Protein AF-A0A4R9J8J6-F1 (afdb_monomer)

Foldseek 3Di:
DDDDDDDDDDDDDDDDDDDQWKWWQFPVGDIFIFGFPDDDPFWTFTQGPVRDTDIDTVVRTDDMGRDDDDPVVVVVVVVVVVVVVVVVVVVVVVVVVVVVVVVVVVVVVVVVVVVVVVVVVVVVVVVVVVVVVVVVVVVVVVVVVVVVVVVVVVVVVVVVVVPPPDDDDDDDDDDDDDDDPPPDPQQFWWKKKKWKWKWKKWWDDLVVLLVLVLQVVCVVPVVQKGKRKDDKDKDIDMKIKIKMWTDGRFKIKIKMKMKGKMWTWIKIKMWHWDQFPVRDIDIFIKIKDDTDIWMKMKMKIKIKMWGFPDDDQFKTKIKIKMKMKMKIKTWDQDIKMWTPFDPVDPRGWTKIKTKIKMKMKIKIFMKIWMWMKTDPPNFKIKIKIKIKTWIWTKMKMKIWMWMDTVPDIDIDIWMKMWIWTKIKIKIKMKIWGHPDPWKIKIKMKIKMKIFIFTPAMDIPDPQDDDPVSSVVVRVVSCVVSRVSGGMIIMMIIIIIMMTMDTPSDDPPD

Secondary structure (DSSP, 8-state):
---------------------EEEEETTS-EEEEEEEEE-SSEEEEEETTS-EEEEEGGGEEEEESS---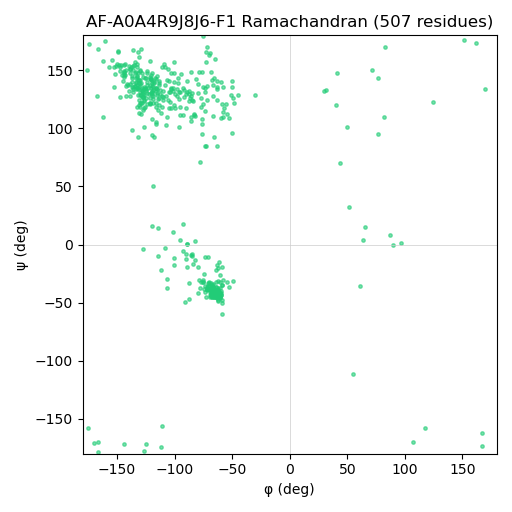-HHHHHHHHHHHHHHHHHHHHHHHHHHHHHHHHHHHHHHHHHHHHHHHHHHHHHHHHHHHHHHHHHHHHHHHHHHHHHHHHHHHHHHHHTTTSSSS---------------PPP-----EEEEEEEEEEEEEEE-HHHHHHHHHHHHHHHHH-SEEEEEPPPEEEEEEEEEEEEEEEETTEEEEEEEEEEEEEEE--EEEEEEEE-TTSPEEEEEEEEE----EEEEEEEEEEEEEE--EE-SSEEEEEEEEEEEEEEEEEEEEEEEEE---TT-TT---EEEEEEEEEEEEEEEEEEEEEEEEEETTTEEEEEEEEEEEEEEEEEEEEEEEEEETTEEEEEEEEEEEEEEEEEEEEEEEEEEEEETTEEEEEEEEEEEEEEEEEEEEES----SSHHHHHHHHHHHHHHHGGG--EEEEEEEEEEEEEEEESSS----

Structure (mmCIF, N/CA/C/O backbone):
data_AF-A0A4R9J8J6-F1
#
_entry.id   AF-A0A4R9J8J6-F1
#
loop_
_atom_site.group_PDB
_atom_site.id
_atom_site.type_symbol
_atom_site.label_atom_id
_atom_site.label_alt_id
_atom_site.label_comp_id
_atom_site.label_as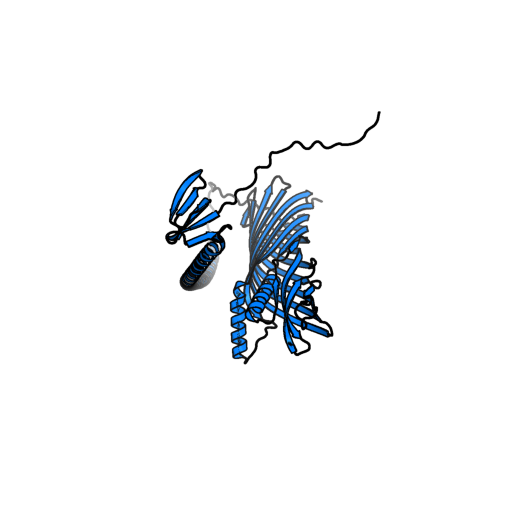ym_id
_atom_site.label_entity_id
_atom_site.label_seq_id
_atom_site.pdbx_PDB_ins_code
_atom_site.Cartn_x
_atom_site.Cartn_y
_atom_site.Cartn_z
_atom_site.occupancy
_atom_site.B_iso_or_equiv
_atom_site.auth_seq_id
_atom_site.auth_comp_id
_atom_site.auth_asym_id
_atom_site.auth_atom_id
_atom_site.pdbx_PDB_model_num
ATOM 1 N N . MET A 1 1 ? -50.987 -39.818 -51.358 1.00 35.66 1 MET A N 1
ATOM 2 C CA . MET A 1 1 ? -49.710 -40.513 -51.637 1.00 35.66 1 MET A CA 1
ATOM 3 C C . MET A 1 1 ? -48.771 -39.558 -52.365 1.00 35.66 1 MET A C 1
ATOM 5 O O . MET A 1 1 ? -49.235 -38.878 -53.260 1.00 35.66 1 MET A O 1
ATOM 9 N N . LYS A 1 2 ? -47.493 -39.538 -51.957 1.00 34.38 2 LYS A N 1
ATOM 10 C CA . LYS A 1 2 ? -46.273 -39.220 -52.737 1.00 34.38 2 LYS A CA 1
ATOM 11 C C . LYS A 1 2 ? -46.214 -37.935 -53.604 1.00 34.38 2 LYS A C 1
ATOM 13 O O . LYS A 1 2 ? -46.670 -37.909 -54.733 1.00 34.38 2 LYS A O 1
ATOM 18 N N . ARG A 1 3 ? -45.528 -36.924 -53.047 1.00 37.31 3 ARG A N 1
ATOM 19 C CA . ARG A 1 3 ? -44.233 -36.340 -53.485 1.00 37.31 3 ARG A CA 1
ATOM 20 C C . ARG A 1 3 ? -43.870 -36.316 -54.995 1.00 37.31 3 ARG A C 1
ATOM 22 O O . ARG A 1 3 ? -43.778 -37.379 -55.592 1.00 37.31 3 ARG A O 1
ATOM 29 N N . ILE A 1 4 ? -43.400 -35.125 -55.427 1.00 37.78 4 ILE A N 1
ATOM 30 C CA . ILE A 1 4 ? -42.107 -34.790 -56.101 1.00 37.78 4 ILE A CA 1
ATOM 31 C C . ILE A 1 4 ? -42.151 -34.057 -57.474 1.00 37.78 4 ILE A C 1
ATOM 33 O O . ILE A 1 4 ? -42.649 -34.574 -58.461 1.00 37.78 4 ILE A O 1
ATOM 37 N N . PHE A 1 5 ? -41.481 -32.888 -57.450 1.00 31.52 5 PHE A N 1
ATOM 38 C CA . PHE A 1 5 ? -40.710 -32.132 -58.463 1.00 31.52 5 PHE A CA 1
ATOM 39 C C . PHE A 1 5 ? -41.350 -31.201 -59.519 1.00 31.52 5 PHE A C 1
ATOM 41 O O . PHE A 1 5 ? -41.919 -31.629 -60.511 1.00 31.52 5 PHE A O 1
ATOM 48 N N . VAL A 1 6 ? -41.097 -29.899 -59.281 1.00 35.91 6 VAL A N 1
ATOM 49 C CA . VAL A 1 6 ? -40.466 -28.871 -60.146 1.00 35.91 6 VAL A CA 1
ATOM 50 C C . VAL A 1 6 ? -40.830 -28.860 -61.633 1.00 35.91 6 VAL A C 1
ATOM 52 O O . VAL A 1 6 ? -40.400 -29.739 -62.365 1.00 35.91 6 VAL A O 1
ATOM 55 N N . LEU A 1 7 ? -41.396 -27.741 -62.108 1.00 29.39 7 LEU A N 1
ATOM 56 C CA . LEU A 1 7 ? -40.950 -27.141 -63.369 1.00 29.39 7 LEU A CA 1
ATOM 57 C C . LEU A 1 7 ? -41.188 -25.620 -63.417 1.00 29.39 7 LEU A C 1
ATOM 59 O O . LEU A 1 7 ? -42.230 -25.105 -63.022 1.00 29.39 7 LEU A O 1
ATOM 63 N N . SER A 1 8 ? -40.148 -24.949 -63.902 1.00 32.72 8 SER A N 1
ATOM 64 C CA . SER A 1 8 ? -40.006 -23.539 -64.262 1.00 32.72 8 SER A CA 1
ATOM 65 C C . SER A 1 8 ? -41.123 -23.012 -65.174 1.00 32.72 8 SER A C 1
ATOM 67 O O . SER A 1 8 ? -41.495 -23.682 -66.136 1.00 32.72 8 SER A O 1
ATOM 69 N N . LEU A 1 9 ? -41.568 -21.771 -64.939 1.00 30.73 9 LEU A N 1
ATOM 70 C CA . LEU A 1 9 ? -42.217 -20.948 -65.961 1.00 30.73 9 LEU A CA 1
ATOM 71 C C . LEU A 1 9 ? -41.678 -19.508 -65.887 1.00 30.73 9 LEU A C 1
ATOM 73 O O . LEU A 1 9 ? -42.075 -18.709 -65.041 1.00 30.73 9 LEU A O 1
ATOM 77 N N . LEU A 1 10 ? -40.727 -19.218 -66.780 1.00 29.80 10 LEU A N 1
ATOM 78 C CA . LEU A 1 10 ? -40.270 -17.879 -67.151 1.00 29.80 10 LEU A CA 1
ATOM 79 C C . LEU A 1 10 ? -41.436 -17.115 -67.804 1.00 29.80 10 LEU A C 1
ATOM 81 O O . LEU A 1 10 ? -41.964 -17.565 -68.820 1.00 29.80 10 LEU A O 1
ATOM 85 N N . ALA A 1 11 ? -41.786 -15.942 -67.275 1.00 32.09 11 ALA A N 1
ATOM 86 C CA . ALA A 1 11 ? -42.632 -14.966 -67.958 1.00 32.09 11 ALA A CA 1
ATOM 87 C C . ALA A 1 11 ? -41.773 -13.776 -68.414 1.00 32.09 11 ALA A C 1
ATOM 89 O O . ALA A 1 11 ? -41.005 -13.211 -67.636 1.00 32.09 11 ALA A O 1
ATOM 90 N N . LEU A 1 12 ? -41.892 -13.464 -69.706 1.00 29.88 12 LEU A N 1
ATOM 91 C CA . LEU A 1 12 ? -41.134 -12.472 -70.462 1.00 29.88 12 LEU A CA 1
ATOM 92 C C . LEU A 1 12 ? -41.244 -11.048 -69.890 1.00 29.88 12 LEU A C 1
ATOM 94 O O . LEU A 1 12 ? -42.343 -10.548 -69.661 1.00 29.88 12 LEU A O 1
ATOM 98 N N . ILE A 1 13 ? -40.103 -10.362 -69.802 1.00 31.47 13 ILE A N 1
ATOM 99 C CA . ILE A 1 13 ? -40.003 -8.897 -69.729 1.00 31.47 13 ILE A CA 1
ATOM 100 C C . ILE A 1 13 ? -39.532 -8.422 -71.116 1.00 31.47 13 ILE A C 1
ATOM 102 O O . ILE A 1 13 ? -38.581 -9.003 -71.646 1.00 31.47 13 ILE A O 1
ATOM 106 N N . PRO A 1 14 ? -40.168 -7.413 -71.740 1.00 31.95 14 PRO A N 1
ATOM 107 C CA . PRO A 1 14 ? -39.754 -6.928 -73.051 1.00 31.95 14 PRO A CA 1
ATOM 108 C C . PRO A 1 14 ? -38.367 -6.271 -72.979 1.00 31.95 14 PRO A C 1
ATOM 110 O O . PRO A 1 14 ? -38.117 -5.381 -72.166 1.00 31.95 14 PRO A O 1
ATOM 113 N N . ILE A 1 15 ? -37.466 -6.721 -73.851 1.00 31.41 15 ILE A N 1
ATOM 114 C CA . ILE A 1 15 ? -36.127 -6.161 -74.047 1.00 31.41 15 ILE A CA 1
ATOM 115 C C . ILE A 1 15 ? -36.281 -4.865 -74.853 1.00 31.41 15 ILE A C 1
ATOM 117 O O . ILE A 1 15 ? -36.562 -4.914 -76.048 1.00 31.41 15 ILE A O 1
ATOM 121 N N . ASN A 1 16 ? -36.088 -3.711 -74.210 1.00 29.89 16 ASN A N 1
ATOM 122 C CA . ASN A 1 16 ? -35.823 -2.454 -74.911 1.00 29.89 16 ASN A CA 1
ATOM 123 C C . ASN A 1 16 ? -34.320 -2.358 -75.201 1.00 29.89 16 ASN A C 1
ATOM 125 O O . ASN A 1 16 ? -33.489 -2.458 -74.300 1.00 29.89 16 ASN A O 1
ATOM 129 N N . ILE A 1 17 ? -33.981 -2.179 -76.473 1.00 34.03 17 ILE A N 1
ATOM 130 C CA . ILE A 1 17 ? -32.613 -2.046 -76.970 1.00 34.03 17 ILE A CA 1
ATOM 131 C C . ILE A 1 17 ? -32.160 -0.578 -76.784 1.00 34.03 17 ILE A C 1
ATOM 133 O O . ILE A 1 17 ? -32.721 0.313 -77.405 1.00 34.03 17 ILE A O 1
ATOM 137 N N . PHE A 1 18 ? -31.192 -0.384 -75.875 1.00 45.38 18 PHE A N 1
ATOM 138 C CA . PHE A 1 18 ? -30.176 0.681 -75.675 1.00 45.38 18 PHE A CA 1
ATOM 139 C C . PHE A 1 18 ? -30.396 2.158 -76.093 1.00 45.38 18 PHE A C 1
ATOM 141 O O . PHE A 1 18 ? -30.563 2.462 -77.268 1.00 45.38 18 PHE A O 1
ATOM 148 N N . SER A 1 19 ? -30.079 3.083 -75.164 1.00 44.44 19 SER A N 1
ATOM 149 C CA . SER A 1 19 ? -29.273 4.284 -75.475 1.00 44.44 19 SER A CA 1
ATOM 150 C C . SER A 1 19 ? -28.251 4.592 -74.356 1.00 44.44 19 SER A C 1
ATOM 152 O O . SER A 1 19 ? -28.584 4.598 -73.171 1.00 44.44 19 SER A O 1
ATOM 154 N N . GLU A 1 20 ? -26.966 4.766 -74.705 1.00 58.84 20 GLU A N 1
ATOM 155 C CA . GLU A 1 20 ? -25.892 5.122 -73.756 1.00 58.84 20 GLU A CA 1
ATOM 156 C C . GLU A 1 20 ? -25.824 6.646 -73.564 1.00 58.84 20 GLU A C 1
ATOM 158 O O . GLU A 1 20 ? -25.736 7.406 -74.528 1.00 58.84 20 GLU A O 1
ATOM 163 N N . THR A 1 21 ? -25.847 7.112 -72.312 1.00 64.69 21 THR A N 1
ATOM 164 C CA . THR A 1 21 ? -25.801 8.546 -71.984 1.00 64.69 21 THR A CA 1
ATOM 165 C C . THR A 1 21 ? -24.413 9.134 -72.251 1.00 64.69 21 THR A C 1
ATOM 167 O O . THR A 1 21 ? -23.422 8.672 -71.687 1.00 64.69 21 THR A O 1
ATOM 170 N N . GLN A 1 22 ? -24.338 10.192 -73.062 1.00 78.56 22 GLN A N 1
ATOM 171 C CA . GLN A 1 22 ? -23.089 10.838 -73.474 1.00 78.56 22 GLN A CA 1
ATOM 172 C C . GLN A 1 22 ? -22.884 12.178 -72.752 1.00 78.56 22 GLN A C 1
ATOM 174 O O . GLN A 1 22 ? -23.843 12.874 -72.406 1.00 78.56 22 GLN A O 1
ATOM 179 N N . TYR A 1 23 ? -21.619 12.559 -72.552 1.00 78.69 23 TYR A N 1
ATOM 180 C CA . TYR A 1 23 ? -21.210 13.840 -71.972 1.00 78.69 23 TYR A CA 1
ATOM 181 C C . TYR A 1 23 ? -20.525 14.707 -73.031 1.00 78.69 23 TYR A C 1
ATOM 183 O O . TYR A 1 23 ? -19.428 14.388 -73.491 1.00 78.69 23 TYR A O 1
ATOM 191 N N . VAL A 1 24 ? -21.161 15.816 -73.406 1.00 80.12 24 VAL A N 1
ATOM 192 C CA . VAL A 1 24 ? -20.644 16.795 -74.370 1.00 80.12 24 VAL A CA 1
ATOM 193 C C . VAL A 1 24 ? -19.954 17.920 -73.601 1.00 80.12 24 VAL A C 1
ATOM 195 O O . VAL A 1 24 ? -20.607 18.696 -72.905 1.00 80.12 24 VAL A O 1
ATOM 198 N N . TYR A 1 25 ? -18.631 18.005 -73.718 1.00 78.06 25 TYR A N 1
ATOM 199 C CA . TYR A 1 25 ? -17.823 19.101 -73.190 1.00 78.06 25 TYR A CA 1
ATOM 200 C C . TYR A 1 25 ? -17.840 20.245 -74.193 1.00 78.06 25 TYR A C 1
ATOM 202 O O . TYR A 1 25 ? -17.478 20.060 -75.355 1.00 78.06 25 TYR A O 1
ATOM 210 N N . MET A 1 26 ? -18.257 21.418 -73.746 1.00 80.44 26 MET A N 1
ATOM 211 C CA . MET A 1 26 ? -18.280 22.649 -74.525 1.00 80.44 26 MET A CA 1
ATOM 212 C C . MET A 1 26 ? -16.991 23.434 -74.265 1.00 80.44 26 MET A C 1
ATOM 214 O O . MET A 1 26 ? -16.490 23.434 -73.143 1.00 80.44 26 MET A O 1
ATOM 218 N N . LYS A 1 27 ? -16.481 24.160 -75.267 1.00 78.94 27 LYS A N 1
ATOM 219 C CA . LYS A 1 27 ? -15.243 24.961 -75.131 1.00 78.94 27 LYS A CA 1
ATOM 220 C C . LYS A 1 27 ? -15.343 26.092 -74.099 1.00 78.94 27 LYS A C 1
ATOM 222 O O . LYS A 1 27 ? -14.328 26.629 -73.674 1.00 78.94 27 LYS A O 1
ATOM 227 N N . ASP A 1 28 ? -16.559 26.469 -73.708 1.00 76.06 28 ASP A N 1
ATOM 228 C CA . ASP A 1 28 ? -16.819 27.443 -72.642 1.00 76.06 28 ASP A CA 1
ATOM 229 C C . ASP A 1 28 ? -16.762 26.832 -71.226 1.00 76.06 28 ASP A C 1
ATOM 231 O O . ASP A 1 28 ? -17.012 27.525 -70.240 1.00 76.06 28 ASP A O 1
ATOM 235 N N . GLY A 1 29 ? -16.430 25.540 -71.115 1.00 69.00 29 GLY A N 1
ATOM 236 C CA . GLY A 1 29 ? -16.287 24.812 -69.857 1.00 69.00 29 GLY A CA 1
ATOM 237 C C . GLY A 1 29 ? -17.570 24.145 -69.351 1.00 69.00 29 GLY A C 1
ATOM 238 O O . GLY A 1 29 ? -17.533 23.485 -68.310 1.00 69.00 29 GLY A O 1
ATOM 239 N N . ARG A 1 30 ? -18.706 24.273 -70.054 1.00 78.81 30 ARG A N 1
ATOM 240 C CA . ARG A 1 30 ? -19.955 23.579 -69.689 1.00 78.81 30 ARG A CA 1
ATOM 241 C C . ARG A 1 30 ? -19.935 22.114 -70.127 1.00 78.81 30 ARG A C 1
ATOM 243 O O . ARG A 1 30 ? -19.367 21.766 -71.158 1.00 78.81 30 ARG A O 1
ATOM 250 N N . ILE A 1 31 ? -20.609 21.253 -69.363 1.00 79.25 31 ILE A N 1
ATOM 251 C CA . ILE A 1 31 ? -20.765 19.826 -69.679 1.00 79.25 31 ILE A CA 1
ATOM 252 C C . ILE A 1 31 ? -22.255 19.518 -69.784 1.00 79.25 31 ILE A C 1
ATOM 254 O O . ILE A 1 31 ? -22.998 19.718 -68.823 1.00 79.25 31 ILE A O 1
ATOM 258 N N . LEU A 1 32 ? -22.691 19.036 -70.946 1.00 80.56 32 LEU A N 1
ATOM 259 C CA . LEU A 1 32 ? -24.078 18.650 -71.200 1.00 80.56 32 LEU A CA 1
ATOM 260 C C . LEU A 1 32 ? -24.202 17.127 -71.184 1.00 80.56 32 LEU A C 1
ATOM 262 O O . LEU A 1 32 ? -23.419 16.436 -71.830 1.00 80.56 32 LEU A O 1
ATOM 266 N N . GLN A 1 33 ? -25.187 16.609 -70.450 1.00 79.75 33 GLN A N 1
ATOM 267 C CA . GLN A 1 33 ? -25.450 15.174 -70.326 1.00 79.75 33 GLN A CA 1
ATOM 268 C C . GLN A 1 33 ? -26.746 14.807 -71.052 1.00 79.75 33 GLN A C 1
ATOM 270 O O . GLN A 1 33 ? -27.795 15.405 -70.795 1.00 79.75 33 GLN A O 1
ATOM 275 N N . GLY A 1 34 ? -26.670 13.855 -71.979 1.00 79.06 34 GLY A N 1
ATOM 276 C CA . GLY A 1 34 ? -27.811 13.478 -72.810 1.00 79.06 34 GLY A CA 1
ATOM 277 C C . GLY A 1 34 ? -27.422 12.610 -74.000 1.00 79.06 34 GLY A C 1
ATOM 278 O O . GLY A 1 34 ? -26.343 12.021 -74.026 1.00 79.06 34 GLY A O 1
ATOM 279 N N . GLU A 1 35 ? -28.308 12.524 -74.983 1.00 80.06 35 GLU A N 1
ATOM 280 C CA . GLU A 1 35 ? -28.149 11.665 -76.155 1.00 80.06 35 GLU A CA 1
ATOM 281 C C . GLU A 1 35 ? -27.962 12.506 -77.421 1.00 80.06 35 GLU A C 1
ATOM 283 O O . GLU A 1 35 ? -28.739 13.421 -77.699 1.00 80.06 35 GLU A O 1
ATOM 288 N N . VAL A 1 36 ? -26.927 12.210 -78.207 1.00 78.62 36 VAL A N 1
ATOM 289 C CA . VAL A 1 36 ? -26.737 12.835 -79.522 1.00 78.62 36 VAL A CA 1
ATOM 290 C C . VAL A 1 36 ? -27.543 12.040 -80.544 1.00 78.62 36 VAL A C 1
ATOM 292 O O . VAL A 1 36 ? -27.160 10.933 -80.908 1.00 78.62 36 VAL A O 1
ATOM 295 N N . LEU A 1 37 ? -28.656 12.610 -81.004 1.00 78.81 37 LEU A N 1
ATOM 296 C CA . LEU A 1 37 ? -29.607 11.928 -81.886 1.00 78.81 37 LEU A CA 1
ATOM 297 C C . LEU A 1 37 ? -29.148 11.919 -83.348 1.00 78.81 37 LEU A C 1
ATOM 299 O O . LEU A 1 37 ? -29.300 10.927 -84.054 1.00 78.81 37 LEU A O 1
ATOM 303 N N . HIS A 1 38 ? -28.612 13.044 -83.828 1.00 75.31 38 HIS A N 1
ATOM 304 C CA . HIS A 1 38 ? -28.174 13.187 -85.215 1.00 75.31 38 HIS A CA 1
ATOM 305 C C . HIS A 1 38 ? -27.042 14.206 -85.329 1.00 75.31 38 HIS A C 1
ATOM 307 O O . HIS A 1 38 ? -27.014 15.198 -84.598 1.00 75.31 38 HIS A O 1
ATOM 313 N N . GLN A 1 39 ? -26.115 13.996 -86.263 1.00 79.00 39 GLN A N 1
ATOM 314 C CA . GLN A 1 39 ? -25.014 14.924 -86.502 1.00 79.00 39 GLN A CA 1
ATOM 315 C C . GLN A 1 39 ? -24.766 15.147 -87.991 1.00 79.00 39 GLN A C 1
ATOM 317 O O . GLN A 1 39 ? -24.666 14.192 -88.753 1.00 79.00 39 GLN A O 1
ATOM 322 N N . ASN A 1 40 ? -24.574 16.413 -88.361 1.00 75.62 40 ASN A N 1
ATOM 323 C CA . ASN A 1 40 ? -24.109 16.826 -89.686 1.00 75.62 40 ASN A CA 1
ATOM 324 C C . ASN A 1 40 ? -22.695 17.421 -89.577 1.00 75.62 40 ASN A C 1
ATOM 326 O O . ASN A 1 40 ? -22.072 17.370 -88.507 1.00 75.62 40 ASN A O 1
ATOM 330 N N . SER A 1 41 ? -22.159 17.967 -90.672 1.00 68.38 41 SER A N 1
ATOM 331 C CA . SER A 1 41 ? -20.828 18.594 -90.685 1.00 68.38 41 SER A CA 1
ATOM 332 C C . SER A 1 41 ? -20.720 19.753 -89.685 1.00 68.38 41 SER A C 1
ATOM 334 O O . SER A 1 41 ? -19.695 19.888 -89.023 1.00 68.38 41 SER A O 1
ATOM 336 N N . ASP A 1 42 ? -21.810 20.507 -89.486 1.00 75.88 42 ASP A N 1
ATOM 337 C CA . ASP A 1 42 ? -21.747 21.799 -88.787 1.00 75.88 42 ASP A CA 1
ATOM 338 C C . ASP A 1 42 ? -22.457 21.797 -87.420 1.00 75.88 42 ASP A C 1
ATOM 340 O O . ASP A 1 42 ? -22.149 22.612 -86.544 1.00 75.88 42 ASP A O 1
ATOM 344 N N . LYS A 1 43 ? -23.401 20.871 -87.201 1.00 83.81 43 LYS A N 1
ATOM 345 C CA . LYS A 1 43 ? -24.282 20.835 -86.019 1.00 83.81 43 LYS A CA 1
ATOM 346 C C . LYS A 1 43 ? -24.499 19.423 -85.476 1.00 83.81 43 LYS A C 1
ATOM 348 O O . LYS A 1 43 ? -24.465 18.448 -86.229 1.00 83.81 43 LYS A O 1
ATOM 353 N N . ILE A 1 44 ? -24.790 19.337 -84.180 1.00 83.06 44 ILE A N 1
ATOM 354 C CA . ILE A 1 44 ? -25.322 18.149 -83.504 1.00 83.06 44 ILE A CA 1
ATOM 355 C C . ILE A 1 44 ? -26.724 18.444 -82.963 1.00 83.06 44 ILE A C 1
ATOM 357 O O . ILE A 1 44 ? -26.952 19.493 -82.361 1.00 83.06 44 ILE A O 1
ATOM 361 N N . LYS A 1 45 ? -27.665 17.520 -83.170 1.00 81.69 45 LYS A N 1
ATOM 362 C CA . LYS A 1 45 ? -28.948 17.486 -82.463 1.00 81.69 45 LYS A CA 1
ATOM 363 C C . LYS A 1 45 ? -28.776 16.649 -81.211 1.00 81.69 45 LYS A C 1
ATOM 365 O O . LYS A 1 45 ? -28.458 15.463 -81.287 1.00 81.69 45 LYS A O 1
ATOM 370 N N . PHE A 1 46 ? -28.972 17.285 -80.070 1.00 83.19 46 PHE A N 1
ATOM 371 C CA . PHE A 1 46 ? -28.742 16.713 -78.759 1.00 83.19 46 PHE A CA 1
ATOM 372 C C . PHE A 1 46 ? -30.031 16.761 -77.945 1.00 83.19 46 PHE A C 1
ATOM 374 O O . PHE A 1 46 ? -30.656 17.813 -77.827 1.00 83.19 46 PHE A O 1
ATOM 381 N N . LYS A 1 47 ? -30.422 15.629 -77.369 1.00 81.31 47 LYS A N 1
ATOM 382 C CA . LYS A 1 47 ? -31.554 15.518 -76.456 1.00 81.31 47 LYS A CA 1
ATOM 383 C C . LYS A 1 47 ? -31.030 15.511 -75.030 1.00 81.31 47 LYS A C 1
ATOM 385 O O . LYS A 1 47 ? -30.265 14.625 -74.652 1.00 81.31 47 LYS A O 1
ATOM 390 N N . ASN A 1 48 ? -31.410 16.514 -74.246 1.00 77.31 48 ASN A N 1
ATOM 391 C CA . ASN A 1 48 ? -31.001 16.594 -72.847 1.00 77.31 48 ASN A CA 1
ATOM 392 C C . ASN A 1 48 ? -31.720 15.529 -71.990 1.00 77.31 48 ASN A C 1
ATOM 394 O O . ASN A 1 48 ? -32.677 14.894 -72.436 1.00 77.31 48 ASN A O 1
ATOM 398 N N . ALA A 1 49 ? -31.282 15.354 -70.741 1.00 70.00 49 ALA A N 1
ATOM 399 C CA . ALA A 1 49 ? -31.876 14.391 -69.805 1.00 70.00 49 ALA A CA 1
ATOM 400 C C . ALA A 1 49 ? -33.381 14.614 -69.521 1.00 70.00 49 ALA A C 1
ATOM 402 O O . ALA A 1 49 ? -34.066 13.691 -69.093 1.00 70.00 49 ALA A O 1
ATOM 403 N N . GLU A 1 50 ? -33.908 15.811 -69.790 1.00 73.19 50 GLU A N 1
ATOM 404 C CA . GLU A 1 50 ? -35.330 16.164 -69.642 1.00 73.19 50 GLU A CA 1
ATOM 405 C C . GLU A 1 50 ? -36.152 15.875 -70.914 1.00 73.19 50 GLU A C 1
ATOM 407 O O . GLU A 1 50 ? -37.356 16.115 -70.956 1.00 73.19 50 GLU A O 1
ATOM 412 N N . GLY A 1 51 ? -35.515 15.353 -71.967 1.00 70.06 51 GLY A N 1
ATOM 413 C CA . GLY A 1 51 ? -36.164 14.933 -73.205 1.00 70.06 51 GLY A CA 1
ATOM 414 C C . GLY A 1 51 ? -36.350 16.031 -74.255 1.00 70.06 51 GLY A C 1
ATOM 415 O O . GLY A 1 51 ? -36.991 15.781 -75.275 1.00 70.06 51 GLY A O 1
ATOM 416 N N . LYS A 1 52 ? -35.778 17.221 -74.050 1.00 76.00 52 LYS A N 1
ATOM 417 C CA . LYS A 1 52 ? -35.851 18.352 -74.981 1.00 76.00 52 LYS A CA 1
ATOM 418 C C . LYS A 1 52 ? -34.696 18.314 -75.983 1.00 76.00 52 LYS A C 1
ATOM 420 O O . LYS A 1 52 ? -33.531 18.217 -75.594 1.00 76.00 52 LYS A O 1
ATOM 425 N N . GLU A 1 53 ? -35.021 18.425 -77.268 1.00 82.94 53 GLU A N 1
ATOM 426 C CA . GLU A 1 53 ? -34.042 18.457 -78.359 1.00 82.94 53 GLU A CA 1
ATOM 427 C C . GLU A 1 53 ? -33.508 19.874 -78.592 1.00 82.94 53 GLU A C 1
ATOM 429 O O . GLU A 1 53 ? -34.268 20.838 -78.703 1.00 82.94 53 GLU A O 1
ATOM 434 N N . VAL A 1 54 ? -32.184 19.996 -78.663 1.00 79.88 54 VAL A N 1
ATOM 435 C CA . VAL A 1 54 ? -31.462 21.253 -78.862 1.00 79.88 54 VAL A CA 1
ATOM 436 C C . VAL A 1 54 ? -30.398 21.055 -79.942 1.00 79.88 54 VAL A C 1
ATOM 438 O O . VAL A 1 54 ? -29.652 20.076 -79.924 1.00 79.88 54 VAL A O 1
ATOM 441 N N . GLU A 1 55 ? -30.315 21.987 -80.892 1.00 83.88 55 GLU A N 1
ATOM 442 C CA . GLU A 1 55 ? -29.237 22.023 -81.885 1.00 83.88 55 GLU A CA 1
ATOM 443 C C . GLU A 1 55 ? -28.024 22.789 -81.348 1.00 83.88 55 GLU A C 1
ATOM 445 O O . GLU A 1 55 ? -28.138 23.945 -80.943 1.00 83.88 55 GLU A O 1
ATOM 450 N N . ILE A 1 56 ? -26.850 22.158 -81.386 1.00 81.56 56 ILE A N 1
ATOM 451 C CA . ILE A 1 56 ? -25.580 22.727 -80.927 1.00 81.56 56 ILE A CA 1
ATOM 452 C C . ILE A 1 56 ? -24.591 22.749 -82.098 1.00 81.56 56 ILE A C 1
ATOM 454 O O . ILE A 1 56 ? -24.447 21.767 -82.825 1.00 81.56 56 ILE A O 1
ATOM 458 N N . LEU A 1 57 ? -23.887 23.866 -82.295 1.00 82.12 57 LEU A N 1
ATOM 459 C CA . LEU A 1 57 ? -22.856 23.998 -83.331 1.00 82.12 57 LEU A CA 1
ATOM 460 C C . LEU A 1 57 ? -21.590 23.227 -82.937 1.00 82.12 57 LEU A C 1
ATOM 462 O O . LEU A 1 57 ? -21.055 23.436 -81.847 1.00 82.12 57 LEU A O 1
ATOM 466 N N . LYS A 1 58 ? -21.039 22.402 -83.836 1.00 80.06 58 LYS A N 1
ATOM 467 C CA . LYS A 1 58 ? -19.857 21.570 -83.531 1.00 80.06 58 LYS A CA 1
ATOM 468 C C . LYS A 1 58 ? -18.625 22.378 -83.137 1.00 80.06 58 LYS A C 1
ATOM 470 O O . LYS A 1 58 ? -17.870 21.938 -82.281 1.00 80.06 58 LYS A O 1
ATOM 475 N N . ASN A 1 59 ? -18.448 23.585 -83.677 1.00 81.50 59 ASN A N 1
ATOM 476 C CA . ASN A 1 59 ? -17.301 24.426 -83.318 1.00 81.50 59 ASN A CA 1
ATOM 477 C C . ASN A 1 59 ? -17.301 24.852 -81.832 1.00 81.50 59 ASN A C 1
ATOM 479 O O . ASN A 1 59 ? -16.248 25.168 -81.276 1.00 81.50 59 ASN A O 1
ATOM 483 N N . SER A 1 60 ? -18.470 24.833 -81.180 1.00 79.00 60 SER A N 1
ATOM 484 C CA . SER A 1 60 ? -18.609 25.122 -79.746 1.00 79.00 60 SER A CA 1
ATOM 485 C C . SER A 1 60 ? -18.379 23.903 -78.841 1.00 79.00 60 SER A C 1
ATOM 487 O O . SER A 1 60 ? -18.250 24.061 -77.627 1.00 79.00 60 SER A O 1
ATOM 489 N N . VAL A 1 61 ? -18.264 22.706 -79.425 1.00 80.81 61 VAL A N 1
ATOM 490 C CA . VAL A 1 61 ? -17.996 21.448 -78.720 1.00 80.81 61 VAL A CA 1
ATOM 491 C C . VAL A 1 61 ? -16.487 21.199 -78.682 1.00 80.81 61 VAL A C 1
ATOM 493 O O . VAL A 1 61 ? -15.793 21.328 -79.688 1.00 80.81 61 VAL A O 1
ATOM 496 N N . GLU A 1 62 ? -15.974 20.852 -77.509 1.00 77.81 62 GLU A N 1
ATOM 497 C CA . GLU A 1 62 ? -14.574 20.493 -77.284 1.00 77.81 62 GLU A CA 1
ATOM 498 C C . GLU A 1 62 ? -14.354 18.982 -77.438 1.00 77.81 62 GLU A C 1
ATOM 500 O O . GLU A 1 62 ? -13.465 18.564 -78.176 1.00 77.81 62 GLU A O 1
ATOM 505 N N . ARG A 1 63 ? -15.178 18.149 -76.787 1.00 79.12 63 ARG A N 1
ATOM 506 C CA . ARG A 1 63 ? -15.141 16.679 -76.926 1.00 79.12 63 ARG A CA 1
ATOM 507 C C . ARG A 1 63 ? -16.427 16.018 -76.432 1.00 79.12 63 ARG A C 1
ATOM 509 O O . ARG A 1 63 ? -17.120 16.578 -75.589 1.00 79.12 63 ARG A O 1
ATOM 516 N N . ILE A 1 64 ? -16.711 14.801 -76.893 1.00 78.31 64 ILE A N 1
ATOM 517 C CA . ILE A 1 64 ? -17.843 13.985 -76.421 1.00 78.31 64 ILE A CA 1
ATOM 518 C C . ILE A 1 64 ? -17.289 12.695 -75.818 1.00 78.31 64 ILE A C 1
ATOM 520 O O . ILE A 1 64 ? -16.469 12.028 -76.447 1.00 78.31 64 ILE A O 1
ATOM 524 N N . VAL A 1 65 ? -17.685 12.372 -74.585 1.00 77.19 65 VAL A N 1
ATOM 525 C CA . VAL A 1 65 ? -17.157 11.226 -73.829 1.00 77.19 65 VAL A CA 1
ATOM 526 C C . VAL A 1 65 ? -18.304 10.384 -73.279 1.00 77.19 65 VAL A C 1
ATOM 528 O O . VAL A 1 65 ? -19.308 10.910 -72.809 1.00 77.19 65 VAL A O 1
ATOM 531 N N . PHE A 1 66 ? -18.128 9.065 -73.295 1.00 63.34 66 PHE A N 1
ATOM 532 C CA . PHE A 1 66 ? -19.144 8.079 -72.912 1.00 63.34 66 PHE A CA 1
ATOM 533 C C . PHE A 1 66 ? -19.021 7.608 -71.444 1.00 63.34 66 PHE A C 1
ATOM 535 O O . PHE A 1 66 ? -19.753 6.729 -71.007 1.00 63.34 66 PHE A O 1
ATOM 542 N N . LYS A 1 67 ? -18.096 8.181 -70.652 1.00 61.44 67 LYS A N 1
ATOM 543 C CA . LYS A 1 67 ? -17.797 7.767 -69.265 1.00 61.44 67 LYS A CA 1
ATOM 544 C C . LYS A 1 67 ? -17.723 8.974 -68.315 1.00 61.44 67 LYS A C 1
ATOM 546 O O . LYS A 1 67 ? -17.118 9.988 -68.655 1.00 61.44 67 LYS A O 1
ATOM 551 N N . LYS A 1 68 ? -18.353 8.859 -67.138 1.00 56.34 68 LYS A N 1
ATOM 552 C CA . LYS A 1 68 ? -18.541 9.923 -66.125 1.00 56.34 68 LYS A CA 1
ATOM 553 C C . LYS A 1 68 ? -17.190 10.427 -65.550 1.00 56.34 68 LYS A C 1
ATOM 555 O O . LYS A 1 68 ? -16.345 9.586 -65.253 1.00 56.34 68 LYS A O 1
ATOM 560 N N . PRO A 1 69 ? -16.955 11.748 -65.390 1.00 54.75 69 PRO A N 1
ATOM 561 C CA . PRO A 1 69 ? -15.645 12.284 -64.983 1.00 54.75 69 PRO A CA 1
ATOM 562 C C . PRO A 1 69 ? -15.344 12.205 -63.467 1.00 54.75 69 PRO A C 1
ATOM 564 O O . PRO A 1 69 ? -16.195 12.543 -62.645 1.00 54.75 69 PRO A O 1
ATOM 567 N N . ASP A 1 70 ? -14.101 11.838 -63.117 1.00 59.19 70 ASP A N 1
ATOM 568 C CA . ASP A 1 70 ? -13.527 11.738 -61.756 1.00 59.19 70 ASP A CA 1
ATOM 569 C C . ASP A 1 70 ? -13.269 13.123 -61.115 1.00 59.19 70 ASP A C 1
ATOM 571 O O . ASP A 1 70 ? -12.179 13.694 -61.199 1.00 59.19 70 ASP A O 1
ATOM 575 N N . ILE A 1 71 ? -14.293 13.706 -60.485 1.00 56.25 71 ILE A N 1
ATOM 576 C CA . ILE A 1 71 ? -14.218 15.018 -59.803 1.00 56.25 71 ILE A CA 1
ATOM 577 C C . ILE A 1 71 ? -14.072 14.867 -58.271 1.00 56.25 71 ILE A C 1
ATOM 579 O O . ILE A 1 71 ? -13.613 15.791 -57.596 1.00 56.25 71 ILE A O 1
ATOM 583 N N . GLU A 1 72 ? -14.384 13.700 -57.700 1.00 54.66 72 GLU A N 1
ATOM 584 C CA . GLU A 1 72 ? -14.396 13.485 -56.241 1.00 54.66 72 GLU A CA 1
ATOM 585 C C . GLU A 1 72 ? -12.994 13.443 -55.611 1.00 54.66 72 GLU A C 1
ATOM 587 O O . GLU A 1 72 ? -12.775 14.060 -54.566 1.00 54.66 72 GLU A O 1
ATOM 592 N N . ALA A 1 73 ? -12.004 12.847 -56.283 1.00 53.72 73 ALA A N 1
ATOM 593 C CA . ALA A 1 73 ? -10.650 12.702 -55.736 1.00 53.72 73 ALA A CA 1
ATOM 594 C C . ALA A 1 73 ? -9.933 14.046 -55.490 1.00 53.72 73 ALA A C 1
ATOM 596 O O . ALA A 1 73 ? -9.158 14.187 -54.543 1.00 53.72 73 ALA A O 1
ATOM 597 N N . LYS A 1 74 ? -10.211 15.066 -56.314 1.00 54.25 74 LYS A N 1
ATOM 598 C CA . LYS A 1 74 ? -9.550 16.378 -56.209 1.00 54.25 74 LYS A CA 1
ATOM 599 C C . LYS A 1 74 ? -10.132 17.244 -55.085 1.00 54.25 74 LYS A C 1
ATOM 601 O O . LYS A 1 74 ? -9.397 18.010 -54.467 1.00 54.25 74 LYS A O 1
ATOM 606 N N . ARG A 1 75 ? -11.429 17.098 -54.777 1.00 56.72 75 ARG A N 1
ATOM 607 C CA . ARG A 1 75 ? -12.087 17.829 -53.677 1.00 56.72 75 ARG A CA 1
ATOM 608 C C . ARG A 1 75 ? -11.692 17.296 -52.303 1.00 56.72 75 ARG A C 1
ATOM 610 O O . ARG A 1 75 ? -11.435 18.101 -51.412 1.00 56.72 75 ARG A O 1
ATOM 617 N N . GLU A 1 76 ? -11.592 15.976 -52.133 1.00 59.94 76 GLU A N 1
ATOM 618 C CA . GLU A 1 76 ? -11.243 15.384 -50.832 1.00 59.94 76 GLU A CA 1
ATOM 619 C C . GLU A 1 76 ? -9.845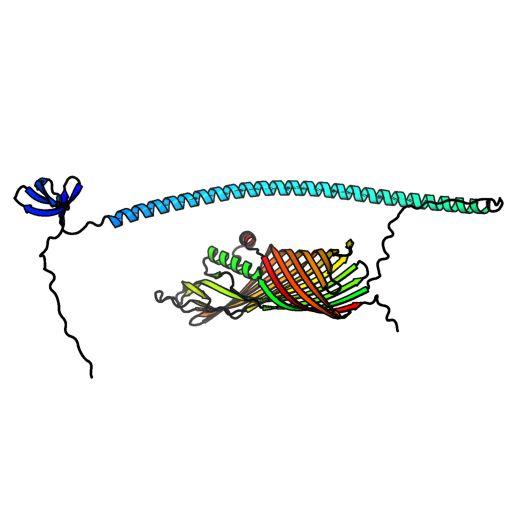 15.788 -50.347 1.00 59.94 76 GLU A C 1
ATOM 621 O O . GLU A 1 76 ? -9.639 16.046 -49.152 1.00 59.94 76 GLU A O 1
ATOM 626 N N . GLN A 1 77 ? -8.887 15.884 -51.271 1.00 62.38 77 GLN A N 1
ATOM 627 C CA . GLN A 1 77 ? -7.500 16.215 -50.956 1.00 62.38 77 GLN A CA 1
ATOM 628 C C . GLN A 1 77 ? -7.353 17.660 -50.447 1.00 62.38 77 GLN A C 1
ATOM 630 O O . GLN A 1 77 ? -6.653 17.898 -49.459 1.00 62.38 77 GLN A O 1
ATOM 635 N N . GLU A 1 78 ? -8.071 18.617 -51.045 1.00 66.75 78 GLU A N 1
ATOM 636 C CA . GLU A 1 78 ? -8.069 20.015 -50.591 1.00 66.75 78 GLU A CA 1
ATOM 637 C C . GLU A 1 78 ? -8.741 20.190 -49.220 1.00 66.75 78 GLU A C 1
ATOM 639 O O . GLU A 1 78 ? -8.255 20.959 -48.383 1.00 66.75 78 GLU A O 1
ATOM 644 N N . THR A 1 79 ? -9.818 19.447 -48.940 1.00 66.06 79 THR A N 1
ATOM 645 C CA . THR A 1 79 ? -10.482 19.488 -47.626 1.00 66.06 79 THR A CA 1
ATOM 646 C C . THR A 1 79 ? -9.624 18.911 -46.501 1.00 66.06 79 THR A C 1
ATOM 648 O O . THR A 1 79 ? -9.559 19.510 -45.424 1.00 66.06 79 THR A O 1
ATOM 651 N N . LYS A 1 80 ? -8.904 17.804 -46.735 1.00 69.50 80 LYS A N 1
ATOM 652 C CA . LYS A 1 80 ? -8.008 17.212 -45.723 1.00 69.50 80 LYS A CA 1
ATOM 653 C C . LYS A 1 80 ? -6.842 18.143 -45.378 1.00 69.50 80 LYS A C 1
ATOM 655 O O . LYS A 1 80 ? -6.531 18.321 -44.200 1.00 69.50 80 LYS A O 1
ATOM 660 N N . LEU A 1 81 ? -6.258 18.810 -46.377 1.00 72.12 81 LEU A N 1
ATOM 661 C CA . LEU A 1 81 ? -5.118 19.708 -46.167 1.00 72.12 81 LEU A CA 1
ATOM 662 C C . LEU A 1 81 ? -5.487 20.970 -45.362 1.00 72.12 81 LEU A C 1
ATOM 664 O O . LEU A 1 81 ? -4.684 21.458 -44.561 1.00 72.12 81 LEU A O 1
ATOM 668 N N . LYS A 1 82 ? -6.704 21.507 -45.548 1.00 74.75 82 LYS A N 1
ATOM 669 C CA . LYS A 1 82 ? -7.210 22.636 -44.744 1.00 74.75 82 LYS A CA 1
ATOM 670 C C . LYS A 1 82 ? -7.456 22.238 -43.287 1.00 74.75 82 LYS A C 1
ATOM 672 O O . LYS A 1 82 ? -7.001 22.949 -42.391 1.00 74.75 82 LYS A O 1
ATOM 677 N N . ALA A 1 83 ? -8.090 21.088 -43.052 1.00 72.56 83 ALA A N 1
ATOM 678 C CA . ALA A 1 83 ? -8.383 20.603 -41.703 1.00 72.56 83 ALA A CA 1
ATOM 679 C C . ALA A 1 83 ? -7.107 20.348 -40.877 1.00 72.56 83 ALA A C 1
ATOM 681 O O . ALA A 1 83 ? -7.036 20.698 -39.697 1.00 72.56 83 ALA A O 1
ATOM 682 N N . GLU A 1 84 ? -6.059 19.801 -41.499 1.00 76.25 84 GLU A N 1
ATOM 683 C CA . GLU A 1 84 ? -4.794 19.526 -40.812 1.00 76.25 84 GLU A CA 1
ATOM 684 C C . GLU A 1 84 ? -4.050 20.812 -40.407 1.00 76.25 84 GLU A C 1
ATOM 686 O O . GLU A 1 84 ? -3.515 20.915 -39.296 1.00 76.25 84 GLU A O 1
ATOM 691 N N . ARG A 1 85 ? -4.062 21.839 -41.270 1.00 75.50 85 ARG A N 1
ATOM 692 C CA . ARG A 1 85 ? -3.452 23.143 -40.965 1.00 75.50 85 ARG A CA 1
ATOM 693 C C . ARG A 1 85 ? -4.157 23.853 -39.811 1.00 75.50 85 ARG A C 1
ATOM 695 O O . ARG A 1 85 ? -3.477 24.376 -38.924 1.00 75.50 85 ARG A O 1
ATOM 702 N N . GLU A 1 86 ? -5.487 23.842 -39.781 1.00 76.75 86 GLU A N 1
ATOM 703 C CA . GLU A 1 86 ? -6.256 24.450 -38.688 1.00 76.75 86 GLU A CA 1
ATOM 704 C C . GLU A 1 86 ? -6.042 23.719 -37.356 1.00 76.75 86 GLU A C 1
ATOM 706 O O . GLU A 1 86 ? -5.802 24.362 -36.327 1.00 76.75 86 GLU A O 1
ATOM 711 N N . ALA A 1 87 ? -6.015 22.382 -37.368 1.00 73.88 87 ALA A N 1
ATOM 712 C CA . ALA A 1 87 ? -5.746 21.582 -36.173 1.00 73.88 87 ALA A CA 1
ATOM 713 C C . ALA A 1 87 ? -4.344 21.851 -35.595 1.00 73.88 87 ALA A C 1
ATOM 715 O O . ALA A 1 87 ? -4.177 21.989 -34.377 1.00 73.88 87 ALA A O 1
ATOM 716 N N . LYS A 1 88 ? -3.328 21.988 -36.458 1.00 76.31 88 LYS A N 1
ATOM 717 C CA . LYS A 1 88 ? -1.950 22.289 -36.041 1.00 76.31 88 LYS A CA 1
ATOM 718 C C . LYS A 1 88 ? -1.822 23.700 -35.456 1.00 76.31 88 LYS A C 1
ATOM 720 O O . LYS A 1 88 ? -1.124 23.887 -34.457 1.00 76.31 88 LYS A O 1
ATOM 725 N N . LEU A 1 89 ? -2.531 24.683 -36.020 1.00 76.06 89 LEU A N 1
ATOM 726 C CA . LEU A 1 89 ? -2.543 26.058 -35.510 1.00 76.06 89 LEU A CA 1
ATOM 727 C C . LEU A 1 89 ? -3.236 26.155 -34.139 1.00 76.06 89 LEU A C 1
ATOM 729 O O . LEU A 1 89 ? -2.736 26.845 -33.246 1.00 76.06 89 LEU A O 1
ATOM 733 N N . LYS A 1 90 ? -4.343 25.424 -33.946 1.00 77.25 90 LYS A N 1
ATOM 734 C CA . LYS A 1 90 ? -5.087 25.398 -32.678 1.00 77.25 90 LYS A CA 1
ATOM 735 C C . LYS A 1 90 ? -4.269 24.769 -31.546 1.00 77.25 90 LYS A C 1
ATOM 737 O O . LYS A 1 90 ? -4.126 25.390 -30.495 1.00 77.25 90 LYS A O 1
ATOM 742 N N . ARG A 1 91 ? -3.605 23.629 -31.795 1.00 73.81 91 ARG A N 1
ATOM 743 C CA . ARG A 1 91 ? -2.696 22.996 -30.813 1.00 73.81 91 ARG A CA 1
ATOM 744 C C . ARG A 1 91 ? -1.536 23.907 -30.412 1.00 73.81 91 ARG A C 1
ATOM 746 O O . ARG A 1 91 ? -1.188 23.975 -29.237 1.00 73.81 91 ARG A O 1
ATOM 753 N N . LYS A 1 92 ? -0.950 24.640 -31.366 1.00 75.94 92 LYS A N 1
ATOM 754 C CA . LYS A 1 92 ? 0.167 25.556 -31.081 1.00 75.94 92 LYS A CA 1
ATOM 755 C C . LYS A 1 92 ? -0.270 26.754 -30.226 1.00 75.94 92 LYS A C 1
ATOM 757 O O . LYS A 1 92 ? 0.486 27.181 -29.356 1.00 75.94 92 LYS A O 1
ATOM 762 N N . ARG A 1 93 ? -1.486 27.278 -30.436 1.00 72.81 93 ARG A N 1
ATOM 763 C CA . ARG A 1 93 ? -2.059 28.352 -29.603 1.00 72.81 93 ARG A CA 1
ATOM 764 C C . ARG A 1 93 ? -2.402 27.871 -28.193 1.00 72.81 93 ARG A C 1
ATOM 766 O O . ARG A 1 93 ? -2.034 28.544 -27.237 1.00 72.81 93 ARG A O 1
ATOM 773 N N . GLU A 1 94 ? -3.029 26.703 -28.056 1.00 75.75 94 GLU A N 1
ATOM 774 C CA . GLU A 1 94 ? -3.368 26.125 -26.745 1.00 75.75 94 GLU A CA 1
ATOM 775 C C . GLU A 1 94 ? -2.122 25.777 -25.917 1.00 75.75 94 GLU A C 1
ATOM 777 O O . GLU A 1 94 ? -2.095 26.039 -24.716 1.00 75.75 94 GLU A O 1
ATOM 782 N N . ALA A 1 95 ? -1.062 25.262 -26.550 1.00 71.56 95 ALA A N 1
ATOM 783 C CA . ALA A 1 95 ? 0.206 24.991 -25.871 1.00 71.56 95 ALA A CA 1
ATOM 784 C C . ALA A 1 95 ? 0.876 26.274 -25.348 1.00 71.56 95 ALA A C 1
ATOM 786 O O . ALA A 1 95 ? 1.377 26.293 -24.225 1.00 71.56 95 ALA A O 1
ATOM 787 N N . LYS A 1 96 ? 0.843 27.364 -26.131 1.00 76.81 96 LYS A N 1
ATOM 788 C CA . LYS A 1 96 ? 1.423 28.651 -25.721 1.00 76.81 96 LYS A CA 1
ATOM 789 C C . LYS A 1 96 ? 0.643 29.287 -24.562 1.00 76.81 96 LYS A C 1
ATOM 791 O O . LYS A 1 96 ? 1.260 29.730 -23.601 1.00 76.81 96 LYS A O 1
ATOM 796 N N . LEU A 1 97 ? -0.692 29.252 -24.614 1.00 72.69 97 LEU A N 1
ATOM 797 C CA . LEU A 1 97 ? -1.566 29.740 -23.536 1.00 72.69 97 LEU A CA 1
ATOM 798 C C . LEU A 1 97 ? -1.382 28.951 -22.233 1.00 72.69 97 LEU A C 1
ATOM 800 O O . LEU A 1 97 ? -1.277 29.557 -21.170 1.00 72.69 97 LEU A O 1
ATOM 804 N N . LYS A 1 98 ? -1.278 27.615 -22.304 1.00 73.94 98 LYS A N 1
ATOM 805 C CA . LYS A 1 98 ? -1.015 26.787 -21.117 1.00 73.94 98 LYS A CA 1
ATOM 806 C C . LYS A 1 98 ? 0.343 27.098 -20.491 1.00 73.94 98 LYS A C 1
ATOM 808 O O . LYS A 1 98 ? 0.405 27.279 -19.281 1.00 73.94 98 LYS A O 1
ATOM 813 N N . ALA A 1 99 ? 1.401 27.228 -21.294 1.00 68.69 99 ALA A N 1
ATOM 814 C CA . ALA A 1 99 ? 2.737 27.545 -20.787 1.00 68.69 99 ALA A CA 1
ATOM 815 C C . ALA A 1 99 ? 2.798 28.917 -20.086 1.00 68.69 99 ALA A C 1
ATOM 817 O O . ALA A 1 99 ? 3.436 29.054 -19.041 1.00 68.69 99 ALA A O 1
ATOM 818 N N . GLU A 1 100 ? 2.103 29.921 -20.628 1.00 71.12 100 GLU A N 1
ATOM 819 C CA . GLU A 1 100 ? 2.056 31.286 -20.084 1.00 71.12 100 GLU A CA 1
ATOM 820 C C . GLU A 1 100 ? 1.196 31.378 -18.806 1.00 71.12 100 GLU A C 1
ATOM 822 O O . GLU A 1 100 ? 1.541 32.074 -17.847 1.00 71.12 100 GLU A O 1
ATOM 827 N N . GLN A 1 101 ? 0.105 30.609 -18.740 1.00 69.62 101 GLN A N 1
ATOM 828 C CA . GLN A 1 101 ? -0.741 30.515 -17.549 1.00 69.62 101 GLN A CA 1
ATOM 829 C C . GLN A 1 101 ? -0.045 29.752 -16.408 1.00 69.62 101 GLN A C 1
ATOM 831 O O . GLN A 1 101 ? -0.146 30.144 -15.244 1.00 69.62 101 GLN A O 1
ATOM 836 N N . GLU A 1 102 ? 0.719 28.704 -16.730 1.00 72.31 102 GLU A N 1
ATOM 837 C CA . GLU A 1 102 ? 1.468 27.919 -15.745 1.00 72.31 102 GLU A CA 1
ATOM 838 C C . GLU A 1 102 ? 2.647 28.709 -15.150 1.00 72.31 102 GLU A C 1
ATOM 840 O O . GLU A 1 102 ? 2.924 28.603 -13.954 1.00 72.31 102 GLU A O 1
ATOM 845 N N . THR A 1 103 ? 3.309 29.559 -15.946 1.00 68.62 103 THR A N 1
ATOM 846 C CA . THR A 1 103 ? 4.381 30.443 -15.452 1.00 68.62 103 THR A CA 1
ATOM 847 C C . THR A 1 103 ? 3.848 31.545 -14.538 1.00 68.62 103 THR A C 1
ATOM 849 O O . THR A 1 103 ? 4.420 31.758 -13.466 1.00 68.62 103 THR A O 1
ATOM 852 N N . LYS A 1 104 ? 2.723 32.191 -14.882 1.00 72.19 104 LYS A N 1
ATOM 853 C CA . LYS A 1 104 ? 2.073 33.166 -13.984 1.00 72.19 104 LYS A CA 1
ATOM 854 C C . LYS A 1 104 ? 1.584 32.526 -12.681 1.00 72.19 104 LYS A C 1
ATOM 856 O O . LYS A 1 104 ? 1.837 33.072 -11.610 1.00 72.19 104 LYS A O 1
ATOM 861 N N . SER A 1 105 ? 0.965 31.345 -12.748 1.00 70.38 105 SER A N 1
ATOM 862 C CA . SER A 1 105 ? 0.461 30.652 -11.554 1.00 70.38 105 SER A CA 1
ATOM 863 C C . SER A 1 105 ? 1.588 30.198 -10.613 1.00 70.38 105 SER A C 1
ATOM 865 O O . SER A 1 105 ? 1.488 30.382 -9.398 1.00 70.38 105 SER A O 1
ATOM 867 N N . LYS A 1 106 ? 2.709 29.691 -11.155 1.00 74.75 106 LYS A N 1
ATOM 868 C CA . LYS A 1 106 ? 3.898 29.336 -10.354 1.00 74.75 106 LYS A CA 1
ATOM 869 C C . LYS A 1 106 ? 4.531 30.560 -9.681 1.00 74.75 106 LYS A C 1
ATOM 871 O O . LYS A 1 106 ? 4.982 30.449 -8.541 1.00 74.75 106 LYS A O 1
ATOM 876 N N . ALA A 1 107 ? 4.543 31.721 -10.342 1.00 68.69 107 ALA A N 1
ATOM 877 C CA . ALA A 1 107 ? 5.052 32.963 -9.758 1.00 68.69 107 ALA A CA 1
ATOM 878 C C . ALA A 1 107 ? 4.167 33.471 -8.601 1.00 68.69 107 ALA A C 1
ATOM 880 O O . ALA A 1 107 ? 4.689 33.784 -7.529 1.00 68.69 107 ALA A O 1
ATOM 881 N N . GLU A 1 108 ? 2.839 33.472 -8.765 1.00 72.62 108 GLU A N 1
ATOM 882 C CA . GLU A 1 108 ? 1.900 33.869 -7.702 1.00 72.62 108 GLU A CA 1
ATOM 883 C C . GLU A 1 108 ? 1.918 32.915 -6.501 1.00 72.62 108 GLU A C 1
ATOM 885 O O . GLU A 1 108 ? 1.916 33.366 -5.354 1.00 72.62 108 GLU A O 1
ATOM 890 N N . GLN A 1 109 ? 1.984 31.598 -6.731 1.00 72.00 109 GLN A N 1
ATOM 891 C CA . GLN A 1 109 ? 2.069 30.623 -5.638 1.00 72.00 109 GLN A CA 1
ATOM 892 C C . GLN A 1 109 ? 3.373 30.761 -4.851 1.00 72.00 109 GLN A C 1
ATOM 894 O O . GLN A 1 109 ? 3.355 30.687 -3.623 1.00 72.00 109 GLN A O 1
ATOM 899 N N . LYS A 1 110 ? 4.501 31.014 -5.530 1.00 75.81 110 LYS A N 1
ATOM 900 C CA . LYS A 1 110 ? 5.797 31.214 -4.869 1.00 75.81 110 LYS A CA 1
ATOM 901 C C . LYS A 1 110 ? 5.824 32.507 -4.043 1.00 75.81 110 LYS A C 1
ATOM 903 O O . LYS A 1 110 ? 6.413 32.511 -2.964 1.00 75.81 110 LYS A O 1
ATOM 908 N N . ALA A 1 111 ? 5.154 33.567 -4.503 1.00 70.38 111 ALA A N 1
ATOM 909 C CA . ALA A 1 111 ? 4.996 34.810 -3.747 1.00 70.38 111 ALA A CA 1
ATOM 910 C C . ALA A 1 111 ? 4.095 34.630 -2.509 1.00 70.38 111 ALA A C 1
ATOM 912 O O . ALA A 1 111 ? 4.476 35.050 -1.417 1.00 70.38 111 ALA A O 1
ATOM 913 N N . LYS A 1 112 ? 2.954 33.933 -2.641 1.00 74.88 112 LYS A N 1
ATOM 914 C CA . LYS A 1 112 ? 2.068 33.620 -1.502 1.00 74.88 112 LYS A CA 1
ATOM 915 C C . LYS A 1 112 ? 2.737 32.723 -0.458 1.00 74.88 112 LYS A C 1
ATOM 917 O O . LYS A 1 112 ? 2.628 33.009 0.727 1.00 74.88 112 LYS A O 1
ATOM 922 N N . LEU A 1 113 ? 3.472 31.690 -0.880 1.00 72.38 113 LEU A N 1
ATOM 923 C CA . LEU A 1 113 ? 4.194 30.794 0.034 1.00 72.38 113 LEU A CA 1
ATOM 924 C C . LEU A 1 113 ? 5.294 31.517 0.820 1.00 72.38 113 LEU A C 1
ATOM 926 O O . LEU A 1 113 ? 5.436 31.268 2.014 1.00 72.38 113 LEU A O 1
ATOM 930 N N . LYS A 1 114 ? 6.039 32.431 0.180 1.00 75.56 114 LYS A N 1
ATOM 931 C CA . LYS A 1 114 ? 7.034 33.257 0.881 1.00 75.56 114 LYS A CA 1
ATOM 932 C C . LYS A 1 114 ? 6.387 34.173 1.923 1.00 75.56 114 LYS A C 1
ATOM 934 O O . LYS A 1 114 ? 6.860 34.210 3.053 1.00 75.56 114 LYS A O 1
ATOM 939 N N . ALA A 1 115 ? 5.292 34.848 1.567 1.00 71.94 115 ALA A N 1
ATOM 940 C CA . ALA A 1 115 ? 4.574 35.727 2.490 1.00 71.94 115 ALA A CA 1
ATOM 941 C C . ALA A 1 115 ? 3.960 34.957 3.678 1.00 71.94 115 ALA A C 1
ATOM 943 O O . ALA A 1 115 ? 4.014 35.423 4.814 1.00 71.94 115 ALA A O 1
ATOM 944 N N . GLU A 1 116 ? 3.421 33.754 3.445 1.00 73.44 116 GLU A N 1
ATOM 945 C CA . GLU A 1 116 ? 2.852 32.918 4.510 1.00 73.44 116 GLU A CA 1
ATOM 946 C C . GLU A 1 116 ? 3.934 32.334 5.436 1.00 73.44 116 GLU A C 1
ATOM 948 O O . GLU A 1 116 ? 3.727 32.243 6.647 1.00 73.44 116 GLU A O 1
ATOM 953 N N . GLN A 1 117 ? 5.106 31.974 4.896 1.00 72.81 117 GLN A N 1
ATOM 954 C CA . GLN A 1 117 ? 6.244 31.525 5.703 1.00 72.81 117 GLN A CA 1
ATOM 955 C C . GLN A 1 117 ? 6.816 32.647 6.574 1.00 72.81 117 GLN A C 1
ATOM 957 O O . GLN A 1 117 ? 7.069 32.405 7.752 1.00 72.81 117 GLN A O 1
ATOM 962 N N . GLU A 1 118 ? 6.975 33.864 6.044 1.00 77.69 118 GLU A N 1
ATOM 963 C CA . GLU A 1 118 ? 7.416 35.016 6.846 1.00 77.69 118 GLU A CA 1
ATOM 964 C C . GLU A 1 118 ? 6.406 35.379 7.942 1.00 77.69 118 GLU A C 1
ATOM 966 O O . GLU A 1 118 ? 6.806 35.668 9.070 1.00 77.69 118 GLU A O 1
ATOM 971 N N . ALA A 1 119 ? 5.102 35.312 7.652 1.00 73.25 119 ALA A N 1
ATOM 972 C CA . ALA A 1 119 ? 4.062 35.554 8.651 1.00 73.25 119 ALA A CA 1
ATOM 973 C C . ALA A 1 119 ? 4.053 34.482 9.758 1.00 73.25 119 ALA A C 1
ATOM 975 O O . ALA A 1 119 ? 3.944 34.823 10.936 1.00 73.25 119 ALA A O 1
ATOM 976 N N . LYS A 1 120 ? 4.227 33.196 9.407 1.00 75.44 120 LYS A N 1
ATOM 977 C CA . LYS A 1 120 ? 4.332 32.101 10.389 1.00 75.44 120 LYS A CA 1
ATOM 978 C C . LYS A 1 120 ? 5.585 32.209 11.254 1.00 75.44 120 LYS A C 1
ATOM 980 O O . LYS A 1 120 ? 5.479 32.028 12.460 1.00 75.44 120 LYS A O 1
ATOM 985 N N . LEU A 1 121 ? 6.737 32.554 10.673 1.00 75.00 121 LEU A N 1
ATOM 986 C CA . LEU A 1 121 ? 7.985 32.753 11.422 1.00 75.00 121 LEU A CA 1
ATOM 987 C C . LEU A 1 121 ? 7.874 33.900 12.433 1.00 75.00 121 LEU A C 1
ATOM 989 O O . LEU A 1 121 ? 8.291 33.735 13.578 1.00 75.00 121 LEU A O 1
ATOM 993 N N . LYS A 1 122 ? 7.261 35.028 12.044 1.00 76.62 122 LYS A N 1
ATOM 994 C CA . LYS A 1 122 ? 7.021 36.150 12.966 1.00 76.62 122 LYS A CA 1
ATOM 995 C C . LYS A 1 122 ? 6.049 35.781 14.090 1.00 76.62 122 LYS A C 1
ATOM 997 O O . LYS A 1 122 ? 6.335 36.075 15.246 1.00 76.62 122 LYS A O 1
ATOM 1002 N N . ALA A 1 123 ? 4.952 35.089 13.775 1.00 70.81 123 ALA A N 1
ATOM 1003 C CA . ALA A 1 123 ? 3.979 34.654 14.779 1.00 70.81 123 ALA A CA 1
ATOM 1004 C C . ALA A 1 123 ? 4.557 33.610 15.755 1.00 70.81 123 ALA A C 1
ATOM 1006 O O . ALA A 1 123 ? 4.266 33.652 16.948 1.00 70.81 123 ALA A O 1
ATOM 1007 N N . GLU A 1 124 ? 5.401 32.690 15.275 1.00 71.56 124 GLU A N 1
ATOM 1008 C CA . GLU A 1 124 ? 6.047 31.680 16.120 1.00 71.56 124 GLU A CA 1
ATOM 1009 C C . GLU A 1 124 ? 7.127 32.295 17.028 1.00 71.56 124 GLU A C 1
ATOM 1011 O O . GLU A 1 124 ? 7.250 31.899 18.188 1.00 71.56 124 GLU A O 1
ATOM 1016 N N . GLN A 1 125 ? 7.869 33.299 16.544 1.00 72.81 125 GLN A N 1
ATOM 1017 C CA . GLN A 1 125 ? 8.817 34.057 17.368 1.00 72.81 125 GLN A CA 1
ATOM 1018 C C . GLN A 1 125 ? 8.114 34.885 18.452 1.00 72.81 125 GLN A C 1
ATOM 1020 O O . GLN A 1 125 ? 8.545 34.843 19.604 1.00 72.81 125 GLN A O 1
ATOM 1025 N N . GLU A 1 126 ? 7.019 35.583 18.129 1.00 76.44 126 GLU A N 1
ATOM 1026 C CA . GLU A 1 126 ? 6.233 36.319 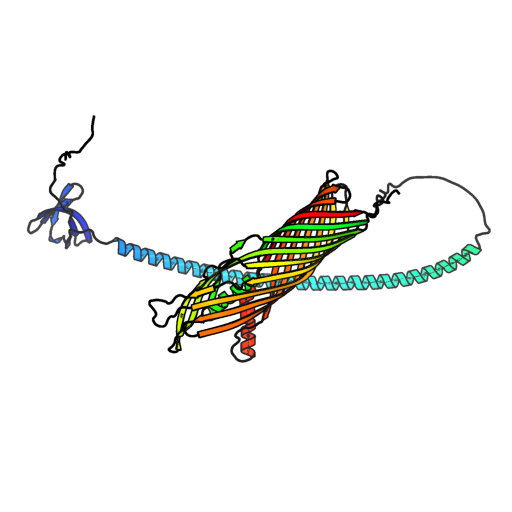19.134 1.00 76.44 126 GLU A CA 1
ATOM 1027 C C . GLU A 1 126 ? 5.591 35.388 20.170 1.00 76.44 126 GLU A C 1
ATOM 1029 O O . GLU A 1 126 ? 5.576 35.710 21.359 1.00 76.44 126 GLU A O 1
ATOM 1034 N N . ALA A 1 127 ? 5.092 34.219 19.752 1.00 69.00 127 ALA A N 1
ATOM 1035 C CA . ALA A 1 127 ? 4.525 33.235 20.670 1.00 69.00 127 ALA A CA 1
ATOM 1036 C C . ALA A 1 127 ? 5.589 32.667 21.621 1.00 69.00 127 ALA A C 1
ATOM 1038 O O . ALA A 1 127 ? 5.358 32.621 22.828 1.00 69.00 127 ALA A O 1
ATOM 1039 N N . LYS A 1 128 ? 6.779 32.303 21.116 1.00 73.56 128 LYS A N 1
ATOM 1040 C CA . LYS A 1 128 ? 7.888 31.833 21.966 1.00 73.56 128 LYS A CA 1
ATOM 1041 C C . LYS A 1 128 ? 8.329 32.898 22.971 1.00 73.56 128 LYS A C 1
ATOM 1043 O O . LYS A 1 128 ? 8.433 32.580 24.149 1.00 73.56 128 LYS A O 1
ATOM 1048 N N . LEU A 1 129 ? 8.478 34.155 22.543 1.00 72.31 129 LEU A N 1
ATOM 1049 C CA . LEU A 1 129 ? 8.826 35.273 23.432 1.00 72.31 129 LEU A CA 1
ATOM 1050 C C . LEU A 1 129 ? 7.789 35.499 24.542 1.00 72.31 129 LEU A C 1
ATOM 1052 O O . LEU A 1 129 ? 8.172 35.706 25.692 1.00 72.31 129 LEU A O 1
ATOM 1056 N N . LYS A 1 130 ? 6.488 35.417 24.228 1.00 71.81 130 LYS A N 1
ATOM 1057 C CA . LYS A 1 130 ? 5.423 35.523 25.242 1.00 71.81 130 LYS A CA 1
ATOM 1058 C C . LYS A 1 130 ? 5.436 34.357 26.226 1.00 71.81 130 LYS A C 1
ATOM 1060 O O . LYS A 1 130 ? 5.303 34.583 27.421 1.00 71.81 130 LYS A O 1
ATOM 1065 N N . THR A 1 131 ? 5.642 33.133 25.740 1.00 65.69 131 THR A N 1
ATOM 1066 C CA . THR A 1 131 ? 5.662 31.936 26.599 1.00 65.69 131 THR A CA 1
ATOM 1067 C C . THR A 1 131 ? 6.861 31.962 27.551 1.00 65.69 131 THR A C 1
ATOM 1069 O O . THR A 1 131 ? 6.719 31.673 28.734 1.00 65.69 131 THR A O 1
ATOM 1072 N N . GLU A 1 132 ? 8.026 32.389 27.059 1.00 69.19 132 GLU A N 1
ATOM 1073 C CA . GLU A 1 132 ? 9.260 32.486 27.845 1.00 69.19 132 GLU A CA 1
ATOM 1074 C C . GLU A 1 132 ? 9.208 33.640 28.869 1.00 69.19 132 GLU A C 1
ATOM 1076 O O . GLU A 1 132 ? 9.731 33.518 29.979 1.00 69.19 132 GLU A O 1
ATOM 1081 N N . GLN A 1 133 ? 8.525 34.749 28.545 1.00 67.38 133 GLN A N 1
ATOM 1082 C CA . GLN A 1 133 ? 8.221 35.809 29.516 1.00 67.38 133 GLN A CA 1
ATOM 1083 C C . GLN A 1 133 ? 7.209 35.360 30.578 1.00 67.38 133 GLN A C 1
ATOM 1085 O O . GLN A 1 133 ? 7.410 35.661 31.754 1.00 67.38 133 GLN A O 1
ATOM 1090 N N . GLU A 1 134 ? 6.152 34.634 30.200 1.00 67.62 134 GLU A N 1
ATOM 1091 C CA . GLU A 1 134 ? 5.148 34.117 31.141 1.00 67.62 134 GLU A CA 1
ATOM 1092 C C . GLU A 1 134 ? 5.718 33.041 32.077 1.00 67.62 134 GLU A C 1
ATOM 1094 O O . GLU A 1 134 ? 5.380 33.034 33.261 1.00 67.62 134 GLU A O 1
ATOM 1099 N N . GLU A 1 135 ? 6.617 32.171 31.601 1.00 66.44 135 GLU A N 1
ATOM 1100 C CA . GLU A 1 135 ? 7.327 31.209 32.456 1.00 66.44 135 GLU A CA 1
ATOM 1101 C C . GLU A 1 135 ? 8.257 31.912 33.449 1.00 66.44 135 GLU A C 1
ATOM 1103 O O . GLU A 1 135 ? 8.226 31.595 34.640 1.00 66.44 135 GLU A O 1
ATOM 1108 N N . LYS A 1 136 ? 9.031 32.917 33.014 1.00 67.69 136 LYS A N 1
ATOM 1109 C CA . LYS A 1 136 ? 9.880 33.699 33.933 1.00 67.69 136 LYS A CA 1
ATOM 1110 C C . LYS A 1 136 ? 9.057 34.439 34.990 1.00 67.69 136 LYS A C 1
ATOM 1112 O O . LYS A 1 136 ? 9.412 34.384 36.165 1.00 67.69 136 LYS A O 1
ATOM 1117 N N . LEU A 1 137 ? 7.929 35.043 34.603 1.00 66.12 137 LEU A N 1
ATOM 1118 C CA . LEU A 1 137 ? 7.008 35.718 35.527 1.00 66.12 137 LEU A CA 1
ATOM 1119 C C . LEU A 1 137 ? 6.358 34.751 36.524 1.00 66.12 137 LEU A C 1
ATOM 1121 O O . LEU A 1 137 ? 6.287 35.073 37.708 1.00 66.12 137 LEU A O 1
ATOM 1125 N N . LYS A 1 138 ? 5.928 33.559 36.084 1.00 65.44 138 LYS A N 1
ATOM 1126 C CA . LYS A 1 138 ? 5.384 32.528 36.985 1.00 65.44 138 LYS A CA 1
ATOM 1127 C C . LYS A 1 138 ? 6.436 32.003 37.954 1.00 65.44 138 LYS A C 1
ATOM 1129 O O . LYS A 1 138 ? 6.135 31.839 39.130 1.00 65.44 138 LYS A O 1
ATOM 1134 N N . THR A 1 139 ? 7.671 31.808 37.494 1.00 65.19 139 THR A N 1
ATOM 1135 C CA . THR A 1 139 ? 8.757 31.303 38.346 1.00 65.19 139 THR A CA 1
ATOM 1136 C C . THR A 1 139 ? 9.166 32.337 39.404 1.00 65.19 139 THR A C 1
ATOM 1138 O O . THR A 1 139 ? 9.356 31.970 40.564 1.00 65.19 139 THR A O 1
ATOM 1141 N N . GLU A 1 140 ? 9.233 33.630 39.051 1.00 66.25 140 GLU A N 1
ATOM 1142 C CA . GLU A 1 140 ? 9.469 34.729 40.009 1.00 66.25 140 GLU A CA 1
ATOM 1143 C C . GLU A 1 140 ? 8.292 34.944 40.974 1.00 66.25 140 GLU A C 1
ATOM 1145 O O . GLU A 1 140 ? 8.504 35.218 42.158 1.00 66.25 140 GLU A O 1
ATOM 1150 N N . GLN A 1 141 ? 7.046 34.810 40.505 1.00 60.00 141 GLN A N 1
ATOM 1151 C CA . GLN A 1 141 ? 5.868 34.917 41.370 1.00 60.00 141 GLN A CA 1
ATOM 1152 C C . GLN A 1 141 ? 5.758 33.737 42.338 1.00 60.00 141 GLN A C 1
ATOM 1154 O O . GLN A 1 141 ? 5.474 33.964 43.510 1.00 60.00 141 GLN A O 1
ATOM 1159 N N . GLU A 1 142 ? 6.037 32.504 41.906 1.00 63.97 142 GLU A N 1
ATOM 1160 C CA . GLU A 1 142 ? 6.031 31.330 42.789 1.00 63.97 142 GLU A CA 1
ATOM 1161 C C . GLU A 1 142 ? 7.159 31.367 43.829 1.00 63.97 142 GLU A C 1
ATOM 1163 O O . GLU A 1 142 ? 6.946 30.945 44.967 1.00 63.97 142 GLU A O 1
ATOM 1168 N N . THR A 1 143 ? 8.337 31.908 43.494 1.00 63.09 143 THR A N 1
ATOM 1169 C CA . THR A 1 143 ? 9.418 32.091 44.483 1.00 63.09 143 THR A CA 1
ATOM 1170 C C . THR A 1 143 ? 9.101 33.195 45.489 1.00 63.09 143 THR A C 1
ATOM 1172 O O . THR A 1 143 ? 9.359 33.007 46.678 1.00 63.09 143 THR A O 1
ATOM 1175 N N . LYS A 1 144 ? 8.477 34.305 45.067 1.00 62.50 144 LYS A N 1
ATOM 1176 C CA . LYS A 1 144 ? 8.002 35.344 46.000 1.00 62.50 144 LYS A CA 1
ATOM 1177 C C . LYS A 1 144 ? 6.844 34.861 46.878 1.00 62.50 144 LYS A C 1
ATOM 1179 O O . LYS A 1 144 ? 6.884 35.092 48.081 1.00 62.50 144 LYS A O 1
ATOM 1184 N N . LEU A 1 145 ? 5.866 34.139 46.322 1.00 58.28 145 LEU A N 1
ATOM 1185 C CA . LEU A 1 145 ? 4.727 33.594 47.075 1.00 58.28 145 LEU A CA 1
ATOM 1186 C C . LEU A 1 145 ? 5.151 32.539 48.102 1.00 58.28 145 LEU A C 1
ATOM 1188 O O . LEU A 1 145 ? 4.633 32.554 49.214 1.00 58.28 145 LEU A O 1
ATOM 1192 N N . LYS A 1 146 ? 6.115 31.666 47.776 1.00 63.09 146 LYS A N 1
ATOM 1193 C CA . LYS A 1 146 ? 6.653 30.697 48.747 1.00 63.09 146 LYS A CA 1
ATOM 1194 C C . LYS A 1 146 ? 7.404 31.380 49.891 1.00 63.09 146 LYS A C 1
ATOM 1196 O O . LYS A 1 146 ? 7.199 31.004 51.041 1.00 63.09 146 LYS A O 1
ATOM 1201 N N . ALA A 1 147 ? 8.194 32.417 49.600 1.00 61.31 147 ALA A N 1
ATOM 1202 C CA . ALA A 1 147 ? 8.885 33.192 50.632 1.00 61.31 147 ALA A CA 1
ATOM 1203 C C . ALA A 1 147 ? 7.909 33.976 51.535 1.00 61.31 147 ALA A C 1
ATOM 1205 O O . ALA A 1 147 ? 8.117 34.073 52.743 1.00 61.31 147 ALA A O 1
ATOM 1206 N N . GLU A 1 148 ? 6.816 34.501 50.973 1.00 59.16 148 GLU A N 1
ATOM 1207 C CA . GLU A 1 148 ? 5.802 35.251 51.723 1.00 59.16 148 GLU A CA 1
ATOM 1208 C C . GLU A 1 148 ? 4.866 34.329 52.536 1.00 59.16 148 GLU A C 1
ATOM 1210 O O . GLU A 1 148 ? 4.452 34.686 53.641 1.00 59.16 148 GLU A O 1
ATOM 1215 N N . GLN A 1 149 ? 4.583 33.113 52.047 1.00 56.44 149 GLN A N 1
ATOM 1216 C CA . GLN A 1 149 ? 3.826 32.089 52.780 1.00 56.44 149 GLN A CA 1
ATOM 1217 C C . GLN A 1 149 ? 4.624 31.473 53.938 1.00 56.44 149 GLN A C 1
ATOM 1219 O O . GLN A 1 149 ? 4.052 31.285 55.009 1.00 56.44 149 GLN A O 1
ATOM 1224 N N . GLU A 1 150 ? 5.931 31.225 53.787 1.00 60.38 150 GLU A N 1
ATOM 1225 C CA . GLU A 1 150 ? 6.775 30.774 54.909 1.00 60.38 150 GLU A CA 1
ATOM 1226 C C . GLU A 1 150 ? 6.944 31.853 55.990 1.00 60.38 150 GLU A C 1
ATOM 1228 O O . GLU A 1 150 ? 6.993 31.530 57.179 1.00 60.38 150 GLU A O 1
ATOM 1233 N N . ALA A 1 151 ? 6.980 33.135 55.609 1.00 59.56 151 ALA A N 1
ATOM 1234 C CA . ALA A 1 151 ? 7.030 34.242 56.563 1.00 59.56 151 ALA A CA 1
ATOM 1235 C C . ALA A 1 151 ? 5.696 34.434 57.312 1.00 59.56 151 ALA A C 1
ATOM 1237 O O . ALA A 1 151 ? 5.704 34.688 58.517 1.00 59.56 151 ALA A O 1
ATOM 1238 N N . LYS A 1 152 ? 4.548 34.267 56.634 1.00 56.03 152 LYS A N 1
ATOM 1239 C CA . LYS A 1 152 ? 3.222 34.336 57.274 1.00 56.03 152 LYS A CA 1
ATOM 1240 C C . LYS A 1 152 ? 2.917 33.135 58.166 1.00 56.03 152 LYS A C 1
ATOM 1242 O O . LYS A 1 152 ? 2.367 33.344 59.238 1.00 56.03 152 LYS A O 1
ATOM 1247 N N . LEU A 1 153 ? 3.312 31.917 57.784 1.00 56.25 153 LEU A N 1
ATOM 1248 C CA . LEU A 1 153 ? 3.095 30.717 58.607 1.00 56.25 153 LEU A CA 1
ATOM 1249 C C . LEU A 1 153 ? 3.853 30.779 59.941 1.00 56.25 153 LEU A C 1
ATOM 1251 O O . LEU A 1 153 ? 3.298 30.398 60.968 1.00 56.25 153 LEU A O 1
ATOM 1255 N N . LYS A 1 154 ? 5.066 31.350 59.960 1.00 59.00 154 LYS A N 1
ATOM 1256 C CA . LYS A 1 154 ? 5.807 31.583 61.212 1.00 59.00 154 LYS A CA 1
ATOM 1257 C C . LYS A 1 154 ? 5.183 32.673 62.091 1.00 59.00 154 LYS A C 1
ATOM 1259 O O . LYS A 1 154 ? 5.226 32.552 63.309 1.00 59.00 154 LYS A O 1
ATOM 1264 N N . ALA A 1 155 ? 4.572 33.699 61.496 1.00 56.62 155 ALA A N 1
ATOM 1265 C CA . ALA A 1 155 ? 3.859 34.739 62.243 1.00 56.62 155 ALA A CA 1
ATOM 1266 C C . ALA A 1 155 ? 2.485 34.265 62.772 1.00 56.62 155 ALA A C 1
ATOM 1268 O O . ALA A 1 155 ? 2.064 34.685 63.848 1.00 56.62 155 ALA A O 1
ATOM 1269 N N . GLU A 1 156 ? 1.794 33.371 62.053 1.00 55.84 156 GLU A N 1
ATOM 1270 C CA . GLU A 1 156 ? 0.508 32.791 62.477 1.00 55.84 156 GLU A CA 1
ATOM 1271 C C . GLU A 1 156 ? 0.661 31.723 63.574 1.00 55.84 156 GLU A C 1
ATOM 1273 O O . GLU A 1 156 ? -0.218 31.610 64.430 1.00 55.84 156 GLU A O 1
ATOM 1278 N N . GLU A 1 157 ? 1.764 30.964 63.600 1.00 53.75 157 GLU A N 1
ATOM 1279 C CA . GLU A 1 157 ? 2.048 30.015 64.691 1.00 53.75 157 GLU A CA 1
ATOM 1280 C C . GLU A 1 157 ? 2.391 30.719 66.018 1.00 53.75 157 GLU A C 1
ATOM 1282 O O . GLU A 1 157 ? 1.990 30.233 67.077 1.00 53.75 157 GLU A O 1
ATOM 1287 N N . GLU A 1 158 ? 3.031 31.896 65.987 1.00 55.88 158 GLU A N 1
ATOM 1288 C CA . GLU A 1 158 ? 3.251 32.717 67.192 1.00 55.88 158 GLU A CA 1
ATOM 1289 C C . GLU A 1 158 ? 1.981 33.445 67.668 1.00 55.88 158 GLU A C 1
ATOM 1291 O O . GLU A 1 158 ? 1.802 33.643 68.873 1.00 55.88 158 GLU A O 1
ATOM 1296 N N . ALA A 1 159 ? 1.064 33.801 66.760 1.00 51.34 159 ALA A N 1
ATOM 1297 C CA . ALA A 1 159 ? -0.224 34.399 67.120 1.00 51.34 159 ALA A CA 1
ATOM 1298 C C . ALA A 1 159 ? -1.200 33.364 67.718 1.00 51.34 159 ALA A C 1
ATOM 1300 O O . ALA A 1 159 ? -1.866 33.645 68.715 1.00 51.34 159 ALA A O 1
ATOM 1301 N N . LYS A 1 160 ? -1.214 32.126 67.199 1.00 48.00 160 LYS A N 1
ATOM 1302 C CA . LYS A 1 160 ? -2.083 31.038 67.693 1.00 48.00 160 LYS A CA 1
ATOM 1303 C C . LYS A 1 160 ? -1.696 30.469 69.063 1.00 48.00 160 LYS A C 1
ATOM 1305 O O . LYS A 1 160 ? -2.497 29.751 69.653 1.00 48.00 160 LYS A O 1
ATOM 1310 N N . GLN A 1 161 ? -0.526 30.812 69.611 1.00 48.75 161 GLN A N 1
ATOM 1311 C CA . GLN A 1 161 ? -0.183 30.504 71.009 1.00 48.75 161 GLN A CA 1
ATOM 1312 C C . GLN A 1 161 ? -0.690 31.545 72.021 1.00 48.75 161 GLN A C 1
ATOM 1314 O O . GLN A 1 161 ? -0.645 31.275 73.218 1.00 48.75 161 GLN A O 1
ATOM 1319 N N . LYS A 1 162 ? -1.204 32.701 71.578 1.00 47.41 162 LYS A N 1
ATOM 1320 C CA . LYS A 1 162 ? -1.724 33.756 72.471 1.00 47.41 162 LYS A CA 1
ATOM 1321 C C . LYS A 1 162 ? -3.245 33.911 72.460 1.00 47.41 162 LYS A C 1
ATOM 1323 O O . LYS A 1 162 ? -3.766 34.682 73.252 1.00 47.41 162 LYS A O 1
ATOM 1328 N N . GLU A 1 163 ? -3.951 33.158 71.623 1.00 46.16 163 GLU A N 1
ATOM 1329 C CA . GLU A 1 163 ? -5.397 33.324 71.398 1.00 46.16 163 GLU A CA 1
ATOM 1330 C C . GLU A 1 163 ? -6.236 32.116 71.872 1.00 46.16 163 GLU A C 1
ATOM 1332 O O . GLU A 1 163 ? -7.406 31.987 71.531 1.00 46.16 163 GLU A O 1
ATOM 1337 N N . ILE A 1 164 ? -5.654 31.214 72.680 1.00 42.50 164 ILE A N 1
ATOM 1338 C CA . ILE A 1 164 ? -6.390 30.118 73.357 1.00 42.50 164 ILE A CA 1
ATOM 1339 C C . ILE A 1 164 ? -6.928 30.557 74.737 1.00 42.50 164 ILE A C 1
ATOM 1341 O O . ILE A 1 164 ? -7.626 29.805 75.413 1.00 42.50 164 ILE A O 1
ATOM 1345 N N . GLU A 1 165 ? -6.690 31.805 75.137 1.00 43.31 165 GLU A N 1
ATOM 1346 C CA . GLU A 1 165 ? -7.206 32.382 76.379 1.00 43.31 165 GLU A CA 1
ATOM 1347 C C . GLU A 1 165 ? -8.113 33.585 76.101 1.00 43.31 165 GLU A C 1
ATOM 1349 O O . GLU A 1 165 ? -7.921 34.640 76.675 1.00 43.31 165 GLU A O 1
ATOM 1354 N N . GLU A 1 166 ? -9.099 33.456 75.211 1.00 36.91 166 GLU A N 1
ATOM 1355 C CA . GLU A 1 166 ? -10.334 34.242 75.328 1.00 36.91 166 GLU A CA 1
ATOM 1356 C C . GLU A 1 166 ? -11.472 33.640 74.485 1.00 36.91 166 GLU A C 1
ATOM 1358 O O . GLU A 1 166 ? -11.496 33.652 73.262 1.00 36.91 166 GLU A O 1
ATOM 1363 N N . GLU A 1 167 ? -12.435 33.096 75.225 1.00 37.47 167 GLU A N 1
ATOM 1364 C CA . GLU A 1 167 ? -13.859 33.343 75.019 1.00 37.47 167 GLU A CA 1
ATOM 1365 C C . GLU A 1 167 ? -14.611 32.652 73.857 1.00 37.47 167 GLU A C 1
ATOM 1367 O O . GLU A 1 167 ? -14.803 33.130 72.744 1.00 37.47 167 GLU A O 1
ATOM 1372 N N . ASN A 1 168 ? -15.224 31.533 74.255 1.00 34.06 168 ASN A N 1
ATOM 1373 C CA . ASN A 1 168 ? -16.587 31.130 73.899 1.00 34.06 168 ASN A CA 1
ATOM 1374 C C . ASN A 1 168 ? -17.564 32.304 73.658 1.00 34.06 168 ASN A C 1
ATOM 1376 O O . ASN A 1 168 ? -17.842 33.025 74.612 1.00 34.06 168 ASN A O 1
ATOM 1380 N N . LYS A 1 169 ? -18.283 32.324 72.517 1.00 33.00 169 LYS A N 1
ATOM 1381 C CA . LYS A 1 169 ? -19.772 32.309 72.448 1.00 33.00 169 LYS A CA 1
ATOM 1382 C C . LYS A 1 169 ? -20.346 32.598 71.048 1.00 33.00 169 LYS A C 1
ATOM 1384 O O . LYS A 1 169 ? -20.083 33.642 70.476 1.00 33.00 169 LYS A O 1
ATOM 1389 N N . GLN A 1 170 ? -21.319 31.747 70.682 1.00 34.25 170 GLN A N 1
ATOM 1390 C CA . GLN A 1 170 ? -22.548 32.036 69.905 1.00 34.25 170 GLN A CA 1
ATOM 1391 C C . GLN A 1 170 ? -22.408 32.341 68.395 1.00 34.25 170 GLN A C 1
ATOM 1393 O O . GLN A 1 170 ? -21.418 32.908 67.976 1.00 34.25 170 GLN A O 1
ATOM 1398 N N . ILE A 1 171 ? -23.344 32.070 67.471 1.00 35.31 171 ILE A N 1
ATOM 1399 C CA . ILE A 1 171 ? -24.599 31.295 67.322 1.00 35.31 171 ILE A CA 1
ATOM 1400 C C . ILE A 1 171 ? -24.860 31.277 65.785 1.00 35.31 171 ILE A C 1
ATOM 1402 O O . ILE A 1 171 ? -24.809 32.326 65.161 1.00 35.31 171 ILE A O 1
ATOM 1406 N N . VAL A 1 172 ? -25.071 30.086 65.205 1.00 33.22 172 VAL A N 1
ATOM 1407 C CA . VAL A 1 172 ? -26.131 29.609 64.264 1.00 33.22 172 VAL A CA 1
ATOM 1408 C C . VAL A 1 172 ? -26.680 30.462 63.072 1.00 33.22 172 VAL A C 1
ATOM 1410 O O . VAL A 1 172 ? -26.937 31.652 63.200 1.00 33.22 172 VAL A O 1
ATOM 1413 N N . VAL A 1 173 ? -27.048 29.703 62.007 1.00 33.91 173 VAL A N 1
ATOM 1414 C CA . VAL A 1 173 ? -27.990 29.883 60.850 1.00 33.91 173 VAL A CA 1
ATOM 1415 C C . VAL A 1 173 ? -27.510 30.803 59.693 1.00 33.91 173 VAL A C 1
ATOM 1417 O O . VAL A 1 173 ? -26.837 31.784 59.952 1.00 33.91 173 VAL A O 1
ATOM 1420 N N . GLU A 1 174 ? -27.745 30.603 58.381 1.00 31.39 174 GLU A N 1
ATOM 1421 C CA . GLU A 1 174 ? -28.728 29.835 57.588 1.00 31.39 174 GLU A CA 1
ATOM 1422 C C . GLU A 1 174 ? -28.301 29.721 56.092 1.00 31.39 174 GLU A C 1
ATOM 1424 O O . GLU A 1 174 ? -27.372 30.381 55.633 1.00 31.39 174 GLU A O 1
ATOM 1429 N N . GLU A 1 175 ? -28.995 28.852 55.351 1.00 33.53 175 GLU A N 1
ATOM 1430 C CA . GLU A 1 175 ? -28.773 28.308 53.998 1.00 33.53 175 GLU A CA 1
ATOM 1431 C C . GLU A 1 175 ? -28.832 29.276 52.786 1.00 33.53 175 GLU A C 1
ATOM 1433 O O . GLU A 1 175 ? -29.559 30.268 52.794 1.00 33.53 175 GLU A O 1
ATOM 1438 N N . LYS A 1 176 ? -28.231 28.864 51.645 1.00 33.88 176 LYS A N 1
ATOM 1439 C CA . LYS A 1 176 ? -28.958 28.482 50.397 1.00 33.88 176 LYS A CA 1
ATOM 1440 C C . LYS A 1 176 ? -28.036 27.955 49.272 1.00 33.88 176 LYS A C 1
ATOM 1442 O O . LYS A 1 176 ? -26.886 28.377 49.175 1.00 33.88 176 LYS A O 1
ATOM 1447 N N . PRO A 1 177 ? -28.525 27.046 48.399 1.00 37.84 177 PRO A N 1
ATOM 1448 C CA . PRO A 1 177 ? -27.694 26.249 47.499 1.00 37.84 177 PRO A CA 1
ATOM 1449 C C . PRO A 1 177 ? -27.443 26.942 46.151 1.00 37.84 177 PRO A C 1
ATOM 1451 O O . PRO A 1 177 ? -28.354 27.515 45.552 1.00 37.84 177 PRO A O 1
ATOM 1454 N N . LYS A 1 178 ? -26.221 26.816 45.620 1.00 32.88 178 LYS A N 1
ATOM 1455 C CA . LYS A 1 178 ? -25.958 26.974 44.185 1.00 32.88 178 LYS A CA 1
ATOM 1456 C C . LYS A 1 178 ? -25.961 25.596 43.542 1.00 32.88 178 LYS A C 1
ATOM 1458 O O . LYS A 1 178 ? -25.252 24.690 43.967 1.00 32.88 178 LYS A O 1
ATOM 1463 N N . THR A 1 179 ? -26.796 25.464 42.526 1.00 40.94 179 THR A N 1
ATOM 1464 C CA . THR A 1 179 ? -26.940 24.303 41.657 1.00 40.94 179 THR A CA 1
ATOM 1465 C C . THR A 1 179 ? -25.641 24.071 40.888 1.00 40.94 179 THR A C 1
ATOM 1467 O O . THR A 1 179 ? -25.481 24.527 39.761 1.00 40.94 179 THR A O 1
ATOM 1470 N N . GLU A 1 180 ? -24.691 23.370 41.496 1.00 37.88 180 GLU A N 1
ATOM 1471 C CA . GLU A 1 180 ? -23.612 22.731 40.758 1.00 37.88 180 GLU A CA 1
ATOM 1472 C C . GLU A 1 180 ? -24.118 21.367 40.300 1.00 37.88 180 GLU A C 1
ATOM 1474 O O . GLU A 1 180 ? -24.344 20.447 41.090 1.00 37.88 180 GLU A O 1
ATOM 1479 N N . THR A 1 181 ? -24.331 21.243 38.993 1.00 39.75 181 THR A N 1
ATOM 1480 C CA . THR A 1 181 ? -24.347 19.961 38.293 1.00 39.75 181 THR A CA 1
ATOM 1481 C C . THR A 1 181 ? -23.088 19.194 38.682 1.00 39.75 181 THR A C 1
ATOM 1483 O O . THR A 1 181 ? -22.020 19.410 38.111 1.00 39.75 181 THR A O 1
ATOM 1486 N N . LYS A 1 182 ? -23.211 18.310 39.679 1.00 33.41 182 LYS A N 1
ATOM 1487 C CA . LYS A 1 182 ? -22.189 17.315 40.004 1.00 33.41 182 LYS A CA 1
ATOM 1488 C C . LYS A 1 182 ? -21.797 16.614 38.698 1.00 33.41 182 LYS A C 1
ATOM 1490 O O . LYS A 1 182 ? -22.692 16.090 38.025 1.00 33.41 182 LYS A O 1
ATOM 1495 N N . PRO A 1 183 ? -20.504 16.557 38.331 1.00 41.00 183 PRO A N 1
ATOM 1496 C CA . PRO A 1 183 ? -20.055 15.590 37.347 1.00 41.00 183 PRO A CA 1
ATOM 1497 C C . PRO A 1 183 ? -20.492 14.221 37.866 1.00 41.00 183 PRO A C 1
ATOM 1499 O O . PRO A 1 183 ? -20.171 13.856 38.999 1.00 41.00 183 PRO A O 1
ATOM 1502 N N . GLN A 1 184 ? -21.297 13.500 37.085 1.00 38.12 184 GLN A N 1
ATOM 1503 C CA . GLN A 1 184 ? -21.661 12.126 37.416 1.00 38.12 184 GLN A CA 1
ATOM 1504 C C . GLN A 1 184 ? -20.373 11.346 37.720 1.00 38.12 184 GLN A C 1
ATOM 1506 O O . GLN A 1 184 ? -19.401 11.501 36.973 1.00 38.12 184 GLN A O 1
ATOM 1511 N N . PRO A 1 185 ? -20.335 10.532 38.790 1.00 43.22 185 PRO A N 1
ATOM 1512 C CA . PRO A 1 185 ? -19.175 9.710 39.081 1.00 43.22 185 PRO A CA 1
ATOM 1513 C C . PRO A 1 185 ? -18.971 8.782 37.885 1.00 43.22 185 PRO A C 1
ATOM 1515 O O . PRO A 1 185 ? -19.790 7.908 37.601 1.00 43.22 185 PRO A O 1
ATOM 1518 N N . THR A 1 186 ? -17.914 9.039 37.120 1.00 48.06 186 THR A N 1
ATOM 1519 C CA . THR A 1 186 ? -17.485 8.193 36.014 1.00 48.06 186 THR A CA 1
ATOM 1520 C C . THR A 1 186 ? -17.233 6.806 36.575 1.00 48.06 186 THR A C 1
ATOM 1522 O O . THR A 1 186 ? -16.278 6.627 37.324 1.00 48.06 186 THR A O 1
ATOM 1525 N N . ALA A 1 187 ? -18.095 5.846 36.237 1.00 57.59 187 ALA A N 1
ATOM 1526 C CA . ALA A 1 187 ? -17.850 4.440 36.518 1.00 57.59 187 ALA A CA 1
ATOM 1527 C C . ALA A 1 187 ? -16.430 4.090 36.047 1.00 57.59 187 ALA A C 1
ATOM 1529 O O . ALA A 1 187 ? -16.095 4.311 34.875 1.00 57.59 187 ALA A O 1
ATOM 1530 N N . GLU A 1 188 ? -15.594 3.605 36.968 1.00 64.81 188 GLU A N 1
ATOM 1531 C CA . GLU A 1 188 ? -14.254 3.128 36.642 1.00 64.81 188 GLU A CA 1
ATOM 1532 C C . GLU A 1 188 ? -14.407 2.033 35.590 1.00 64.81 188 GLU A C 1
ATOM 1534 O O . GLU A 1 188 ? -15.090 1.037 35.816 1.00 64.81 188 GLU A O 1
ATOM 1539 N N . THR A 1 189 ? -13.859 2.247 34.397 1.00 78.31 189 THR A N 1
ATOM 1540 C CA . THR A 1 189 ? -14.031 1.346 33.247 1.00 78.31 189 THR A CA 1
ATOM 1541 C C . THR A 1 189 ? -12.680 0.767 32.886 1.00 78.31 189 THR A C 1
ATOM 1543 O O . THR A 1 189 ? -11.820 1.463 32.360 1.00 78.31 189 THR A O 1
ATOM 1546 N N . HIS A 1 190 ? -12.474 -0.498 33.225 1.00 92.00 190 HIS A N 1
ATOM 1547 C CA . HIS A 1 190 ? -11.225 -1.216 33.030 1.00 92.00 190 HIS A CA 1
ATOM 1548 C C . HIS A 1 190 ? -11.529 -2.403 32.119 1.00 92.00 190 HIS A C 1
ATOM 1550 O O . HIS A 1 190 ? -11.981 -3.447 32.578 1.00 92.00 190 HIS A O 1
ATOM 1556 N N . LYS A 1 191 ? -11.337 -2.235 30.809 1.00 94.19 191 LYS A N 1
ATOM 1557 C CA . LYS A 1 191 ? -11.783 -3.202 29.799 1.00 94.19 191 LYS A CA 1
ATOM 1558 C C . LYS A 1 191 ? -10.663 -3.543 28.827 1.00 94.19 191 LYS A C 1
ATOM 1560 O O . LYS A 1 191 ? -10.078 -2.645 28.229 1.00 94.19 191 LYS A O 1
ATOM 1565 N N . LEU A 1 192 ? -10.403 -4.828 28.614 1.00 96.81 192 LEU A N 1
ATOM 1566 C CA . LEU A 1 192 ? -9.503 -5.326 27.575 1.00 96.81 192 LEU A CA 1
ATOM 1567 C C . LEU A 1 192 ? -10.309 -6.031 26.485 1.00 96.81 192 LEU A C 1
ATOM 1569 O O . LEU A 1 192 ? -11.072 -6.949 26.763 1.00 96.81 192 LEU A O 1
ATOM 1573 N N . GLU A 1 193 ? -10.116 -5.629 25.235 1.00 97.62 193 GLU A N 1
ATOM 1574 C CA . GLU A 1 193 ? -10.746 -6.233 24.069 1.00 97.62 193 GLU A CA 1
ATOM 1575 C C . GLU A 1 193 ? -9.685 -6.777 23.110 1.00 97.62 193 GLU A C 1
ATOM 1577 O O . GLU A 1 193 ? -8.735 -6.084 22.744 1.00 97.62 193 GLU A O 1
ATOM 1582 N N . ILE A 1 194 ? -9.883 -8.012 22.657 1.00 98.00 194 ILE A N 1
ATOM 1583 C CA . ILE A 1 194 ? -9.095 -8.643 21.596 1.00 98.00 194 ILE A CA 1
ATOM 1584 C C . ILE A 1 194 ? -10.029 -8.864 20.416 1.00 98.00 194 ILE A C 1
ATOM 1586 O O . ILE A 1 194 ? -11.078 -9.480 20.571 1.00 98.00 194 ILE A O 1
ATOM 1590 N N . LEU A 1 195 ? -9.663 -8.368 19.239 1.00 97.75 195 LEU A N 1
ATOM 1591 C CA . LEU A 1 195 ? -10.457 -8.479 18.021 1.00 97.75 195 LEU A CA 1
ATOM 1592 C C . LEU A 1 195 ? -9.599 -9.063 16.912 1.00 97.75 195 LEU A C 1
ATOM 1594 O O . LEU A 1 195 ? -8.515 -8.553 16.641 1.00 97.75 195 LEU A O 1
ATOM 1598 N N . ALA A 1 196 ? -10.111 -10.068 16.214 1.00 98.44 196 ALA A N 1
ATOM 1599 C CA . ALA A 1 196 ? -9.496 -10.589 15.002 1.00 98.44 196 ALA A CA 1
ATOM 1600 C C . ALA A 1 196 ? -10.536 -10.684 13.887 1.00 98.44 196 ALA A C 1
ATOM 1602 O O . ALA A 1 196 ? -11.725 -10.887 14.139 1.00 98.44 196 ALA A O 1
ATOM 1603 N N . GLY A 1 197 ? -10.091 -10.514 12.646 1.00 98.38 197 GLY A N 1
ATOM 1604 C CA . GLY A 1 197 ? -10.963 -10.552 11.483 1.00 98.38 197 GLY A CA 1
ATOM 1605 C C . GLY A 1 197 ? -10.253 -11.026 10.230 1.00 98.38 197 GLY A C 1
ATOM 1606 O O . GLY A 1 197 ? -9.040 -10.871 10.067 1.00 98.38 197 GLY A O 1
ATOM 1607 N N . ILE A 1 198 ? -11.051 -11.588 9.334 1.00 98.75 198 ILE A N 1
ATOM 1608 C CA . ILE A 1 198 ? -10.663 -11.987 7.986 1.00 98.75 198 ILE A CA 1
ATOM 1609 C C . ILE A 1 198 ? -11.542 -11.249 6.985 1.00 98.75 198 ILE A C 1
ATOM 1611 O O . ILE A 1 198 ? -12.620 -10.759 7.319 1.00 98.75 198 ILE A O 1
ATOM 1615 N N . GLY A 1 199 ? -11.078 -11.129 5.753 1.00 98.25 199 GLY A N 1
ATOM 1616 C CA . GLY A 1 199 ? -11.738 -10.260 4.804 1.00 98.25 199 GLY A CA 1
ATOM 1617 C C . GLY A 1 199 ? -11.244 -10.393 3.382 1.00 98.25 199 GLY A C 1
ATOM 1618 O O . GLY A 1 199 ? -10.464 -11.284 3.037 1.00 98.25 199 GLY A O 1
ATOM 1619 N N . ARG A 1 200 ? -11.714 -9.458 2.562 1.00 98.31 200 ARG A N 1
ATOM 1620 C CA . ARG A 1 200 ? -11.284 -9.274 1.179 1.00 98.31 200 ARG A CA 1
ATOM 1621 C C . ARG A 1 200 ? -10.704 -7.877 1.036 1.00 98.31 200 ARG A C 1
ATOM 1623 O O . ARG A 1 200 ? -11.252 -6.924 1.596 1.00 98.31 200 ARG A O 1
ATOM 1630 N N . SER A 1 201 ? -9.612 -7.756 0.294 1.00 98.06 201 SER A N 1
ATOM 1631 C CA . SER A 1 201 ? -8.956 -6.478 0.041 1.00 98.06 201 SER A CA 1
ATOM 1632 C C . SER A 1 201 ? -8.622 -6.256 -1.418 1.00 98.06 201 SER A C 1
ATOM 1634 O O . SER A 1 201 ? -8.411 -7.192 -2.188 1.00 98.06 201 SER A O 1
ATOM 1636 N N . LYS A 1 202 ? -8.519 -4.972 -1.751 1.00 97.31 202 LYS A N 1
ATOM 1637 C CA . LYS A 1 202 ? -7.955 -4.466 -2.991 1.00 97.31 202 LYS A CA 1
ATOM 1638 C C . LYS A 1 202 ? -6.874 -3.459 -2.641 1.00 97.31 202 LYS A C 1
ATOM 1640 O O . LYS A 1 202 ? -7.112 -2.532 -1.864 1.00 97.31 202 LYS A O 1
ATOM 1645 N N . TYR A 1 203 ? -5.697 -3.648 -3.215 1.00 96.19 203 TYR A N 1
ATOM 1646 C CA . TYR A 1 203 ? -4.530 -2.827 -2.940 1.00 96.19 203 TYR A CA 1
ATOM 1647 C C . TYR A 1 203 ? -3.843 -2.431 -4.249 1.00 96.19 203 TYR A C 1
ATOM 1649 O O . TYR A 1 203 ? -3.768 -3.213 -5.193 1.00 96.19 203 TYR A O 1
ATOM 1657 N N . GLU A 1 204 ? -3.390 -1.186 -4.301 1.00 95.25 204 GLU A N 1
ATOM 1658 C CA . GLU A 1 204 ? -2.612 -0.598 -5.379 1.00 95.25 204 GLU A CA 1
ATOM 1659 C C . GLU A 1 204 ? -1.369 0.066 -4.789 1.00 95.25 204 GLU A C 1
ATOM 1661 O O . GLU A 1 204 ? -1.474 0.878 -3.865 1.00 95.25 204 GLU A O 1
ATOM 1666 N N . SER A 1 205 ? -0.207 -0.272 -5.349 1.00 95.25 205 SER A N 1
ATOM 1667 C CA . SER A 1 205 ? 1.079 0.296 -4.961 1.00 95.25 205 SER A CA 1
ATOM 1668 C C . SER A 1 205 ? 1.533 1.361 -5.946 1.00 95.25 205 SER A C 1
ATOM 1670 O O . SER A 1 205 ? 1.565 1.118 -7.153 1.00 95.25 205 SER A O 1
ATOM 1672 N N . GLN A 1 206 ? 1.966 2.514 -5.440 1.00 94.44 206 GLN A N 1
ATOM 1673 C CA . GLN A 1 206 ? 2.589 3.530 -6.282 1.00 94.44 206 GLN A CA 1
ATOM 1674 C C . GLN A 1 206 ? 4.013 3.164 -6.694 1.00 94.44 206 GLN A C 1
ATOM 1676 O O . GLN A 1 206 ? 4.457 3.630 -7.730 1.00 94.44 206 GLN A O 1
ATOM 1681 N N . VAL A 1 207 ? 4.722 2.331 -5.925 1.00 94.06 207 VAL A N 1
ATOM 1682 C CA . VAL A 1 207 ? 6.140 2.031 -6.173 1.00 94.06 207 VAL A CA 1
ATOM 1683 C C . VAL A 1 207 ? 6.350 1.422 -7.564 1.00 94.06 207 VAL A C 1
ATOM 1685 O O . VAL A 1 207 ? 6.992 2.063 -8.390 1.00 94.06 207 VAL A O 1
ATOM 1688 N N . PRO A 1 208 ? 5.758 0.269 -7.924 1.00 92.44 208 PRO A N 1
ATOM 1689 C CA . PRO A 1 208 ? 5.918 -0.261 -9.273 1.00 92.44 208 PRO A CA 1
ATOM 1690 C C . PRO A 1 208 ? 5.344 0.682 -10.347 1.00 92.44 208 PRO A C 1
ATOM 1692 O O . PRO A 1 208 ? 5.895 0.757 -11.439 1.00 92.44 208 PRO A O 1
ATOM 1695 N N . ASN A 1 209 ? 4.288 1.455 -10.057 1.00 91.88 209 ASN A N 1
ATOM 1696 C CA . ASN A 1 209 ? 3.738 2.434 -11.007 1.00 91.88 209 ASN A CA 1
ATOM 1697 C C . ASN A 1 209 ? 4.730 3.569 -11.318 1.00 91.88 209 ASN A C 1
ATOM 1699 O O . ASN A 1 209 ? 4.898 3.932 -12.480 1.00 91.88 209 ASN A O 1
ATOM 1703 N N . PHE A 1 210 ? 5.394 4.103 -10.291 1.00 93.00 210 PHE A N 1
ATOM 1704 C CA . PHE A 1 210 ? 6.430 5.122 -10.413 1.00 93.00 210 PHE A CA 1
ATOM 1705 C C . PHE A 1 210 ? 7.573 4.606 -11.284 1.00 93.00 210 PHE A C 1
ATOM 1707 O O . PHE A 1 210 ? 7.923 5.244 -12.272 1.00 93.00 210 PHE A O 1
ATOM 1714 N N . HIS A 1 211 ? 8.079 3.407 -10.982 1.00 90.50 211 HIS A N 1
ATOM 1715 C CA . HIS A 1 211 ? 9.176 2.792 -11.728 1.00 90.50 211 HIS A CA 1
ATOM 1716 C C . HIS A 1 211 ? 8.839 2.557 -13.200 1.00 90.50 211 HIS A C 1
ATOM 1718 O O . HIS A 1 211 ? 9.613 2.957 -14.066 1.00 90.50 211 HIS A O 1
ATOM 1724 N N . ARG A 1 212 ? 7.654 2.016 -13.505 1.00 87.94 212 ARG A N 1
ATOM 1725 C CA . ARG A 1 212 ? 7.182 1.879 -14.894 1.00 87.94 212 ARG A CA 1
ATOM 1726 C C . ARG A 1 212 ? 7.104 3.235 -15.611 1.00 87.94 212 ARG A C 1
ATOM 1728 O O . ARG A 1 212 ? 7.373 3.318 -16.806 1.00 87.94 212 ARG A O 1
ATOM 1735 N N . GLY A 1 213 ? 6.758 4.305 -14.892 1.00 88.75 213 GLY A N 1
ATOM 1736 C CA . GLY A 1 213 ? 6.794 5.672 -15.413 1.00 88.75 213 GLY A CA 1
ATOM 1737 C C . GLY A 1 213 ? 8.213 6.148 -15.733 1.00 88.75 213 GLY A C 1
ATOM 1738 O O . GLY A 1 213 ? 8.442 6.700 -16.809 1.00 88.75 213 GLY A O 1
ATOM 1739 N N . VAL A 1 214 ? 9.172 5.898 -14.833 1.00 87.25 214 VAL A N 1
ATOM 1740 C CA . VAL A 1 214 ? 10.594 6.225 -15.039 1.00 87.25 214 VAL A CA 1
ATOM 1741 C C . VAL A 1 214 ? 11.141 5.483 -16.260 1.00 87.25 214 VAL A C 1
ATOM 1743 O O . VAL A 1 214 ? 11.775 6.097 -17.114 1.00 87.25 214 VAL A O 1
ATOM 1746 N N . GLU A 1 215 ? 10.834 4.191 -16.394 1.00 82.75 215 GLU A N 1
ATOM 1747 C CA . GLU A 1 215 ? 11.201 3.383 -17.563 1.00 82.75 215 GLU A CA 1
ATOM 1748 C C . GLU A 1 215 ? 10.601 3.935 -18.862 1.00 82.75 215 GLU A C 1
ATOM 1750 O O . GLU A 1 215 ? 11.294 4.016 -19.876 1.00 82.75 215 GLU A O 1
ATOM 1755 N N . GLY A 1 216 ? 9.341 4.378 -18.836 1.00 82.56 216 GLY A N 1
ATOM 1756 C CA . GLY A 1 216 ? 8.703 5.025 -19.983 1.00 82.56 216 GLY A CA 1
ATOM 1757 C C . GLY A 1 216 ? 9.432 6.301 -20.421 1.00 82.56 216 GLY A C 1
ATOM 1758 O O . GLY A 1 216 ? 9.676 6.493 -21.613 1.00 82.56 216 GLY A O 1
ATOM 1759 N N . TYR A 1 217 ? 9.851 7.147 -19.473 1.00 81.62 217 TYR A N 1
ATOM 1760 C CA . TYR A 1 217 ? 10.679 8.323 -19.772 1.00 81.62 217 TYR A CA 1
ATOM 1761 C C . TYR A 1 217 ? 12.050 7.937 -20.332 1.00 81.62 217 TYR A C 1
ATOM 1763 O O . TYR A 1 217 ? 12.476 8.505 -21.337 1.00 81.62 217 TYR A O 1
ATOM 1771 N N . ALA A 1 218 ? 12.720 6.959 -19.721 1.00 78.19 218 ALA A N 1
ATOM 1772 C CA . ALA A 1 218 ? 14.011 6.468 -20.191 1.00 78.19 218 ALA A CA 1
ATOM 1773 C C . ALA A 1 218 ? 13.920 5.893 -21.614 1.00 78.19 218 ALA A C 1
ATOM 1775 O O . ALA A 1 218 ? 14.802 6.142 -22.429 1.00 78.19 218 ALA A O 1
ATOM 1776 N N . THR A 1 219 ? 12.826 5.206 -21.945 1.00 77.81 219 THR A N 1
ATOM 1777 C CA . THR A 1 219 ? 12.567 4.665 -23.289 1.00 77.81 219 THR A CA 1
ATOM 1778 C C . THR A 1 219 ? 12.466 5.787 -24.324 1.00 77.81 219 THR A C 1
ATOM 1780 O O . THR A 1 219 ? 13.124 5.741 -25.362 1.00 77.81 219 THR A O 1
ATOM 1783 N N . ILE A 1 220 ? 11.682 6.830 -24.025 1.00 79.00 220 ILE A N 1
ATOM 1784 C CA . ILE A 1 220 ? 11.473 7.971 -24.932 1.00 79.00 220 ILE A CA 1
ATOM 1785 C C . ILE A 1 220 ? 12.764 8.778 -25.127 1.00 79.00 220 ILE A C 1
ATOM 1787 O O . ILE A 1 220 ? 13.044 9.225 -26.236 1.00 79.00 220 ILE A O 1
ATOM 1791 N N . LEU A 1 221 ? 13.532 8.993 -24.056 1.00 75.50 221 LEU A N 1
ATOM 1792 C CA . LEU A 1 221 ? 14.710 9.865 -24.076 1.00 75.50 221 LEU A CA 1
ATOM 1793 C C . LEU A 1 221 ? 15.992 9.142 -24.509 1.00 75.50 221 LEU A C 1
ATOM 1795 O O . LEU A 1 221 ? 16.857 9.755 -25.128 1.00 75.50 221 LEU A O 1
ATOM 1799 N N . GLY A 1 222 ? 16.128 7.860 -24.170 1.00 69.88 222 GLY A N 1
ATOM 1800 C CA . GLY A 1 222 ? 17.362 7.095 -24.336 1.00 69.88 222 GLY A CA 1
ATOM 1801 C C . GLY A 1 222 ? 17.500 6.388 -25.681 1.00 69.88 222 GLY A C 1
ATOM 1802 O O . GLY A 1 222 ? 18.607 6.004 -26.041 1.00 69.88 222 GLY A O 1
ATOM 1803 N N . GLY A 1 223 ? 16.409 6.176 -26.428 1.00 67.50 223 GLY A N 1
ATOM 1804 C CA . GLY A 1 223 ? 16.450 5.572 -27.769 1.00 67.50 223 GLY A CA 1
ATOM 1805 C C . GLY A 1 223 ? 16.954 4.118 -27.834 1.00 67.50 223 GLY A C 1
ATOM 1806 O O . GLY A 1 223 ? 17.052 3.563 -28.924 1.00 67.50 223 GLY A O 1
ATOM 1807 N N . ARG A 1 224 ? 17.241 3.479 -26.692 1.00 70.06 224 ARG A N 1
ATOM 1808 C CA . ARG A 1 224 ? 17.828 2.129 -26.566 1.00 70.06 224 ARG A CA 1
ATOM 1809 C C . ARG A 1 224 ? 16.795 1.000 -26.444 1.00 70.06 224 ARG A C 1
ATOM 1811 O O . ARG A 1 224 ? 17.130 -0.097 -26.010 1.00 70.06 224 ARG A O 1
ATOM 1818 N N . GLY A 1 225 ? 15.545 1.254 -26.820 1.00 75.94 225 GLY A N 1
ATOM 1819 C CA . GLY A 1 225 ? 14.457 0.315 -26.557 1.00 75.94 225 GLY A CA 1
ATOM 1820 C C . GLY A 1 225 ? 13.897 0.454 -25.152 1.00 75.94 225 GLY A C 1
ATOM 1821 O O . GLY A 1 225 ? 14.426 1.180 -24.310 1.00 75.94 225 GLY A O 1
ATOM 1822 N N . GLY A 1 226 ? 12.778 -0.219 -24.931 1.00 82.75 226 GLY A N 1
ATOM 1823 C CA . GLY A 1 226 ? 12.055 -0.201 -23.675 1.00 82.75 226 GLY A CA 1
ATOM 1824 C C . GLY A 1 226 ? 10.563 -0.426 -23.866 1.00 82.75 226 GLY A C 1
ATOM 1825 O O . GLY A 1 226 ? 10.057 -0.550 -24.986 1.00 82.75 226 GLY A O 1
ATOM 1826 N N . PHE A 1 227 ? 9.870 -0.510 -22.736 1.00 84.69 227 PHE A N 1
ATOM 1827 C CA . PHE A 1 227 ? 8.487 -0.949 -22.667 1.00 84.69 227 PHE A CA 1
ATOM 1828 C C . PHE A 1 227 ? 7.591 0.143 -22.094 1.00 84.69 227 PHE A C 1
ATOM 1830 O O . PHE A 1 227 ? 7.891 0.780 -21.083 1.00 84.69 227 PHE A O 1
ATOM 1837 N N . PHE A 1 228 ? 6.442 0.321 -22.733 1.00 86.62 228 PHE A N 1
ATOM 1838 C CA . PHE A 1 228 ? 5.325 1.089 -22.220 1.00 86.62 228 PHE A CA 1
ATOM 1839 C C . PHE A 1 228 ? 4.357 0.133 -21.539 1.00 86.62 228 PHE A C 1
ATOM 1841 O O . PHE A 1 228 ? 3.797 -0.772 -22.159 1.00 86.62 228 PHE A O 1
ATOM 1848 N N . ASN A 1 229 ? 4.167 0.342 -20.244 1.00 86.06 229 ASN A N 1
ATOM 1849 C CA . ASN A 1 229 ? 3.304 -0.491 -19.427 1.00 86.06 229 ASN A CA 1
ATOM 1850 C C . ASN A 1 229 ? 1.870 0.044 -19.439 1.00 86.06 229 ASN A C 1
ATOM 1852 O O . ASN A 1 229 ? 1.636 1.228 -19.182 1.00 86.06 229 ASN A O 1
ATOM 1856 N N . TYR A 1 230 ? 0.902 -0.837 -19.673 1.00 85.56 230 TYR A N 1
ATOM 1857 C CA . TYR A 1 230 ? -0.503 -0.523 -19.445 1.00 85.56 230 TYR A CA 1
ATOM 1858 C C . TYR A 1 230 ? -0.812 -0.473 -17.941 1.00 85.56 230 TYR A C 1
ATOM 1860 O O . TYR A 1 230 ? -0.115 -1.107 -17.139 1.00 85.56 230 TYR A O 1
ATOM 1868 N N . PRO A 1 231 ? -1.879 0.244 -17.532 1.00 86.62 231 PRO A N 1
ATOM 1869 C CA . PRO A 1 231 ? -2.390 0.157 -16.172 1.00 86.62 231 PRO A CA 1
ATOM 1870 C C . PRO A 1 231 ? -2.615 -1.312 -15.775 1.00 86.62 231 PRO A C 1
ATOM 1872 O O . PRO A 1 231 ? -3.277 -2.038 -16.523 1.00 86.62 231 PRO A O 1
ATOM 1875 N N . PRO A 1 232 ? -2.087 -1.769 -14.627 1.00 89.31 232 PRO A N 1
ATOM 1876 C CA . PRO A 1 232 ? -2.165 -3.176 -14.265 1.00 89.31 232 PRO A CA 1
ATOM 1877 C C . PRO A 1 232 ? -3.607 -3.648 -14.066 1.00 89.31 232 PRO A C 1
ATOM 1879 O O . PRO A 1 232 ? -4.430 -2.957 -13.454 1.00 89.31 232 PRO A O 1
ATOM 1882 N N . ALA A 1 233 ? -3.905 -4.863 -14.520 1.00 91.38 233 ALA A N 1
ATOM 1883 C CA . ALA A 1 233 ? -5.141 -5.547 -14.172 1.00 91.38 233 ALA A CA 1
ATOM 1884 C C . ALA A 1 233 ? -5.070 -5.999 -12.707 1.00 91.38 233 ALA A C 1
ATOM 1886 O O . ALA A 1 233 ? -4.056 -6.537 -12.267 1.00 91.38 233 ALA A O 1
ATOM 1887 N N . ARG A 1 234 ? -6.150 -5.806 -11.937 1.00 91.62 234 ARG A N 1
ATOM 1888 C CA . ARG A 1 234 ? -6.165 -6.121 -10.498 1.00 91.62 234 ARG A CA 1
ATOM 1889 C C . ARG A 1 234 ? -7.371 -6.945 -10.090 1.00 91.62 234 ARG A C 1
ATOM 1891 O O . ARG A 1 234 ? -8.484 -6.681 -10.546 1.00 91.62 234 ARG A O 1
ATOM 1898 N N . LYS A 1 235 ? -7.151 -7.894 -9.179 1.00 95.06 235 LYS A N 1
ATOM 1899 C CA . LYS A 1 235 ? -8.198 -8.703 -8.542 1.00 95.06 235 LYS A CA 1
ATOM 1900 C C . LYS A 1 235 ? -8.062 -8.670 -7.025 1.00 95.06 235 LYS A C 1
ATOM 1902 O O . LYS A 1 235 ? -6.954 -8.613 -6.492 1.00 95.06 235 LYS A O 1
ATOM 1907 N N . ASP A 1 236 ? -9.205 -8.747 -6.357 1.00 96.06 236 ASP A N 1
ATOM 1908 C CA . ASP A 1 236 ? -9.289 -8.759 -4.901 1.00 96.06 236 ASP A CA 1
ATOM 1909 C C . ASP A 1 236 ? -8.690 -10.052 -4.326 1.00 96.06 236 ASP A C 1
ATOM 1911 O O . ASP A 1 236 ? -8.913 -11.147 -4.862 1.00 96.06 236 ASP A O 1
ATOM 1915 N N . SER A 1 237 ? -7.996 -9.935 -3.196 1.00 97.56 237 SER A N 1
ATOM 1916 C CA . SER A 1 237 ? -7.421 -11.067 -2.458 1.00 97.56 237 SER A CA 1
ATOM 1917 C C . SER A 1 237 ? -7.892 -11.080 -1.003 1.00 97.56 237 SER A C 1
ATOM 1919 O O . SER A 1 237 ? -8.824 -10.373 -0.623 1.00 97.56 237 SER A O 1
ATOM 1921 N N . ASP A 1 238 ? -7.299 -11.951 -0.199 1.00 97.69 238 ASP A N 1
ATOM 1922 C CA . ASP A 1 238 ? -7.517 -12.066 1.232 1.00 97.69 238 ASP A CA 1
ATOM 1923 C C . ASP A 1 238 ? -6.978 -10.866 2.026 1.00 97.69 238 ASP A C 1
ATOM 1925 O O . ASP A 1 238 ? -5.961 -10.255 1.694 1.00 97.69 238 ASP A O 1
ATOM 1929 N N . ALA A 1 239 ? -7.670 -10.571 3.122 1.00 98.50 239 ALA A N 1
ATOM 1930 C CA . ALA A 1 239 ? -7.269 -9.594 4.118 1.00 98.50 239 ALA A CA 1
ATOM 1931 C C . ALA A 1 239 ? -7.398 -10.195 5.520 1.00 98.50 239 ALA A C 1
ATOM 1933 O O . ALA A 1 239 ? -8.291 -11.003 5.781 1.00 98.50 239 ALA A O 1
ATOM 1934 N N . LYS A 1 240 ? -6.526 -9.786 6.440 1.00 98.62 240 LYS A N 1
ATOM 1935 C CA . LYS A 1 240 ? -6.535 -10.206 7.847 1.00 98.62 240 LYS A CA 1
ATOM 1936 C C . LYS A 1 240 ? -6.250 -9.014 8.747 1.00 98.62 240 LYS A C 1
ATOM 1938 O O . LYS A 1 240 ? -5.483 -8.129 8.369 1.00 98.62 240 LYS A O 1
ATOM 1943 N N . THR A 1 241 ? -6.829 -8.993 9.939 1.00 98.56 241 THR A N 1
ATOM 1944 C CA . THR A 1 241 ? -6.542 -7.967 10.946 1.00 98.56 241 THR A CA 1
ATOM 1945 C C . THR A 1 241 ? -6.643 -8.521 12.359 1.00 98.56 241 THR A C 1
ATOM 1947 O O . THR A 1 241 ? -7.425 -9.435 12.623 1.00 98.56 241 THR A O 1
ATOM 1950 N N . ILE A 1 242 ? -5.840 -7.959 13.256 1.00 98.38 242 ILE A N 1
ATOM 1951 C CA . ILE A 1 242 ? -5.884 -8.207 14.692 1.00 98.38 242 ILE A CA 1
ATOM 1952 C C . ILE A 1 242 ? -5.696 -6.882 15.427 1.00 98.38 242 ILE A C 1
ATOM 1954 O O . ILE A 1 242 ? -4.885 -6.058 15.011 1.00 98.38 242 ILE A O 1
ATOM 1958 N N . ASN A 1 243 ? -6.464 -6.657 16.486 1.00 98.06 243 ASN A N 1
ATOM 1959 C CA . ASN A 1 243 ? -6.402 -5.454 17.304 1.00 98.06 243 ASN A CA 1
ATOM 1960 C C . ASN A 1 243 ? -6.559 -5.832 18.776 1.00 98.06 243 ASN A C 1
ATOM 1962 O O . ASN A 1 243 ? -7.412 -6.645 19.131 1.00 98.06 243 ASN A O 1
ATOM 1966 N N . LEU A 1 244 ? -5.748 -5.210 19.617 1.00 98.44 244 LEU A N 1
ATOM 1967 C CA . LEU A 1 244 ? -5.832 -5.237 21.064 1.00 98.44 244 LEU A CA 1
ATOM 1968 C C . LEU A 1 244 ? -6.184 -3.826 21.521 1.00 98.44 244 LEU A C 1
ATOM 1970 O O . LEU A 1 244 ? -5.500 -2.868 21.163 1.00 98.44 244 LEU A O 1
ATOM 1974 N N . ARG A 1 245 ? -7.246 -3.703 22.305 1.00 97.94 245 ARG A N 1
ATOM 1975 C CA . ARG A 1 245 ? -7.749 -2.430 22.812 1.00 97.94 245 ARG A CA 1
ATOM 1976 C C . ARG A 1 245 ? -7.889 -2.508 24.316 1.00 97.94 245 ARG A C 1
ATOM 1978 O O . ARG A 1 245 ? -8.550 -3.405 24.821 1.00 97.94 245 ARG A O 1
ATOM 1985 N N . TYR A 1 246 ? -7.299 -1.561 25.021 1.00 97.62 246 TYR A N 1
ATOM 1986 C CA . TYR A 1 246 ? -7.422 -1.427 26.460 1.00 97.62 246 TYR A CA 1
ATOM 1987 C C . TYR A 1 246 ? -8.049 -0.079 26.795 1.00 97.62 246 TYR A C 1
ATOM 1989 O O . TYR A 1 246 ? -7.528 0.971 26.425 1.00 97.62 246 TYR A O 1
ATOM 1997 N N . THR A 1 247 ? -9.176 -0.114 27.490 1.00 96.00 247 THR A N 1
ATOM 1998 C CA . THR A 1 247 ? -9.866 1.057 28.017 1.00 96.00 247 THR A CA 1
ATOM 1999 C C . THR A 1 247 ? -9.608 1.132 29.511 1.00 96.00 247 THR A C 1
ATOM 2001 O O . THR A 1 247 ? -9.926 0.198 30.245 1.00 96.00 247 THR A O 1
ATOM 2004 N N . TRP A 1 248 ? -9.049 2.255 29.944 1.00 94.56 248 TRP A N 1
ATOM 2005 C CA . TRP A 1 248 ? -8.838 2.600 31.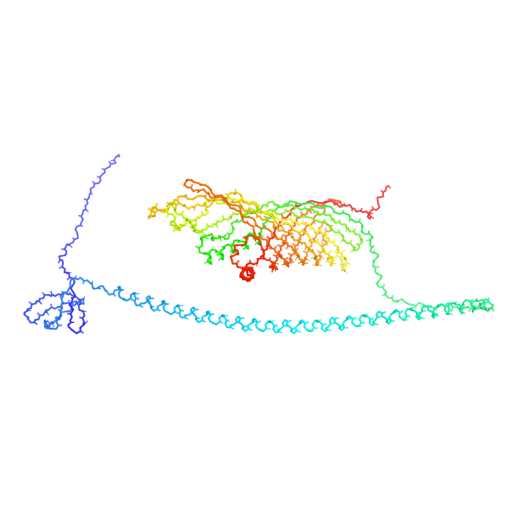338 1.00 94.56 248 TRP A CA 1
ATOM 2006 C C . TRP A 1 248 ? -9.446 3.972 31.614 1.00 94.56 248 TRP A C 1
ATOM 2008 O O . TRP A 1 248 ? -8.884 5.018 31.276 1.00 94.56 248 TRP A O 1
ATOM 2018 N N . ASN A 1 249 ? -10.629 3.969 32.216 1.00 90.56 249 ASN A N 1
ATOM 2019 C CA . ASN A 1 249 ? -11.445 5.147 32.466 1.00 90.56 249 ASN A CA 1
ATOM 2020 C C . ASN A 1 249 ? -11.713 5.928 31.169 1.00 90.56 249 ASN A C 1
ATOM 2022 O O . ASN A 1 249 ? -12.431 5.462 30.288 1.00 90.56 249 ASN A O 1
ATOM 2026 N N . ARG A 1 250 ? -11.138 7.128 31.039 1.00 93.06 250 ARG A N 1
ATOM 2027 C CA . ARG A 1 250 ? -11.254 7.974 29.838 1.00 93.06 250 ARG A CA 1
ATOM 2028 C C . ARG A 1 250 ? -10.123 7.749 28.837 1.00 93.06 250 ARG A C 1
ATOM 2030 O O . ARG A 1 250 ? -10.144 8.352 27.771 1.00 93.06 250 ARG A O 1
ATOM 2037 N N . PHE A 1 251 ? -9.124 6.939 29.170 1.00 96.06 251 PHE A N 1
ATOM 2038 C CA . PHE A 1 251 ? -8.002 6.642 28.290 1.00 96.06 251 PHE A CA 1
ATOM 2039 C C . PHE A 1 251 ? -8.244 5.335 27.550 1.00 96.06 251 PHE A C 1
ATOM 2041 O O . PHE A 1 251 ? -8.713 4.351 28.116 1.00 96.06 251 PHE A O 1
ATOM 2048 N N . VAL A 1 252 ? -7.891 5.319 26.271 1.00 97.38 252 VAL A N 1
ATOM 2049 C CA . VAL A 1 252 ? -7.960 4.126 25.435 1.00 97.38 252 VAL A CA 1
ATOM 2050 C C . VAL A 1 252 ? -6.627 3.964 24.724 1.00 97.38 252 VAL A C 1
ATOM 2052 O O . VAL A 1 252 ? -6.225 4.836 23.955 1.00 97.38 252 VAL A O 1
ATOM 2055 N N . GLY A 1 253 ? -5.948 2.855 24.995 1.00 98.12 253 GLY A N 1
ATOM 2056 C CA . GLY A 1 253 ? -4.753 2.420 24.283 1.00 98.12 253 GLY A CA 1
ATOM 2057 C C . GLY A 1 253 ? -5.100 1.297 23.316 1.00 98.12 253 GLY A C 1
ATOM 2058 O O . GLY A 1 253 ? -5.793 0.350 23.680 1.00 98.12 253 GLY A O 1
ATOM 2059 N N . GLU A 1 254 ? -4.620 1.384 22.085 1.00 98.06 254 GLU A N 1
ATOM 2060 C CA . GLU A 1 254 ? -4.875 0.389 21.049 1.00 98.06 254 GLU A CA 1
ATOM 2061 C C . GLU A 1 254 ? -3.586 0.047 20.312 1.00 98.06 254 GLU A C 1
ATOM 2063 O O . GLU A 1 254 ? -2.804 0.923 19.946 1.00 98.06 254 GLU A O 1
ATOM 2068 N N . ILE A 1 255 ? -3.375 -1.240 20.067 1.00 98.38 255 ILE A N 1
ATOM 2069 C CA . ILE A 1 255 ? -2.332 -1.737 19.179 1.00 98.38 255 ILE A CA 1
ATOM 2070 C C . ILE A 1 255 ? -2.959 -2.724 18.208 1.00 98.38 255 ILE A C 1
ATOM 2072 O O . ILE A 1 255 ? -3.716 -3.614 18.593 1.00 98.38 255 ILE A O 1
ATOM 2076 N N . GLY A 1 256 ? -2.674 -2.553 16.928 1.00 97.25 256 GLY A N 1
ATOM 2077 C CA . GLY A 1 256 ? -3.327 -3.306 15.879 1.00 97.25 256 GLY A CA 1
ATOM 2078 C C . GLY A 1 256 ? -2.436 -3.537 14.681 1.00 97.25 256 GLY A C 1
ATOM 2079 O O . GLY A 1 256 ? -1.367 -2.945 14.521 1.00 97.25 256 GLY A O 1
ATOM 2080 N N . GLY A 1 257 ? -2.893 -4.441 13.829 1.00 97.56 257 GLY A N 1
ATOM 2081 C CA . GLY A 1 257 ? -2.265 -4.713 12.559 1.00 97.56 257 GLY A CA 1
ATOM 2082 C C . GLY A 1 257 ? -3.251 -5.231 11.529 1.00 97.56 257 GLY A C 1
ATOM 2083 O O . GLY A 1 257 ? -4.271 -5.852 11.842 1.00 97.56 257 GLY A O 1
ATOM 2084 N N . SER A 1 258 ? -2.937 -4.970 10.267 1.00 98.06 258 SER A N 1
ATOM 2085 C CA . SER A 1 258 ? -3.666 -5.501 9.120 1.00 98.06 258 SER A CA 1
ATOM 2086 C C . SER A 1 258 ? -2.698 -5.968 8.040 1.00 98.06 258 SER A C 1
ATOM 2088 O O . SER A 1 258 ? -1.633 -5.386 7.836 1.00 98.06 258 SER A O 1
ATOM 2090 N N . HIS A 1 259 ? -3.074 -7.042 7.358 1.00 98.56 259 HIS A N 1
ATOM 2091 C CA . HIS A 1 259 ? -2.385 -7.573 6.194 1.00 98.56 259 HIS A CA 1
ATOM 2092 C C . HIS A 1 259 ? -3.408 -7.709 5.072 1.00 98.56 259 HIS A C 1
ATOM 2094 O O . HIS A 1 259 ? -4.388 -8.435 5.212 1.00 98.56 259 HIS A O 1
ATOM 2100 N N . MET A 1 260 ? -3.198 -6.972 3.991 1.00 98.38 260 MET A N 1
ATOM 2101 C CA . MET A 1 260 ? -4.088 -6.890 2.843 1.00 98.38 260 MET A CA 1
ATOM 2102 C C . MET A 1 260 ? -3.323 -7.331 1.607 1.00 98.38 260 MET A C 1
ATOM 2104 O O . MET A 1 260 ? -2.303 -6.731 1.271 1.00 98.38 260 MET A O 1
ATOM 2108 N N . ASN A 1 261 ? -3.819 -8.353 0.925 1.00 98.00 261 ASN A N 1
ATOM 2109 C CA . ASN A 1 261 ? -3.263 -8.788 -0.345 1.00 98.00 261 ASN A CA 1
ATOM 2110 C C . ASN A 1 261 ? -4.105 -8.256 -1.508 1.00 98.00 261 ASN A C 1
ATOM 2112 O O . ASN A 1 261 ? -5.300 -7.974 -1.378 1.00 98.00 261 ASN A O 1
ATOM 2116 N N . SER A 1 262 ? -3.484 -8.166 -2.674 1.00 97.00 262 SER A N 1
ATOM 2117 C CA . SER A 1 262 ? -4.159 -8.000 -3.955 1.00 97.00 262 SER A CA 1
ATOM 2118 C C . SER A 1 262 ? -3.390 -8.773 -5.010 1.00 97.00 262 SER A C 1
ATOM 2120 O O . SER A 1 262 ? -2.188 -8.995 -4.877 1.00 97.00 262 SER A O 1
ATOM 2122 N N . LEU A 1 263 ? -4.086 -9.173 -6.062 1.00 95.25 263 LEU A N 1
ATOM 2123 C CA . LEU A 1 263 ? -3.458 -9.755 -7.235 1.00 95.25 263 LEU A CA 1
ATOM 2124 C C . LEU A 1 263 ? -3.303 -8.673 -8.302 1.00 95.25 263 LEU A C 1
ATOM 2126 O O . LEU A 1 263 ? -4.257 -7.933 -8.561 1.00 95.25 263 LEU A O 1
ATOM 2130 N N . GLU A 1 264 ? -2.129 -8.599 -8.916 1.00 91.94 264 GLU A N 1
ATOM 2131 C CA . GLU A 1 264 ? -1.794 -7.679 -10.002 1.00 91.94 264 GLU A CA 1
ATOM 2132 C C . GLU A 1 264 ? -1.291 -8.470 -11.219 1.00 91.94 264 GLU A C 1
ATOM 2134 O O . GLU A 1 264 ? -0.740 -9.551 -11.067 1.00 91.94 264 GLU A O 1
ATOM 2139 N N . SER A 1 265 ? -1.551 -7.978 -12.428 1.00 91.00 265 SER A N 1
ATOM 2140 C CA . SER A 1 265 ? -0.990 -8.496 -13.678 1.00 91.00 265 SER A CA 1
ATOM 2141 C C . SER A 1 265 ? -0.701 -7.311 -14.593 1.00 91.00 265 SER A C 1
ATOM 2143 O O . SER A 1 265 ? -1.555 -6.439 -14.795 1.00 91.00 265 SER A O 1
ATOM 2145 N N . THR A 1 266 ? 0.522 -7.244 -15.105 1.00 85.88 266 THR A N 1
ATOM 2146 C CA . THR A 1 266 ? 1.007 -6.141 -15.938 1.00 85.88 266 THR A CA 1
ATOM 2147 C C . THR A 1 266 ? 1.144 -6.584 -17.376 1.00 85.88 266 THR A C 1
ATOM 2149 O O . THR A 1 266 ? 1.673 -7.651 -17.642 1.00 85.88 266 THR A O 1
ATOM 2152 N N . THR A 1 267 ? 0.728 -5.744 -18.314 1.00 88.44 267 THR A N 1
ATOM 2153 C CA . THR A 1 267 ? 1.005 -5.967 -19.736 1.00 88.44 267 THR A CA 1
ATOM 2154 C C . THR A 1 267 ? 1.778 -4.783 -20.275 1.00 88.44 267 THR A C 1
ATOM 2156 O O . THR A 1 267 ? 1.545 -3.641 -19.864 1.00 88.44 267 THR A O 1
ATOM 2159 N N . SER A 1 268 ? 2.701 -5.053 -21.184 1.00 88.56 268 SER A N 1
ATOM 2160 C CA . SER A 1 268 ? 3.548 -4.044 -21.788 1.00 88.56 268 SER A CA 1
ATOM 2161 C C . SER A 1 268 ? 3.647 -4.255 -23.299 1.00 88.56 268 SER A C 1
ATOM 2163 O O . SER A 1 268 ? 3.449 -5.356 -23.824 1.00 88.56 268 SER A O 1
ATOM 2165 N N . VAL A 1 269 ? 3.915 -3.161 -24.005 1.00 91.06 269 VAL A N 1
ATOM 2166 C CA . VAL A 1 269 ? 4.302 -3.152 -25.419 1.00 91.06 269 VAL A CA 1
ATOM 2167 C C . VAL A 1 269 ? 5.494 -2.235 -25.578 1.00 91.06 269 VAL A C 1
ATOM 2169 O O . VAL A 1 269 ? 5.626 -1.237 -24.872 1.00 91.06 269 VAL A O 1
ATOM 2172 N N . GLY A 1 270 ? 6.368 -2.542 -26.516 1.00 90.50 270 GLY A N 1
ATOM 2173 C CA . GLY A 1 270 ? 7.589 -1.783 -26.672 1.00 90.50 270 GLY A CA 1
ATOM 2174 C C . GLY A 1 270 ? 8.384 -2.220 -27.875 1.00 90.50 270 GLY A C 1
ATOM 2175 O O . GLY A 1 270 ? 7.865 -2.804 -28.828 1.00 90.50 270 GLY A O 1
ATOM 2176 N N . TYR A 1 271 ? 9.667 -1.918 -27.812 1.00 88.25 271 TYR A N 1
ATOM 2177 C CA . TYR A 1 271 ? 10.636 -2.394 -28.775 1.00 88.25 271 TYR A CA 1
ATOM 2178 C C . TYR A 1 271 ? 11.946 -2.689 -28.062 1.00 88.25 271 TYR A C 1
ATOM 2180 O O . TYR A 1 271 ? 12.318 -2.012 -27.103 1.00 88.25 271 TYR A O 1
ATOM 2188 N N . ILE A 1 272 ? 12.642 -3.707 -28.536 1.00 86.81 272 ILE A N 1
ATOM 2189 C CA . ILE A 1 272 ? 13.987 -4.049 -28.094 1.00 86.81 272 ILE A CA 1
ATOM 2190 C C . ILE A 1 272 ? 14.991 -3.536 -29.119 1.00 86.81 272 ILE A C 1
ATOM 2192 O O . ILE A 1 272 ? 14.690 -3.474 -30.312 1.00 86.81 272 ILE A O 1
ATOM 2196 N N . VAL A 1 273 ? 16.174 -3.157 -28.644 1.00 85.81 273 VAL A N 1
ATOM 2197 C CA . VAL A 1 273 ? 17.286 -2.712 -29.485 1.00 85.81 273 VAL A CA 1
ATOM 2198 C C . VAL A 1 273 ? 18.512 -3.548 -29.139 1.00 85.81 273 VAL A C 1
ATOM 2200 O O . VAL A 1 273 ? 18.909 -3.601 -27.976 1.00 85.81 273 VAL A O 1
ATOM 2203 N N . TYR A 1 274 ? 19.102 -4.210 -30.133 1.00 83.88 274 TYR A N 1
ATOM 2204 C CA . TYR A 1 274 ? 20.234 -5.121 -29.944 1.00 83.88 274 TYR A CA 1
ATOM 2205 C C . TYR A 1 274 ? 21.149 -5.164 -31.176 1.00 83.88 274 TYR A C 1
ATOM 2207 O O . TYR A 1 274 ? 20.688 -4.872 -32.278 1.00 83.88 274 TYR A O 1
ATOM 2215 N N . PRO A 1 275 ? 22.439 -5.511 -31.029 1.00 83.12 275 PRO A N 1
ATOM 2216 C CA . PRO A 1 275 ? 23.312 -5.752 -32.173 1.00 83.12 275 PRO A CA 1
ATOM 2217 C C . PRO A 1 275 ? 23.006 -7.114 -32.820 1.00 83.12 275 PRO A C 1
ATOM 2219 O O . PRO A 1 275 ? 22.863 -8.115 -32.119 1.00 83.12 275 PRO A O 1
ATOM 2222 N N . ASP A 1 276 ? 22.926 -7.171 -34.148 1.00 78.81 276 ASP A N 1
ATOM 2223 C CA . ASP A 1 276 ? 22.871 -8.427 -34.898 1.00 78.81 276 ASP A CA 1
ATOM 2224 C C . ASP A 1 276 ? 24.247 -9.117 -34.973 1.00 78.81 276 ASP A C 1
ATOM 2226 O O . ASP A 1 276 ? 25.259 -8.608 -34.486 1.00 78.81 276 ASP A O 1
ATOM 2230 N N . LEU A 1 277 ? 24.302 -10.285 -35.622 1.00 71.75 277 LEU A N 1
ATOM 2231 C CA . LEU A 1 277 ? 25.540 -11.061 -35.807 1.00 71.75 277 LEU A CA 1
ATOM 2232 C C . LEU A 1 277 ? 26.622 -10.319 -36.618 1.00 71.75 277 LEU A C 1
ATOM 2234 O O . LEU A 1 277 ? 27.783 -10.719 -36.600 1.00 71.75 277 LEU A O 1
ATOM 2238 N N . SER A 1 278 ? 26.255 -9.242 -37.315 1.00 78.00 278 SER A N 1
ATOM 2239 C CA . SER A 1 278 ? 27.160 -8.350 -38.047 1.00 78.00 278 SER A CA 1
ATOM 2240 C C . SER A 1 278 ? 27.463 -7.046 -37.295 1.00 78.00 278 SER A C 1
ATOM 2242 O O . SER A 1 278 ? 28.081 -6.145 -37.854 1.00 78.00 278 SER A O 1
ATOM 2244 N N . SER A 1 279 ? 27.075 -6.958 -36.015 1.00 78.06 279 SER A N 1
ATOM 2245 C CA . SER A 1 279 ? 27.190 -5.776 -35.147 1.00 78.06 279 SER A CA 1
ATOM 2246 C C . SER A 1 279 ? 26.348 -4.562 -35.570 1.00 78.06 279 SER A C 1
ATOM 2248 O O . SER A 1 279 ? 26.556 -3.463 -35.055 1.00 78.06 279 SER A O 1
ATOM 2250 N N . ASN A 1 280 ? 25.367 -4.737 -36.460 1.00 83.50 280 ASN A N 1
ATOM 2251 C CA . ASN A 1 280 ? 24.402 -3.692 -36.800 1.00 83.50 280 ASN A CA 1
ATOM 2252 C C . ASN A 1 280 ? 23.291 -3.624 -35.754 1.00 83.50 280 ASN A C 1
ATOM 2254 O O . ASN A 1 280 ? 22.824 -4.643 -35.259 1.00 83.50 280 ASN A O 1
ATOM 2258 N N . VAL A 1 281 ? 22.824 -2.420 -35.435 1.00 84.94 281 VAL A N 1
ATOM 2259 C CA . VAL A 1 281 ? 21.748 -2.232 -34.456 1.00 84.94 281 VAL A CA 1
ATOM 2260 C C . VAL A 1 281 ? 20.396 -2.578 -35.084 1.00 84.94 281 VAL A C 1
ATOM 2262 O O . VAL A 1 281 ? 19.950 -1.917 -36.021 1.00 84.94 281 VAL A O 1
ATOM 2265 N N . VAL A 1 282 ? 19.722 -3.586 -34.537 1.00 87.19 282 VAL A N 1
ATOM 2266 C CA . VAL A 1 282 ? 18.363 -4.004 -34.893 1.00 87.19 282 VAL A CA 1
ATOM 2267 C C . VAL A 1 282 ? 17.383 -3.481 -33.850 1.00 87.19 282 VAL A C 1
ATOM 2269 O O . VAL A 1 282 ? 17.622 -3.595 -32.650 1.00 87.19 282 VAL A O 1
ATOM 2272 N N . SER A 1 283 ? 16.270 -2.915 -34.319 1.00 89.12 283 SER A N 1
ATOM 2273 C CA . SER A 1 283 ? 15.127 -2.513 -33.497 1.00 89.12 283 SER A CA 1
ATOM 2274 C C . SER A 1 283 ? 13.913 -3.348 -33.885 1.00 89.12 283 SER A C 1
ATOM 2276 O O . SER A 1 283 ? 13.614 -3.479 -35.074 1.00 89.12 283 SER A O 1
ATOM 2278 N N . GLN A 1 284 ? 13.228 -3.926 -32.901 1.00 89.69 284 GLN A N 1
ATOM 2279 C CA . GLN A 1 284 ? 12.158 -4.897 -33.132 1.00 89.69 284 GLN A CA 1
ATOM 2280 C C . GLN A 1 284 ? 11.044 -4.747 -32.099 1.00 89.69 284 GLN A C 1
ATOM 2282 O O . GLN A 1 284 ? 11.314 -4.510 -30.924 1.00 89.69 284 GLN A O 1
ATOM 2287 N N . GLY A 1 285 ? 9.786 -4.884 -32.527 1.00 90.62 285 GLY A N 1
ATOM 2288 C CA . GLY A 1 285 ? 8.628 -4.775 -31.638 1.00 90.62 285 GLY A CA 1
ATOM 2289 C C . GLY A 1 285 ? 8.570 -5.913 -30.618 1.00 90.62 285 GLY A C 1
ATOM 2290 O O . GLY A 1 285 ? 8.780 -7.072 -30.968 1.00 90.62 285 GLY A O 1
ATOM 2291 N N . ALA A 1 286 ? 8.261 -5.592 -29.367 1.00 90.88 286 ALA A N 1
ATOM 2292 C CA . ALA A 1 286 ? 8.180 -6.543 -28.263 1.00 90.88 286 ALA A CA 1
ATOM 2293 C C . ALA A 1 286 ? 6.895 -6.337 -27.450 1.00 90.88 286 ALA A C 1
ATOM 2295 O O . ALA A 1 286 ? 6.343 -5.235 -27.408 1.00 90.88 286 ALA A O 1
ATOM 2296 N N . PHE A 1 287 ? 6.405 -7.396 -26.810 1.00 91.62 287 PHE A N 1
ATOM 2297 C CA . PHE A 1 287 ? 5.180 -7.355 -26.009 1.00 91.62 287 PHE A CA 1
ATOM 2298 C C . PHE A 1 287 ? 5.166 -8.424 -24.917 1.00 91.62 287 PHE A C 1
ATOM 2300 O O . PHE A 1 287 ? 5.824 -9.454 -25.047 1.00 91.62 287 PHE A O 1
ATOM 2307 N N . THR A 1 288 ? 4.356 -8.220 -23.878 1.00 89.44 288 THR A N 1
ATOM 2308 C CA . THR A 1 288 ? 4.170 -9.217 -22.815 1.00 89.44 288 THR A CA 1
ATOM 2309 C C . THR A 1 288 ? 3.300 -10.387 -23.257 1.00 89.44 288 THR A C 1
ATOM 2311 O O . THR A 1 288 ? 2.119 -10.224 -23.577 1.00 89.44 288 THR A O 1
ATOM 2314 N N . ALA A 1 289 ? 3.855 -11.596 -23.204 1.00 80.19 289 ALA A N 1
ATOM 2315 C CA . ALA A 1 289 ? 3.126 -12.837 -23.404 1.00 80.19 289 ALA A CA 1
ATOM 2316 C C . ALA A 1 289 ? 2.448 -13.268 -22.093 1.00 80.19 289 ALA A C 1
ATOM 2318 O O . ALA A 1 289 ? 3.115 -13.657 -21.140 1.00 80.19 289 ALA A O 1
ATOM 2319 N N . GLN A 1 290 ? 1.111 -13.206 -22.060 1.00 67.25 290 GLN A N 1
ATOM 2320 C CA . GLN A 1 290 ? 0.251 -13.777 -21.011 1.00 67.25 290 GLN A CA 1
ATOM 2321 C C . GLN A 1 290 ? 0.753 -13.540 -19.570 1.00 67.25 290 GLN A C 1
ATOM 2323 O O . GLN A 1 290 ? 1.136 -14.481 -18.885 1.00 67.25 290 GLN A O 1
ATOM 2328 N N . ALA A 1 291 ? 0.700 -12.297 -19.082 1.00 74.56 291 ALA A N 1
ATOM 2329 C CA . ALA A 1 291 ? 1.121 -11.975 -17.717 1.00 74.56 291 ALA A CA 1
ATOM 2330 C C . ALA A 1 291 ? 0.204 -12.619 -16.658 1.00 74.56 291 ALA A C 1
ATOM 2332 O O . ALA A 1 291 ? -0.958 -12.205 -16.515 1.00 74.56 291 ALA A O 1
ATOM 2333 N N . PRO A 1 292 ? 0.674 -13.622 -15.897 1.00 84.06 292 PRO A N 1
ATOM 2334 C CA . PRO A 1 292 ? -0.127 -14.209 -14.838 1.00 84.06 292 PRO A CA 1
ATOM 2335 C C . PRO A 1 292 ? -0.285 -13.221 -13.679 1.00 84.06 292 PRO A C 1
ATOM 2337 O O . PRO A 1 292 ? 0.425 -12.226 -13.563 1.00 84.06 292 PRO A O 1
ATOM 2340 N N . PHE A 1 293 ? -1.262 -13.491 -12.818 1.00 90.88 293 PHE A N 1
ATOM 2341 C CA . PHE A 1 293 ? -1.475 -12.667 -11.637 1.00 90.88 293 PHE A CA 1
ATOM 2342 C C . PHE A 1 293 ? -0.442 -12.997 -10.558 1.00 90.88 293 PHE A C 1
ATOM 2344 O O . PHE A 1 293 ? -0.350 -14.147 -10.128 1.00 90.88 293 PHE A O 1
ATOM 2351 N N . ASN A 1 294 ? 0.269 -11.984 -10.072 1.00 91.75 294 ASN A N 1
ATOM 2352 C CA . ASN A 1 294 ? 1.179 -12.073 -8.939 1.00 91.75 294 ASN A CA 1
ATOM 2353 C C . ASN A 1 294 ? 0.607 -11.344 -7.711 1.00 91.75 294 ASN A C 1
ATOM 2355 O O . ASN A 1 294 ? -0.221 -10.439 -7.824 1.00 91.75 294 ASN A O 1
ATOM 2359 N N . THR A 1 295 ? 1.035 -11.748 -6.514 1.00 94.81 295 THR A N 1
ATOM 2360 C CA . THR A 1 295 ? 0.541 -11.161 -5.261 1.00 94.81 295 THR A CA 1
ATOM 2361 C C . THR A 1 295 ? 1.351 -9.932 -4.869 1.00 94.81 295 THR A C 1
ATOM 2363 O O . THR A 1 295 ? 2.581 -9.970 -4.796 1.00 94.81 295 THR A O 1
ATOM 2366 N N . ILE A 1 296 ? 0.637 -8.863 -4.532 1.00 96.31 296 ILE A N 1
ATOM 2367 C CA . ILE A 1 296 ? 1.158 -7.677 -3.859 1.00 96.31 296 ILE A CA 1
ATOM 2368 C C . ILE A 1 296 ? 0.505 -7.547 -2.482 1.00 96.31 296 ILE A C 1
ATOM 2370 O O . ILE A 1 296 ? -0.671 -7.873 -2.301 1.00 96.31 296 ILE A O 1
ATOM 2374 N N . SER A 1 297 ? 1.263 -7.062 -1.507 1.00 97.94 297 SER A N 1
ATOM 2375 C CA . SER A 1 297 ? 0.856 -7.030 -0.104 1.00 97.94 297 SER A CA 1
ATOM 2376 C C . SER A 1 297 ? 1.051 -5.647 0.498 1.00 97.94 297 SER A C 1
ATOM 2378 O O . SER A 1 297 ? 2.085 -5.009 0.309 1.00 97.94 297 SER A O 1
ATOM 2380 N N . TYR A 1 298 ? 0.070 -5.231 1.290 1.00 98.50 298 TYR A N 1
ATOM 2381 C CA . TYR A 1 298 ? 0.105 -4.078 2.176 1.00 98.50 298 TYR A CA 1
ATOM 2382 C C . TYR A 1 298 ? -0.020 -4.582 3.613 1.00 98.50 298 TYR A C 1
ATOM 2384 O O . TYR A 1 298 ? -1.014 -5.209 3.987 1.00 98.50 298 TYR A O 1
ATOM 2392 N N . LYS A 1 299 ? 0.995 -4.327 4.431 1.00 98.38 299 LYS A N 1
ATOM 2393 C CA . LYS A 1 299 ? 1.018 -4.654 5.857 1.00 98.38 299 LYS A CA 1
ATOM 2394 C C . LYS A 1 299 ? 1.101 -3.368 6.650 1.00 98.38 299 LYS A C 1
ATOM 2396 O O . LYS A 1 299 ? 1.915 -2.505 6.346 1.00 98.38 299 LYS A O 1
ATOM 2401 N N . GLN A 1 300 ? 0.297 -3.260 7.692 1.00 97.69 300 GLN A N 1
ATOM 2402 C CA . GLN A 1 300 ? 0.307 -2.122 8.596 1.00 97.69 300 GLN A CA 1
ATOM 2403 C C . GLN A 1 300 ? 0.297 -2.621 10.032 1.00 97.69 300 GLN A C 1
ATOM 2405 O O . GLN A 1 300 ? -0.449 -3.540 10.358 1.00 97.69 300 GLN A O 1
ATOM 2410 N N . ILE A 1 301 ? 1.089 -1.968 10.876 1.00 98.19 301 ILE A N 1
ATOM 2411 C CA . ILE A 1 301 ? 0.999 -2.029 12.332 1.00 98.19 301 ILE A CA 1
ATOM 2412 C C . ILE A 1 301 ? 0.761 -0.605 12.827 1.00 98.19 301 ILE A C 1
ATOM 2414 O O . ILE A 1 301 ? 1.377 0.342 12.329 1.00 98.19 301 ILE A O 1
ATOM 2418 N N . ASN A 1 302 ? -0.140 -0.447 13.786 1.00 97.44 302 ASN A N 1
ATOM 2419 C CA . ASN A 1 302 ? -0.433 0.825 14.426 1.00 97.44 302 ASN A CA 1
ATOM 2420 C C . ASN A 1 302 ? -0.479 0.669 15.940 1.00 97.44 302 ASN A C 1
ATOM 2422 O O . ASN A 1 302 ? -0.950 -0.341 16.453 1.00 97.44 302 ASN A O 1
ATOM 2426 N N . ALA A 1 303 ? -0.004 1.691 16.637 1.00 98.44 303 ALA A N 1
ATOM 2427 C CA . ALA A 1 303 ? -0.212 1.872 18.063 1.00 98.44 303 ALA A CA 1
ATOM 2428 C C . ALA A 1 303 ? -0.792 3.269 18.268 1.00 98.44 303 ALA A C 1
ATOM 2430 O O . ALA A 1 303 ? -0.302 4.227 17.670 1.00 98.44 303 ALA A O 1
ATOM 2431 N N . GLN A 1 304 ? -1.838 3.389 19.071 1.00 98.25 304 GLN A N 1
ATOM 2432 C CA . GLN A 1 304 ? -2.523 4.652 19.289 1.00 98.25 304 GLN A CA 1
ATOM 2433 C C . GLN A 1 304 ? -3.010 4.792 20.721 1.00 98.25 304 GLN A C 1
ATOM 2435 O O . GLN A 1 304 ? -3.344 3.818 21.394 1.00 98.25 304 GLN A O 1
ATOM 2440 N N . ILE A 1 305 ? -3.051 6.039 21.166 1.00 98.31 305 ILE A N 1
ATOM 2441 C CA . ILE A 1 305 ? -3.672 6.454 22.412 1.00 98.31 305 ILE A CA 1
ATOM 2442 C C . ILE A 1 305 ? -4.765 7.461 22.083 1.00 98.31 305 ILE A C 1
ATOM 2444 O O . ILE A 1 305 ? -4.634 8.291 21.181 1.00 98.31 305 ILE A O 1
ATOM 2448 N N . SER A 1 306 ? -5.864 7.386 22.811 1.00 97.69 306 SER A N 1
ATOM 2449 C CA . SER A 1 306 ? -6.958 8.334 22.682 1.00 97.69 306 SER A CA 1
ATOM 2450 C C . SER A 1 306 ? -7.570 8.628 24.043 1.00 97.69 306 SER A C 1
ATOM 2452 O O . SER A 1 306 ? -7.446 7.838 24.981 1.00 97.69 306 SER A O 1
ATOM 2454 N N . TYR A 1 307 ? -8.198 9.793 24.156 1.00 96.12 307 TYR A N 1
ATOM 2455 C CA . TYR A 1 307 ? -8.841 10.247 25.384 1.00 96.12 307 TYR A CA 1
ATOM 2456 C C . TYR A 1 307 ? -10.289 10.621 25.103 1.00 96.12 307 TYR A C 1
ATOM 2458 O O . TYR A 1 307 ? -10.568 11.328 24.139 1.00 96.12 307 TYR A O 1
ATOM 2466 N N . THR A 1 308 ? -11.216 10.186 25.948 1.00 96.06 308 THR A N 1
ATOM 2467 C CA . THR A 1 308 ? -12.629 10.559 25.885 1.00 96.06 308 THR A CA 1
ATOM 2468 C C . THR A 1 308 ? -12.801 12.041 26.173 1.00 96.06 308 THR A C 1
ATOM 2470 O O . THR A 1 308 ? -12.931 12.433 27.329 1.00 96.06 308 THR A O 1
ATOM 2473 N N . ALA A 1 309 ? -12.816 12.873 25.131 1.00 94.69 309 ALA A N 1
ATOM 2474 C CA . ALA A 1 309 ? -12.985 14.321 25.245 1.00 94.69 309 ALA A CA 1
ATOM 2475 C C . ALA A 1 309 ? -14.452 14.699 25.480 1.00 94.69 309 ALA A C 1
ATOM 2477 O O . ALA A 1 309 ? -14.742 15.579 26.287 1.00 94.69 309 ALA A O 1
ATOM 2478 N N . TYR A 1 310 ? -15.370 13.984 24.830 1.00 93.88 310 TYR A N 1
ATOM 2479 C CA . TYR A 1 310 ? -16.807 14.171 24.974 1.00 93.88 310 TYR A CA 1
ATOM 2480 C C . TYR A 1 310 ? -17.509 12.819 25.067 1.00 93.88 310 TYR A C 1
ATOM 2482 O O . TYR A 1 310 ? -17.148 11.880 24.354 1.00 93.88 310 TYR A O 1
ATOM 2490 N N . LYS A 1 311 ? -18.512 12.731 25.941 1.00 91.94 311 LYS A N 1
ATOM 2491 C CA . LYS A 1 311 ? -19.338 11.542 26.126 1.00 91.94 311 LYS A CA 1
ATOM 2492 C C . LYS A 1 311 ? -20.753 11.959 26.497 1.00 91.94 311 LYS A C 1
ATOM 2494 O O . LYS A 1 311 ? -20.934 12.697 27.461 1.00 91.94 311 LYS A O 1
ATOM 2499 N N . ASP A 1 312 ? -21.716 11.445 25.751 1.00 89.50 312 ASP A N 1
ATOM 2500 C CA . ASP A 1 312 ? -23.144 11.532 26.043 1.00 89.50 312 ASP A CA 1
ATOM 2501 C C . ASP A 1 312 ? -23.761 10.117 26.029 1.00 89.50 312 ASP A C 1
ATOM 2503 O O . ASP A 1 312 ? -23.063 9.118 25.839 1.00 89.50 312 ASP A O 1
ATOM 2507 N N . SER A 1 313 ? -25.071 10.017 26.237 1.00 82.56 313 SER A N 1
ATOM 2508 C CA . SER A 1 313 ? -25.851 8.778 26.199 1.00 82.56 313 SER A CA 1
ATOM 2509 C C . SER A 1 313 ? -25.760 8.026 24.864 1.00 82.56 313 SER A C 1
ATOM 2511 O O . SER A 1 313 ? -25.835 6.797 24.855 1.00 82.56 313 SER A O 1
ATOM 2513 N N . LEU A 1 314 ? -25.576 8.740 23.746 1.00 83.44 314 LEU A N 1
ATOM 2514 C CA . LEU A 1 314 ? -25.594 8.166 22.395 1.00 83.44 314 LEU A CA 1
ATOM 2515 C C . LEU A 1 314 ? -24.217 8.059 21.731 1.00 83.44 314 LEU A C 1
ATOM 2517 O O . LEU A 1 314 ? -24.028 7.167 20.899 1.00 83.44 314 LEU A O 1
ATOM 2521 N N . PHE A 1 315 ? -23.267 8.944 22.046 1.00 91.88 315 PHE A N 1
ATOM 2522 C CA . PHE A 1 315 ? -21.965 8.960 21.376 1.00 91.88 315 PHE A CA 1
ATOM 2523 C C . PHE A 1 315 ? -20.801 9.412 22.266 1.00 91.88 315 PHE A C 1
ATOM 2525 O O . PHE A 1 315 ? -20.954 10.187 23.210 1.00 91.88 315 PHE A O 1
ATOM 2532 N N . GLU A 1 316 ? -19.614 8.921 21.921 1.00 94.69 316 GLU A N 1
ATOM 2533 C CA . GLU A 1 316 ? -18.327 9.234 22.528 1.00 94.69 316 GLU A CA 1
ATOM 2534 C C . GLU A 1 316 ? -17.356 9.716 21.447 1.00 94.69 316 GLU A C 1
ATOM 2536 O O . GLU A 1 316 ? -17.248 9.099 20.387 1.00 94.69 316 GLU A O 1
ATOM 2541 N N . ILE A 1 317 ? -16.641 10.811 21.709 1.00 96.56 317 ILE A N 1
ATOM 2542 C CA . ILE A 1 317 ? -15.666 11.389 20.779 1.00 96.56 317 ILE A CA 1
ATOM 2543 C C . ILE A 1 317 ? -14.292 11.387 21.436 1.00 96.56 317 ILE A C 1
ATOM 2545 O O . ILE A 1 317 ? -14.129 11.874 22.563 1.00 96.56 317 ILE A O 1
ATOM 2549 N N . ARG A 1 318 ? -13.292 10.877 20.709 1.00 97.56 318 ARG A N 1
ATOM 2550 C CA . ARG A 1 318 ? -11.908 10.813 21.183 1.00 97.56 318 ARG A CA 1
ATOM 2551 C C . ARG A 1 318 ? -10.912 11.349 20.159 1.00 97.56 318 ARG A C 1
ATOM 2553 O O . ARG A 1 318 ? -10.811 10.771 19.080 1.00 97.56 318 ARG A O 1
ATOM 2560 N N . PRO A 1 319 ? -10.127 12.396 20.462 1.00 98.31 319 PRO A N 1
ATOM 2561 C CA . PRO A 1 319 ? -8.895 12.656 19.725 1.00 98.31 319 PRO A CA 1
ATOM 2562 C C . PRO A 1 319 ? -7.932 11.472 19.833 1.00 98.31 319 PRO A C 1
ATOM 2564 O O . PRO A 1 319 ? -7.790 10.871 20.899 1.00 98.31 319 PRO A O 1
ATOM 2567 N N . ILE A 1 320 ? -7.274 11.158 18.720 1.00 98.44 320 ILE A N 1
ATOM 2568 C CA . ILE A 1 320 ? -6.306 10.070 18.581 1.00 98.44 320 ILE A CA 1
ATOM 2569 C C . ILE A 1 320 ? -4.922 10.670 18.344 1.00 98.44 320 ILE A C 1
ATOM 2571 O O . ILE A 1 320 ? -4.754 11.520 17.466 1.00 98.44 320 ILE A O 1
ATOM 2575 N N . LEU A 1 321 ? -3.933 10.165 19.076 1.00 98.62 321 LEU A N 1
ATOM 2576 C CA . LEU A 1 321 ? -2.516 10.287 18.752 1.00 98.62 321 LEU A CA 1
ATOM 2577 C C . LEU A 1 321 ? -1.980 8.883 18.486 1.00 98.62 321 LEU A C 1
ATOM 2579 O O . LEU A 1 321 ? -2.081 8.006 19.343 1.00 98.62 321 LEU A O 1
ATOM 2583 N N . GLY A 1 322 ? -1.431 8.657 17.299 1.00 98.31 322 GLY A N 1
ATOM 2584 C CA . GLY A 1 322 ? -0.995 7.328 16.882 1.00 98.31 322 GLY A CA 1
ATOM 2585 C C . GLY A 1 322 ? 0.361 7.323 16.204 1.00 98.31 322 GLY A C 1
ATOM 2586 O O . GLY A 1 322 ? 0.881 8.359 15.793 1.00 98.31 322 GLY A O 1
ATOM 2587 N N . TYR A 1 323 ? 0.914 6.133 16.036 1.00 98.62 323 TYR A N 1
ATOM 2588 C CA . TYR A 1 323 ? 2.121 5.874 15.272 1.00 98.62 323 TYR A CA 1
ATOM 2589 C C . TYR A 1 323 ? 1.903 4.655 14.382 1.00 98.62 323 TYR A C 1
ATOM 2591 O O . TYR A 1 323 ? 1.370 3.634 14.825 1.00 98.62 323 TYR A O 1
ATOM 2599 N N . HIS A 1 324 ? 2.338 4.749 13.129 1.00 98.50 324 HIS A N 1
ATOM 2600 C CA . HIS A 1 324 ? 2.177 3.689 12.143 1.00 98.50 324 HIS A CA 1
ATOM 2601 C C . HIS A 1 324 ? 3.520 3.214 11.612 1.00 98.50 324 HIS A C 1
ATOM 2603 O O . HIS A 1 324 ? 4.444 4.000 11.406 1.00 98.50 324 HIS A O 1
ATOM 2609 N N . LYS A 1 325 ? 3.579 1.917 11.317 1.00 98.62 325 LYS A N 1
ATOM 2610 C CA . LYS A 1 325 ? 4.574 1.312 10.435 1.00 98.62 325 LYS A CA 1
ATOM 2611 C C . LYS A 1 325 ? 3.850 0.570 9.324 1.00 98.62 325 LYS A C 1
ATOM 2613 O O . LYS A 1 325 ? 2.923 -0.196 9.593 1.00 98.62 325 LYS A O 1
ATOM 2618 N N . ILE A 1 326 ? 4.247 0.820 8.086 1.00 98.62 326 ILE A N 1
ATOM 2619 C CA . ILE A 1 326 ? 3.621 0.265 6.891 1.00 98.62 326 ILE A CA 1
ATOM 2620 C C . ILE A 1 326 ? 4.711 -0.359 6.030 1.00 98.62 326 ILE A C 1
ATOM 2622 O O . ILE A 1 326 ? 5.736 0.265 5.765 1.00 98.62 326 ILE A O 1
ATOM 2626 N N . TRP A 1 327 ? 4.460 -1.579 5.572 1.00 98.56 327 TRP A N 1
ATOM 2627 C CA . TRP A 1 327 ? 5.288 -2.281 4.606 1.00 98.56 327 TRP A CA 1
ATOM 2628 C C . TRP A 1 327 ? 4.452 -2.599 3.381 1.00 98.56 327 TRP A C 1
ATOM 2630 O O . TRP A 1 327 ? 3.367 -3.172 3.497 1.00 98.56 327 TRP A O 1
ATOM 2640 N N . GLN A 1 328 ? 4.966 -2.266 2.209 1.00 98.25 328 GLN A N 1
ATOM 2641 C CA . GLN A 1 328 ? 4.378 -2.688 0.949 1.00 98.25 328 GLN A CA 1
ATOM 2642 C C . GLN A 1 328 ? 5.385 -3.531 0.199 1.00 98.25 328 GLN A C 1
ATOM 2644 O O . GLN A 1 328 ? 6.552 -3.166 0.115 1.00 98.25 328 GLN A O 1
ATOM 2649 N N . THR A 1 329 ? 4.948 -4.667 -0.323 1.00 97.81 329 THR A N 1
ATOM 2650 C CA . THR A 1 329 ? 5.844 -5.595 -1.009 1.00 97.81 329 THR A CA 1
ATOM 2651 C C . THR A 1 329 ? 5.14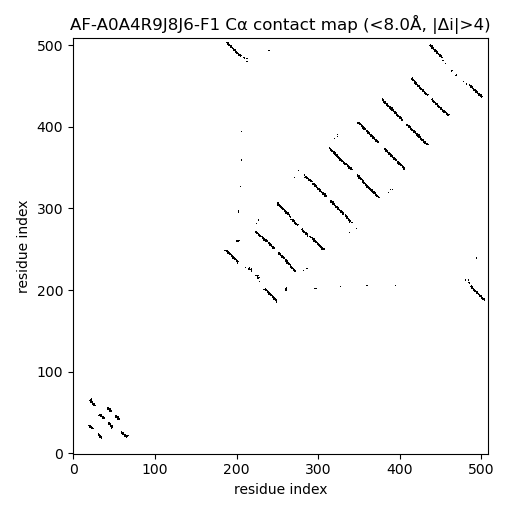7 -6.243 -2.183 1.00 97.81 329 THR A C 1
ATOM 2653 O O . THR A 1 329 ? 3.953 -6.534 -2.113 1.00 97.81 329 THR A O 1
ATOM 2656 N N . GLY A 1 330 ? 5.902 -6.560 -3.221 1.00 95.75 330 GLY A N 1
ATOM 2657 C CA . GLY A 1 330 ? 5.420 -7.375 -4.323 1.00 95.75 330 GLY A CA 1
ATOM 2658 C C . GLY A 1 330 ? 6.573 -8.041 -5.042 1.00 95.75 330 GLY A C 1
ATOM 2659 O O . GLY A 1 330 ? 7.700 -7.546 -5.024 1.00 95.75 330 GLY A O 1
ATOM 2660 N N . LYS A 1 331 ? 6.284 -9.184 -5.653 1.00 93.62 331 LYS A N 1
ATOM 2661 C CA . LYS A 1 331 ? 7.237 -9.914 -6.481 1.00 93.62 331 LYS A CA 1
ATOM 2662 C C . LYS A 1 331 ? 6.506 -10.519 -7.665 1.00 93.62 331 LYS A C 1
ATOM 2664 O O . LYS A 1 331 ? 5.428 -11.086 -7.490 1.00 93.62 331 LYS A O 1
ATOM 2669 N N . ASP A 1 332 ? 7.100 -10.405 -8.838 1.00 89.50 332 ASP A N 1
ATOM 2670 C CA . ASP A 1 332 ? 6.670 -11.050 -10.067 1.00 89.50 332 ASP A CA 1
ATOM 2671 C C . ASP A 1 332 ? 7.887 -11.695 -10.727 1.00 89.50 332 ASP A C 1
ATOM 2673 O O . ASP A 1 332 ? 8.836 -11.014 -11.087 1.00 89.50 332 ASP A O 1
ATOM 2677 N N . ASN A 1 333 ? 7.852 -13.016 -10.875 1.00 86.25 333 ASN A N 1
ATOM 2678 C CA . ASN A 1 333 ? 8.916 -13.812 -11.494 1.00 86.25 333 ASN A CA 1
ATOM 2679 C C . ASN A 1 333 ? 8.414 -14.580 -12.726 1.00 86.25 333 ASN A C 1
ATOM 2681 O O . ASN A 1 333 ? 9.019 -15.582 -13.133 1.00 86.25 333 ASN A O 1
ATOM 2685 N N . SER A 1 334 ? 7.259 -14.168 -13.232 1.00 81.62 334 SER A N 1
ATOM 2686 C CA . SER A 1 334 ? 6.418 -14.945 -14.134 1.00 81.62 334 SER A CA 1
ATOM 2687 C C . SER A 1 334 ? 6.047 -14.204 -15.414 1.00 81.62 334 SER A C 1
ATOM 2689 O O . SER A 1 334 ? 5.429 -14.797 -16.294 1.00 81.62 334 SER A O 1
ATOM 2691 N N . THR A 1 335 ? 6.455 -12.943 -15.534 1.00 84.75 335 THR A N 1
ATOM 2692 C CA . THR A 1 335 ? 6.278 -12.144 -16.743 1.00 84.75 335 THR A CA 1
ATOM 2693 C C . THR A 1 335 ? 7.340 -12.486 -17.784 1.00 84.75 335 THR A C 1
ATOM 2695 O O . THR A 1 335 ? 8.541 -12.522 -17.495 1.00 84.75 335 THR A O 1
ATOM 2698 N N . TYR A 1 336 ? 6.874 -12.727 -19.007 1.00 87.62 336 TYR A N 1
ATOM 2699 C CA . TYR A 1 336 ? 7.702 -12.932 -20.187 1.00 87.62 336 TYR A CA 1
ATOM 2700 C C . TYR A 1 336 ? 7.338 -11.890 -21.232 1.00 87.62 336 TYR A C 1
ATOM 2702 O O . TYR A 1 336 ? 6.178 -11.808 -21.635 1.00 87.62 336 TYR A O 1
ATOM 2710 N N . ASP A 1 337 ? 8.332 -11.157 -21.712 1.00 88.62 337 ASP A N 1
ATOM 2711 C CA . ASP A 1 337 ? 8.186 -10.357 -22.917 1.00 88.62 337 ASP A CA 1
ATOM 2712 C C . ASP A 1 337 ? 8.810 -11.106 -24.089 1.00 88.62 337 ASP A C 1
ATOM 2714 O O . ASP A 1 337 ? 9.847 -11.760 -23.967 1.00 88.62 337 ASP A O 1
ATOM 2718 N N . VAL A 1 338 ? 8.152 -11.038 -25.235 1.00 90.88 338 VAL A N 1
ATOM 2719 C CA . VAL A 1 338 ? 8.555 -11.730 -26.453 1.00 90.88 338 VAL A CA 1
ATOM 2720 C C . VAL A 1 338 ? 8.692 -10.728 -27.586 1.00 90.88 338 VAL A C 1
ATOM 2722 O O . VAL A 1 338 ? 7.921 -9.772 -27.693 1.00 90.88 338 VAL A O 1
ATOM 2725 N N . SER A 1 339 ? 9.676 -10.956 -28.448 1.00 91.81 339 SER A N 1
ATOM 2726 C CA . SER A 1 339 ? 9.862 -10.211 -29.691 1.00 91.81 339 SER A CA 1
ATOM 2727 C C . SER A 1 339 ? 10.089 -11.222 -30.815 1.00 91.81 339 SER A C 1
ATOM 2729 O O . SER A 1 339 ? 11.210 -11.697 -31.001 1.00 91.81 339 SER A O 1
ATOM 2731 N N . PRO A 1 340 ? 9.015 -11.642 -31.508 1.00 90.31 340 PRO A N 1
ATOM 2732 C CA . PRO A 1 340 ? 9.117 -12.577 -32.622 1.00 90.31 340 PRO A CA 1
ATOM 2733 C C . PRO A 1 340 ? 9.882 -11.960 -33.789 1.00 90.31 340 PRO A C 1
ATOM 2735 O O . PRO A 1 340 ? 9.690 -10.774 -34.078 1.00 90.31 340 PRO A O 1
ATOM 2738 N N . LYS A 1 341 ? 10.691 -12.770 -34.482 1.00 89.38 341 LYS A N 1
ATOM 2739 C CA . LYS A 1 341 ? 11.444 -12.389 -35.684 1.00 89.38 341 LYS A CA 1
ATOM 2740 C C . LYS A 1 341 ? 10.575 -11.586 -36.657 1.00 89.38 341 LYS A C 1
ATOM 2742 O O . LYS A 1 341 ? 9.495 -12.034 -37.040 1.00 89.38 341 LYS A O 1
ATOM 2747 N N . ASP A 1 342 ? 11.066 -10.428 -37.098 1.00 87.19 342 ASP A N 1
ATOM 2748 C CA . ASP A 1 342 ? 10.440 -9.696 -38.199 1.00 87.19 342 ASP A CA 1
ATOM 2749 C C . ASP A 1 342 ? 10.755 -10.429 -39.517 1.00 87.19 342 ASP A C 1
ATOM 2751 O O . ASP A 1 342 ? 11.921 -10.493 -39.926 1.00 87.19 342 ASP A O 1
ATOM 2755 N N . PRO A 1 343 ? 9.748 -10.993 -40.210 1.00 87.19 343 PRO A N 1
ATOM 2756 C CA . PRO A 1 343 ? 9.972 -11.765 -41.429 1.00 87.19 343 PRO A CA 1
ATOM 2757 C C . PRO A 1 343 ? 10.587 -10.935 -42.563 1.00 87.19 343 PRO A C 1
ATOM 2759 O O . PRO A 1 343 ? 11.187 -11.509 -43.469 1.00 87.19 343 PRO A O 1
ATOM 2762 N N . ASN A 1 344 ? 10.473 -9.603 -42.516 1.00 88.75 344 ASN A N 1
ATOM 2763 C CA . ASN A 1 344 ? 11.039 -8.707 -43.524 1.00 88.75 344 ASN A CA 1
ATOM 2764 C C . ASN A 1 344 ? 12.472 -8.262 -43.197 1.00 88.75 344 ASN A C 1
ATOM 2766 O O . ASN A 1 344 ? 13.122 -7.641 -44.036 1.00 88.75 344 ASN A O 1
ATOM 2770 N N . ASN A 1 345 ? 12.975 -8.571 -41.999 1.00 86.38 345 ASN A N 1
ATOM 2771 C CA . ASN A 1 345 ? 14.315 -8.208 -41.562 1.00 86.38 345 ASN A CA 1
ATOM 2772 C C . ASN A 1 345 ? 15.151 -9.469 -41.312 1.00 86.38 345 ASN A C 1
ATOM 2774 O O . ASN A 1 345 ? 15.028 -10.128 -40.275 1.00 86.38 345 ASN A O 1
ATOM 2778 N N . SER A 1 346 ? 16.047 -9.786 -42.250 1.00 84.00 346 SER A N 1
ATOM 2779 C CA . SER A 1 346 ? 16.921 -10.963 -42.178 1.00 84.00 346 SER A CA 1
ATOM 2780 C C . SER A 1 346 ? 17.856 -10.965 -40.967 1.00 84.00 346 SER A C 1
ATOM 2782 O O . SER A 1 346 ? 18.227 -12.047 -40.517 1.00 84.00 346 SER A O 1
ATOM 2784 N N . SER A 1 347 ? 18.197 -9.783 -40.442 1.00 84.00 347 SER A N 1
ATOM 2785 C CA . SER A 1 347 ? 19.035 -9.601 -39.251 1.00 84.00 347 SER A CA 1
ATOM 2786 C C . SER A 1 347 ? 18.272 -9.747 -37.934 1.00 84.00 347 SER A C 1
ATOM 2788 O O . SER A 1 347 ? 18.894 -9.863 -36.881 1.00 84.00 347 SER A O 1
ATOM 2790 N N . SER A 1 348 ? 16.936 -9.738 -37.966 1.00 85.06 348 SER A N 1
ATOM 2791 C CA . SER A 1 348 ? 16.140 -9.939 -36.757 1.00 85.06 348 SER A CA 1
ATOM 2792 C C . SER A 1 348 ? 16.116 -11.410 -36.340 1.00 85.06 348 SER A C 1
ATOM 2794 O O . SER A 1 348 ? 16.171 -12.329 -37.167 1.00 85.06 348 SER A O 1
ATOM 2796 N N . VAL A 1 349 ? 16.025 -11.632 -35.034 1.00 85.88 349 VAL A N 1
ATOM 2797 C CA . VAL A 1 349 ? 15.939 -12.956 -34.413 1.00 85.88 349 VAL A CA 1
ATOM 2798 C C . VAL A 1 349 ? 14.797 -12.982 -33.405 1.00 85.88 349 VAL A C 1
ATOM 2800 O O . VAL A 1 349 ? 14.263 -11.938 -33.031 1.00 85.88 349 VAL A O 1
ATOM 2803 N N . ASP A 1 350 ? 14.401 -14.178 -32.984 1.00 88.50 350 ASP A N 1
ATOM 2804 C CA . ASP A 1 350 ? 13.437 -14.336 -31.901 1.00 88.50 350 ASP A CA 1
ATOM 2805 C C . ASP A 1 350 ? 14.085 -14.013 -30.555 1.00 88.50 350 ASP A C 1
ATOM 2807 O O . ASP A 1 350 ? 15.182 -14.490 -30.247 1.00 88.50 350 ASP A O 1
ATOM 2811 N N . TRP A 1 351 ? 13.372 -13.233 -29.745 1.00 87.38 351 TRP A N 1
ATOM 2812 C CA . TRP A 1 351 ? 13.734 -12.949 -28.362 1.00 87.38 351 TRP A CA 1
ATOM 2813 C C . TRP A 1 351 ? 12.641 -13.381 -27.401 1.00 87.38 351 TRP A C 1
ATOM 2815 O O . TRP A 1 351 ? 11.448 -13.159 -27.634 1.00 87.38 351 TRP A O 1
ATOM 2825 N N . ALA A 1 352 ? 13.081 -13.893 -26.258 1.00 89.19 352 ALA A N 1
ATOM 2826 C CA . AL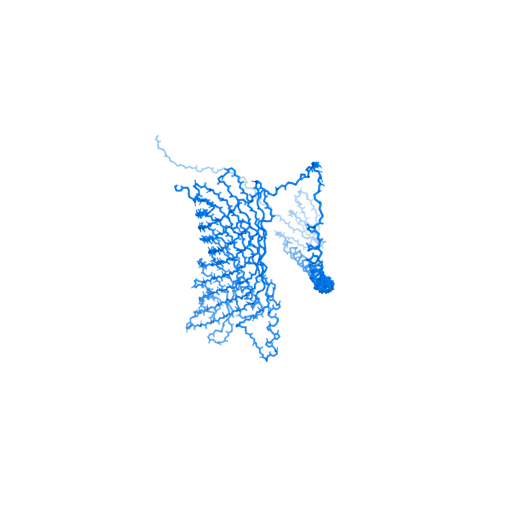A A 1 352 ? 12.255 -14.041 -25.073 1.00 89.19 352 ALA A CA 1
ATOM 2827 C C . ALA A 1 352 ? 13.007 -13.476 -23.868 1.00 89.19 352 ALA A C 1
ATOM 2829 O O . ALA A 1 352 ? 14.127 -13.889 -23.578 1.00 89.19 352 ALA A O 1
ATOM 2830 N N . ILE A 1 353 ? 12.395 -12.537 -23.156 1.00 86.62 353 ILE A N 1
ATOM 2831 C CA . ILE A 1 353 ? 12.950 -11.940 -21.946 1.00 86.62 353 ILE A CA 1
ATOM 2832 C C . ILE A 1 353 ? 12.066 -12.346 -20.781 1.00 86.62 353 ILE A C 1
ATOM 2834 O O . ILE A 1 353 ? 10.876 -12.040 -20.747 1.00 86.62 353 ILE A O 1
ATOM 2838 N N . ARG A 1 354 ? 12.653 -13.032 -19.805 1.00 87.19 354 ARG A N 1
ATOM 2839 C CA . ARG A 1 354 ? 11.994 -13.267 -18.525 1.00 87.19 354 ARG A CA 1
ATOM 2840 C C . ARG A 1 354 ? 12.295 -12.101 -17.593 1.00 87.19 354 ARG A C 1
ATOM 2842 O O . ARG A 1 354 ? 13.465 -11.856 -17.294 1.00 87.19 354 ARG A O 1
ATOM 2849 N N . TYR A 1 355 ? 11.247 -11.459 -17.084 1.00 81.88 355 TYR A N 1
ATOM 2850 C CA . TYR A 1 355 ? 11.351 -10.413 -16.071 1.00 81.88 355 TYR A CA 1
ATOM 2851 C C . TYR A 1 355 ? 11.088 -10.969 -14.668 1.00 81.88 355 TYR A C 1
ATOM 2853 O O . TYR A 1 355 ? 10.077 -11.620 -14.400 1.00 81.88 355 TYR A O 1
ATOM 2861 N N . GLY A 1 356 ? 12.026 -10.698 -13.764 1.00 87.31 356 GLY A N 1
ATOM 2862 C CA . GLY A 1 356 ? 11.882 -10.807 -12.321 1.00 87.31 356 GLY A CA 1
ATOM 2863 C C . GLY A 1 356 ? 11.812 -9.409 -11.722 1.00 87.31 356 GLY A C 1
ATOM 2864 O O . GLY A 1 356 ? 12.833 -8.744 -11.599 1.00 87.31 356 GLY A O 1
ATOM 2865 N N . THR A 1 357 ? 10.627 -8.937 -11.353 1.00 90.62 357 THR A N 1
ATOM 2866 C CA . THR A 1 357 ? 10.470 -7.647 -10.675 1.00 90.62 357 THR A CA 1
ATOM 2867 C C . THR A 1 357 ? 10.141 -7.859 -9.209 1.00 90.62 357 THR A C 1
ATOM 2869 O O . THR A 1 357 ? 9.397 -8.765 -8.827 1.00 90.62 357 THR A O 1
ATOM 2872 N N . SER A 1 358 ? 10.704 -7.024 -8.347 1.00 95.19 358 SER A N 1
ATOM 2873 C CA . SER A 1 358 ? 10.315 -6.992 -6.945 1.00 95.19 358 SER A CA 1
ATOM 2874 C C . SER A 1 358 ? 10.316 -5.570 -6.432 1.00 95.19 358 SER A C 1
ATOM 2876 O O . SER A 1 358 ? 11.071 -4.730 -6.912 1.00 95.19 358 SER A O 1
ATOM 2878 N N . PHE A 1 359 ? 9.459 -5.290 -5.461 1.00 96.62 359 PHE A N 1
ATOM 2879 C CA . PHE A 1 359 ? 9.478 -4.013 -4.776 1.00 96.62 359 PHE A CA 1
ATOM 2880 C C . PHE A 1 359 ? 9.257 -4.182 -3.285 1.00 96.62 359 PHE A C 1
ATOM 2882 O O . PHE A 1 359 ? 8.559 -5.095 -2.830 1.00 96.62 359 PHE A O 1
ATOM 2889 N N . SER A 1 360 ? 9.826 -3.250 -2.537 1.00 97.56 360 SER A N 1
ATOM 2890 C CA . SER A 1 360 ? 9.586 -3.051 -1.121 1.00 97.56 360 SER A CA 1
ATOM 2891 C C . SER A 1 360 ? 9.440 -1.560 -0.836 1.00 97.56 360 SER A C 1
ATOM 2893 O O . SER A 1 360 ? 10.100 -0.727 -1.447 1.00 97.56 360 SER A O 1
ATOM 2895 N N . ASP A 1 361 ? 8.551 -1.219 0.082 1.00 98.00 361 ASP A N 1
ATOM 2896 C CA . ASP A 1 361 ? 8.362 0.127 0.611 1.00 98.00 361 ASP A CA 1
ATOM 2897 C C . ASP A 1 361 ? 8.209 0.007 2.116 1.00 98.00 361 ASP A C 1
ATOM 2899 O O . ASP A 1 361 ? 7.428 -0.824 2.594 1.00 98.00 361 ASP A O 1
ATOM 2903 N N . TYR A 1 362 ? 8.942 0.820 2.859 1.00 98.19 362 TYR A N 1
ATOM 2904 C CA . TYR A 1 362 ? 8.850 0.865 4.306 1.00 98.19 362 TYR A CA 1
ATOM 2905 C C . TYR A 1 362 ? 8.613 2.292 4.753 1.00 98.19 362 TYR A C 1
ATOM 2907 O O . TYR A 1 362 ? 9.482 3.141 4.587 1.00 98.19 362 TYR A O 1
ATOM 2915 N N . LEU A 1 363 ? 7.453 2.530 5.358 1.00 98.56 363 LEU A N 1
ATOM 2916 C CA . LEU A 1 363 ? 7.027 3.835 5.837 1.00 98.56 363 LEU A CA 1
ATOM 2917 C C . LEU A 1 363 ? 6.772 3.784 7.335 1.00 98.56 363 LEU A C 1
ATOM 2919 O O . LEU A 1 363 ? 6.208 2.820 7.858 1.00 98.56 363 LEU A O 1
ATOM 2923 N N . SER A 1 364 ? 7.123 4.858 8.026 1.00 98.56 364 SER A N 1
ATOM 2924 C CA . SER A 1 364 ? 6.778 5.014 9.433 1.00 98.56 364 SER A CA 1
ATOM 2925 C C . SER A 1 364 ? 6.559 6.469 9.799 1.00 98.56 364 SER A C 1
ATOM 2927 O O . SER A 1 364 ? 7.079 7.369 9.138 1.00 98.56 364 SER A O 1
ATOM 2929 N N . GLY A 1 365 ? 5.770 6.704 10.840 1.00 98.56 365 GLY A N 1
ATOM 2930 C CA . GLY A 1 365 ? 5.575 8.051 11.347 1.00 98.56 365 GLY A CA 1
ATOM 2931 C C . GLY A 1 365 ? 4.339 8.221 12.222 1.00 98.56 365 GLY A C 1
ATOM 2932 O O . GLY A 1 365 ? 3.536 7.292 12.374 1.00 98.56 365 GLY A O 1
ATOM 2933 N N . PRO A 1 366 ? 4.202 9.412 12.823 1.00 98.69 366 PRO A N 1
ATOM 2934 C CA . PRO A 1 366 ? 3.076 9.749 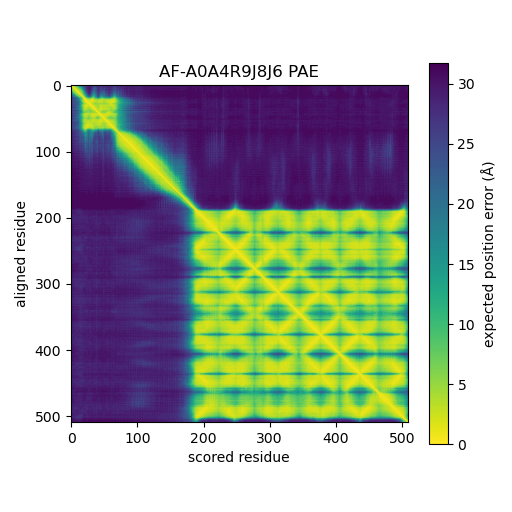13.673 1.00 98.69 366 PRO A CA 1
ATOM 2935 C C . PRO A 1 366 ? 1.789 9.977 12.874 1.00 98.69 366 PRO A C 1
ATOM 2937 O O . PRO A 1 366 ? 1.777 10.178 11.657 1.00 98.69 366 PRO A O 1
ATOM 2940 N N . SER A 1 367 ? 0.684 9.994 13.602 1.00 98.50 367 SER A N 1
ATOM 2941 C CA . SER A 1 367 ? -0.651 10.284 13.101 1.00 98.50 367 SER A CA 1
ATOM 2942 C C . SER A 1 367 ? -1.476 11.005 14.153 1.00 98.50 367 SER A C 1
ATOM 2944 O O . SER A 1 367 ? -1.242 10.870 15.356 1.00 98.50 367 SER A O 1
ATOM 2946 N N . VAL A 1 368 ? -2.452 11.765 13.676 1.00 98.69 368 VAL A N 1
ATOM 2947 C CA . VAL A 1 368 ? -3.448 12.442 14.504 1.00 98.69 368 VAL A CA 1
ATOM 2948 C C . VAL A 1 368 ? -4.822 12.179 13.919 1.00 98.69 368 VAL A C 1
ATOM 2950 O O . VAL A 1 368 ? -4.978 12.101 12.698 1.00 98.69 368 VAL A O 1
ATOM 2953 N N . GLY A 1 369 ? -5.830 12.041 14.767 1.00 98.19 369 GLY A N 1
ATOM 2954 C CA . GLY A 1 369 ? -7.152 11.670 14.291 1.00 98.19 369 GLY A CA 1
ATOM 2955 C C . GLY A 1 369 ? -8.269 11.863 15.295 1.00 98.19 369 GLY A C 1
ATOM 2956 O O . GLY A 1 369 ? -8.092 12.467 16.351 1.00 98.19 369 GLY A O 1
ATOM 2957 N N . LEU A 1 370 ? -9.430 11.336 14.932 1.00 98.38 370 LEU A N 1
ATOM 2958 C CA . LEU A 1 370 ? -10.646 11.343 15.728 1.00 98.38 370 LEU A CA 1
ATOM 2959 C C . LEU A 1 370 ? -11.300 9.962 15.655 1.00 98.38 370 LEU A C 1
ATOM 2961 O O . LEU A 1 370 ? -11.455 9.402 14.569 1.00 98.38 370 LEU A O 1
ATOM 2965 N N . ALA A 1 371 ? -11.701 9.446 16.812 1.00 98.12 371 AL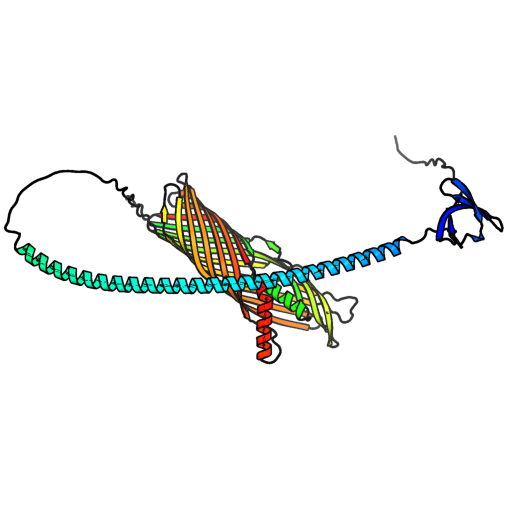A A N 1
ATOM 2966 C CA . ALA A 1 371 ? -12.592 8.309 16.951 1.00 98.12 371 ALA A CA 1
ATOM 2967 C C . ALA A 1 371 ? -13.977 8.799 17.376 1.00 98.12 371 ALA A C 1
ATOM 2969 O O . ALA A 1 371 ? -14.099 9.689 18.222 1.00 98.12 371 ALA A O 1
ATOM 2970 N N . ILE A 1 372 ? -15.008 8.183 16.814 1.00 97.81 372 ILE A N 1
ATOM 2971 C CA . ILE A 1 372 ? -16.399 8.364 17.206 1.00 97.81 372 ILE A CA 1
ATOM 2972 C C . ILE A 1 372 ? -16.966 6.982 17.491 1.00 97.81 372 ILE A C 1
ATOM 2974 O O . ILE A 1 372 ? -16.925 6.098 16.634 1.00 97.81 372 ILE A O 1
ATOM 2978 N N . GLU A 1 373 ? -17.507 6.800 18.686 1.00 96.44 373 GLU A N 1
ATOM 2979 C CA . GLU A 1 373 ? -18.206 5.579 19.066 1.00 96.44 373 GLU A CA 1
ATOM 2980 C C . GLU A 1 373 ? -19.653 5.891 19.395 1.00 96.44 373 GLU A C 1
ATOM 2982 O O . GLU A 1 373 ? -19.941 6.888 20.047 1.00 96.44 373 GLU A O 1
ATOM 2987 N N . SER A 1 374 ? -20.571 5.039 18.958 1.00 95.12 374 SER A N 1
ATOM 2988 C CA . SER A 1 374 ? -21.983 5.137 19.315 1.00 95.12 374 SER A CA 1
ATOM 2989 C C . SER A 1 374 ? -22.484 3.780 19.764 1.00 95.12 374 SER A C 1
ATOM 2991 O O . SER A 1 374 ? -22.192 2.763 19.133 1.00 95.12 374 SER A O 1
ATOM 2993 N N . LYS A 1 375 ? -23.216 3.767 20.877 1.00 91.94 375 LYS A N 1
ATOM 2994 C CA . LYS A 1 375 ? -23.865 2.575 21.420 1.00 91.94 375 LYS A CA 1
ATOM 2995 C C . LYS A 1 375 ? -25.363 2.750 21.256 1.00 91.94 375 LYS A C 1
ATOM 2997 O O . LYS A 1 375 ? -25.914 3.761 21.680 1.00 91.94 375 LYS A O 1
ATOM 3002 N N . TRP A 1 376 ? -26.029 1.769 20.661 1.00 91.25 376 TRP A N 1
ATOM 3003 C CA . TRP A 1 376 ? -27.478 1.808 20.495 1.00 91.25 376 TRP A CA 1
ATOM 3004 C C . TRP A 1 376 ? -28.103 0.444 20.766 1.00 91.25 376 TRP A C 1
ATOM 3006 O O . TRP A 1 376 ? -27.493 -0.603 20.548 1.00 91.25 376 TRP A O 1
ATOM 3016 N N . LYS A 1 377 ? -29.361 0.454 21.223 1.00 83.88 377 LYS A N 1
ATOM 3017 C CA . LYS A 1 377 ? -30.159 -0.761 21.470 1.00 83.88 377 LYS A CA 1
ATOM 3018 C C . LYS A 1 377 ? -29.438 -1.807 22.343 1.00 83.88 377 LYS A C 1
ATOM 3020 O O . LYS A 1 377 ? -29.607 -3.000 22.106 1.00 83.88 377 LYS A O 1
ATOM 3025 N N . GLU A 1 378 ? -28.602 -1.349 23.281 1.00 83.06 378 GLU A N 1
ATOM 3026 C CA . GLU A 1 378 ? -27.800 -2.109 24.266 1.00 83.06 378 GLU A CA 1
ATOM 3027 C C . GLU A 1 378 ? -26.756 -3.100 23.712 1.00 83.06 378 GLU A C 1
ATOM 3029 O O . GLU A 1 378 ? -25.678 -3.229 24.284 1.00 83.06 378 GLU A O 1
ATOM 3034 N N . LYS A 1 379 ? -27.032 -3.774 22.591 1.00 91.88 379 LYS A N 1
ATOM 3035 C CA . LYS A 1 379 ? -26.189 -4.830 22.008 1.00 91.88 379 LYS A CA 1
ATOM 3036 C C . LYS A 1 379 ? -25.331 -4.378 20.837 1.00 91.88 379 LYS A C 1
ATOM 3038 O O . LYS A 1 379 ? -24.476 -5.139 20.394 1.00 91.88 379 LYS A O 1
ATOM 3043 N N . TRP A 1 380 ? -25.573 -3.193 20.293 1.00 94.88 380 TRP A N 1
ATOM 3044 C CA . TRP A 1 380 ? -24.887 -2.735 19.094 1.00 94.88 380 TRP A CA 1
ATOM 3045 C C . TRP A 1 380 ? -23.993 -1.545 19.389 1.00 94.88 380 TRP A C 1
ATOM 3047 O O . TRP A 1 380 ? -24.347 -0.631 20.135 1.00 94.88 380 TRP A O 1
ATOM 3057 N N . GLU A 1 381 ? -22.837 -1.557 18.744 1.00 95.62 381 GLU A N 1
ATOM 3058 C CA . GLU A 1 381 ? -21.844 -0.508 18.857 1.00 95.62 381 GLU A CA 1
ATOM 3059 C C . GLU A 1 381 ? -21.246 -0.224 17.483 1.00 95.62 381 GLU A C 1
ATOM 3061 O O . GLU A 1 381 ? -20.852 -1.135 16.757 1.00 95.62 381 GLU A O 1
ATOM 3066 N N . THR A 1 382 ? -21.162 1.047 17.115 1.00 97.44 382 THR A N 1
ATOM 3067 C CA . THR A 1 382 ? -20.411 1.485 15.941 1.00 97.44 382 THR A CA 1
ATOM 3068 C C . THR A 1 382 ? -19.179 2.239 16.375 1.00 97.44 382 THR A C 1
ATOM 3070 O O . THR A 1 382 ? -19.285 3.159 17.182 1.00 97.44 382 THR A O 1
ATOM 3073 N N . ARG A 1 383 ? -18.031 1.888 15.801 1.00 97.75 383 ARG A N 1
ATOM 3074 C CA . ARG A 1 383 ? -16.762 2.592 15.990 1.00 97.75 383 ARG A CA 1
ATOM 3075 C C . ARG A 1 383 ? -16.295 3.113 14.646 1.00 97.75 383 ARG A C 1
ATOM 3077 O O . ARG A 1 383 ? -16.177 2.334 13.703 1.00 97.75 383 ARG A O 1
ATOM 3084 N N . PHE A 1 384 ? -16.037 4.405 14.556 1.00 98.44 384 PHE A N 1
ATOM 3085 C CA . PHE A 1 384 ? -15.486 5.046 13.374 1.00 98.44 384 PHE A CA 1
ATOM 3086 C C . PHE A 1 384 ? -14.203 5.774 13.748 1.00 98.44 384 PHE A C 1
ATOM 3088 O O . PHE A 1 384 ? -14.166 6.478 14.751 1.00 98.44 384 PHE A O 1
ATOM 3095 N N . GLU A 1 385 ? -13.165 5.625 12.936 1.00 98.19 385 GLU A N 1
ATOM 3096 C CA . GLU A 1 385 ? -11.882 6.288 13.133 1.00 98.19 385 GLU A CA 1
ATOM 3097 C C . GLU A 1 385 ? -11.431 6.951 11.836 1.00 98.19 385 GLU A C 1
ATOM 3099 O O . GLU A 1 385 ? -11.480 6.357 10.756 1.00 98.19 385 GLU A O 1
ATOM 3104 N N . LEU A 1 386 ? -10.945 8.179 11.966 1.00 98.56 386 LEU A N 1
ATOM 3105 C CA . LEU A 1 386 ? -10.347 8.965 10.899 1.00 98.56 386 LEU A CA 1
ATOM 3106 C C . LEU A 1 386 ? -8.993 9.472 11.384 1.00 98.56 386 LEU A C 1
ATOM 3108 O O . LEU A 1 386 ? -8.932 10.194 12.376 1.00 98.56 386 LEU A O 1
ATOM 3112 N N . GLN A 1 387 ? -7.918 9.136 10.679 1.00 98.50 387 GLN A N 1
ATOM 3113 C CA . GLN A 1 387 ? -6.562 9.536 11.040 1.00 98.50 387 GLN A CA 1
ATOM 3114 C C . GLN A 1 387 ? -5.820 10.103 9.831 1.00 98.50 387 GLN A C 1
ATOM 3116 O O . GLN A 1 387 ? -5.832 9.531 8.738 1.00 98.50 387 GLN A O 1
ATOM 3121 N N . ARG A 1 388 ? -5.131 11.223 10.038 1.00 98.75 388 ARG A N 1
ATOM 3122 C CA . ARG A 1 388 ? -4.118 11.741 9.122 1.00 98.75 388 ARG A CA 1
ATOM 3123 C C . ARG A 1 388 ? -2.751 11.267 9.591 1.00 98.75 388 ARG A C 1
ATOM 3125 O O . ARG A 1 388 ? -2.413 11.408 10.761 1.00 98.75 388 ARG A O 1
ATOM 3132 N N . GLN A 1 389 ? -1.966 10.731 8.670 1.00 98.56 389 GLN A N 1
ATOM 3133 C CA . GLN A 1 389 ? -0.658 10.146 8.934 1.00 98.56 389 GLN A CA 1
ATOM 3134 C C . GLN A 1 389 ? 0.424 11.000 8.272 1.00 98.56 389 GLN A C 1
ATOM 3136 O O . GLN A 1 389 ? 0.261 11.444 7.135 1.00 98.56 389 GLN A O 1
ATOM 3141 N N . PHE A 1 390 ? 1.533 11.206 8.973 1.00 98.56 390 PHE A N 1
ATOM 3142 C CA . PHE A 1 390 ? 2.695 11.940 8.479 1.00 98.56 390 PHE A CA 1
ATOM 3143 C C . PHE A 1 390 ? 3.864 10.974 8.447 1.00 98.56 390 PHE A C 1
ATOM 3145 O O . PHE A 1 390 ? 4.534 10.753 9.452 1.00 98.56 390 PHE A O 1
ATOM 3152 N N . LEU A 1 391 ? 4.054 10.335 7.303 1.00 98.69 391 LEU A N 1
ATOM 3153 C CA . LEU A 1 391 ? 4.971 9.220 7.170 1.00 98.69 391 LEU A CA 1
ATOM 3154 C C . LEU A 1 391 ? 6.201 9.637 6.371 1.00 98.69 391 LEU A C 1
ATOM 3156 O O . LEU A 1 391 ? 6.161 10.524 5.514 1.00 98.69 391 LEU A O 1
ATOM 3160 N N . HIS A 1 392 ? 7.299 8.957 6.644 1.00 98.44 392 HIS A N 1
ATOM 3161 C CA . HIS A 1 392 ? 8.521 9.039 5.867 1.00 98.44 392 HIS A CA 1
ATOM 3162 C C . HIS A 1 392 ? 9.086 7.633 5.697 1.00 98.44 392 HIS A C 1
ATOM 3164 O O . HIS A 1 392 ? 8.831 6.749 6.527 1.00 98.44 392 HIS A O 1
ATOM 3170 N N . GLY A 1 393 ? 9.829 7.414 4.621 1.00 97.12 393 GLY A N 1
ATOM 3171 C CA . GLY A 1 393 ? 10.444 6.122 4.400 1.00 97.12 393 GLY A CA 1
ATOM 3172 C C . GLY A 1 393 ? 11.003 5.924 3.008 1.00 97.12 393 GLY A C 1
ATOM 3173 O O . GLY A 1 393 ? 11.036 6.851 2.202 1.00 97.12 393 GLY A O 1
ATOM 3174 N N . ASN A 1 394 ? 11.443 4.698 2.749 1.00 97.12 394 ASN A N 1
ATOM 3175 C CA . ASN A 1 394 ? 12.227 4.361 1.570 1.00 97.12 394 ASN A CA 1
ATOM 3176 C C . ASN A 1 394 ? 11.574 3.214 0.810 1.00 97.12 394 ASN A C 1
ATOM 3178 O O . ASN A 1 394 ? 11.094 2.257 1.424 1.00 97.12 394 ASN A O 1
ATOM 3182 N N . SER A 1 395 ? 11.646 3.279 -0.517 1.00 97.12 395 SER A N 1
ATOM 3183 C CA . SER A 1 395 ? 11.272 2.166 -1.382 1.00 97.12 395 SER A CA 1
ATOM 3184 C C . SER A 1 395 ? 12.437 1.705 -2.236 1.00 97.12 395 SER A C 1
ATOM 3186 O O . SER A 1 395 ? 13.216 2.528 -2.714 1.00 97.12 395 SER A O 1
ATOM 3188 N N . ILE A 1 396 ? 12.467 0.413 -2.524 1.00 96.56 396 ILE A N 1
ATOM 3189 C CA . ILE A 1 396 ? 13.375 -0.205 -3.480 1.00 96.56 396 ILE A CA 1
ATOM 3190 C C . ILE A 1 396 ? 12.526 -0.955 -4.496 1.00 96.56 396 ILE A C 1
ATOM 3192 O O . ILE A 1 396 ? 11.588 -1.663 -4.130 1.00 96.56 396 ILE A O 1
ATOM 3196 N N . TYR A 1 397 ? 12.877 -0.835 -5.765 1.00 95.38 397 TYR A N 1
ATOM 3197 C CA . TYR A 1 397 ? 12.370 -1.700 -6.820 1.00 95.38 397 TYR A CA 1
ATOM 3198 C C . TYR A 1 397 ? 13.560 -2.312 -7.535 1.00 95.38 397 TYR A C 1
ATOM 3200 O O . TYR A 1 397 ? 14.486 -1.598 -7.919 1.00 95.38 397 TYR A O 1
ATOM 3208 N N . THR A 1 398 ? 13.515 -3.619 -7.732 1.00 94.06 398 THR A N 1
ATOM 3209 C CA . THR A 1 398 ? 14.532 -4.366 -8.458 1.00 94.06 398 THR A CA 1
ATOM 3210 C C . THR A 1 398 ? 13.918 -4.990 -9.695 1.00 94.06 398 THR A C 1
ATOM 3212 O O . THR A 1 398 ? 12.790 -5.486 -9.664 1.00 94.06 398 THR A O 1
ATOM 3215 N N . ARG A 1 399 ? 14.698 -5.012 -10.768 1.00 89.50 399 ARG A N 1
ATOM 3216 C CA . ARG A 1 399 ? 14.385 -5.693 -12.013 1.00 89.50 399 ARG A CA 1
ATOM 3217 C C . ARG A 1 399 ? 15.570 -6.563 -12.396 1.00 89.50 399 ARG A C 1
ATOM 3219 O O . ARG A 1 399 ? 16.627 -6.048 -12.750 1.00 89.50 399 ARG A O 1
ATOM 3226 N N . ASP A 1 400 ? 15.352 -7.863 -12.343 1.00 88.50 400 ASP A N 1
ATOM 3227 C CA . ASP A 1 400 ? 16.237 -8.894 -12.857 1.00 88.50 400 ASP A CA 1
ATOM 3228 C C . ASP A 1 400 ? 15.687 -9.324 -14.224 1.00 88.50 400 ASP A C 1
ATOM 3230 O O . ASP A 1 400 ? 14.493 -9.596 -14.361 1.00 88.50 400 ASP A O 1
ATOM 3234 N N . GLN A 1 401 ? 16.524 -9.358 -15.253 1.00 86.00 401 GLN A N 1
ATOM 3235 C CA . GLN A 1 401 ? 16.128 -9.783 -16.592 1.00 86.00 401 GLN A CA 1
ATOM 3236 C C . GLN A 1 401 ? 17.071 -10.858 -17.113 1.00 86.00 401 GLN A C 1
ATOM 3238 O O . GLN A 1 401 ? 18.291 -10.725 -17.018 1.00 86.00 401 GLN A O 1
ATOM 3243 N N . ILE A 1 402 ? 16.486 -11.907 -17.688 1.00 85.81 402 ILE A N 1
ATOM 3244 C CA . ILE A 1 402 ? 17.209 -12.944 -18.423 1.00 85.81 402 ILE A CA 1
ATOM 3245 C C . ILE A 1 402 ? 16.672 -12.924 -19.847 1.00 85.81 402 ILE A C 1
ATOM 3247 O O . ILE A 1 402 ? 15.529 -13.322 -20.087 1.00 85.81 402 ILE A O 1
ATOM 3251 N N . ALA A 1 403 ? 17.487 -12.433 -20.775 1.00 84.81 403 ALA A N 1
ATOM 3252 C CA . ALA A 1 403 ? 17.181 -12.426 -22.196 1.00 84.81 403 ALA A CA 1
ATOM 3253 C C . ALA A 1 403 ? 17.734 -13.696 -22.849 1.00 84.81 403 ALA A C 1
ATOM 3255 O O . ALA A 1 403 ? 18.917 -14.008 -22.709 1.00 84.81 403 ALA A O 1
ATOM 3256 N N . LEU A 1 404 ? 16.870 -14.412 -23.561 1.00 83.69 404 LEU A N 1
ATOM 3257 C CA . LEU A 1 404 ? 17.197 -15.570 -24.381 1.00 83.69 404 LEU A CA 1
ATOM 3258 C C . LEU A 1 404 ? 17.143 -15.154 -25.850 1.00 83.69 404 LEU A C 1
ATOM 3260 O O . LEU A 1 404 ? 16.124 -14.644 -26.320 1.00 83.69 404 LEU A O 1
ATOM 3264 N N . ILE A 1 405 ? 18.250 -15.387 -26.550 1.00 79.50 405 ILE A N 1
ATOM 3265 C CA . ILE A 1 405 ? 18.458 -15.041 -27.955 1.00 79.50 405 ILE A CA 1
ATOM 3266 C C . ILE A 1 405 ? 18.997 -16.295 -28.649 1.00 79.50 405 ILE A C 1
ATOM 3268 O O . ILE A 1 405 ? 19.691 -17.109 -28.036 1.00 79.50 405 ILE A O 1
ATOM 3272 N N . LEU A 1 406 ? 18.710 -16.473 -29.936 1.00 70.94 406 LEU A N 1
ATOM 3273 C CA . LEU A 1 406 ? 19.338 -17.526 -30.739 1.00 70.94 406 LEU A CA 1
ATOM 3274 C C . LEU A 1 406 ? 20.875 -17.461 -30.626 1.00 70.94 406 LEU A C 1
ATOM 3276 O O . LEU A 1 406 ? 21.506 -16.549 -31.152 1.00 70.94 406 LEU A O 1
ATOM 3280 N N . GLY A 1 407 ? 21.465 -18.443 -29.934 1.00 66.75 407 GLY A N 1
ATOM 3281 C CA . GLY A 1 407 ? 22.914 -18.572 -29.745 1.00 66.75 407 GLY A CA 1
ATOM 3282 C C . GLY A 1 407 ? 23.482 -18.016 -28.432 1.00 66.75 407 GLY A C 1
ATOM 3283 O O . GLY A 1 407 ? 24.689 -18.123 -28.232 1.00 66.75 407 GLY A O 1
ATOM 3284 N N . GLY A 1 408 ? 22.665 -17.473 -27.517 1.00 75.38 408 GLY A N 1
ATOM 3285 C CA . GLY A 1 408 ? 23.169 -16.980 -26.231 1.00 75.38 408 GLY A CA 1
ATOM 3286 C C . GLY A 1 408 ? 22.105 -16.510 -25.238 1.00 75.38 408 GLY A C 1
ATOM 3287 O O . GLY A 1 408 ? 20.918 -16.416 -25.543 1.00 75.38 408 GLY A O 1
ATOM 3288 N N . ALA A 1 409 ? 22.553 -16.202 -24.023 1.00 81.44 409 ALA A N 1
ATOM 3289 C CA . ALA A 1 409 ? 21.734 -15.589 -22.988 1.00 81.44 409 ALA A CA 1
ATOM 3290 C C . ALA A 1 409 ? 22.500 -14.437 -22.334 1.00 81.44 409 ALA A C 1
ATOM 3292 O O . ALA A 1 409 ? 23.723 -14.496 -22.207 1.00 81.44 409 ALA A O 1
ATOM 3293 N N . TYR A 1 410 ? 21.777 -13.406 -21.910 1.00 81.19 410 TYR A N 1
ATOM 3294 C CA . TYR A 1 410 ? 22.340 -12.296 -21.147 1.00 81.19 410 TYR A CA 1
ATOM 3295 C C . TYR A 1 410 ? 21.485 -12.016 -19.913 1.00 81.19 410 TYR A C 1
ATOM 3297 O O . TYR A 1 410 ? 20.253 -12.049 -19.973 1.00 81.19 410 TYR A O 1
ATOM 3305 N N . GLU A 1 411 ? 22.160 -11.740 -18.800 1.00 84.69 411 GLU A N 1
ATOM 3306 C CA . GLU A 1 411 ? 21.551 -11.395 -17.522 1.00 84.69 411 GLU A CA 1
ATOM 3307 C C . GLU A 1 411 ? 21.875 -9.946 -17.173 1.00 84.69 411 GLU A C 1
ATOM 3309 O O . GLU A 1 411 ? 23.007 -9.485 -17.330 1.00 84.69 411 GLU A O 1
ATOM 3314 N N . ASN A 1 412 ? 20.874 -9.223 -16.683 1.00 84.44 412 ASN A N 1
ATOM 3315 C CA . ASN A 1 412 ? 21.051 -7.869 -16.187 1.00 84.44 412 ASN A CA 1
ATOM 3316 C C . ASN A 1 412 ? 20.150 -7.635 -14.980 1.00 84.44 412 ASN A C 1
ATOM 3318 O O . ASN A 1 412 ? 19.023 -8.125 -14.914 1.00 84.44 412 ASN A O 1
ATOM 3322 N N . ARG A 1 413 ? 20.667 -6.867 -14.032 1.00 86.44 413 ARG A N 1
ATOM 3323 C CA . ARG A 1 413 ? 19.985 -6.466 -12.818 1.00 86.44 413 ARG A CA 1
ATOM 3324 C C . ARG A 1 413 ? 20.081 -4.960 -12.666 1.00 86.44 413 ARG A C 1
ATOM 3326 O O . ARG A 1 413 ? 21.163 -4.398 -12.781 1.00 86.44 413 ARG A O 1
ATOM 3333 N N . ALA A 1 414 ? 18.950 -4.338 -12.367 1.00 87.06 414 ALA A N 1
ATOM 3334 C CA . ALA A 1 414 ? 18.874 -2.926 -12.032 1.00 87.06 414 ALA A CA 1
ATOM 3335 C C . ALA A 1 414 ? 18.004 -2.725 -10.791 1.00 87.06 414 ALA A C 1
ATOM 3337 O O . ALA A 1 414 ? 16.981 -3.396 -10.621 1.00 87.06 414 ALA A O 1
ATOM 3338 N N . ALA A 1 415 ? 18.376 -1.772 -9.948 1.00 90.62 415 ALA A N 1
ATOM 3339 C CA . ALA A 1 415 ? 17.569 -1.323 -8.826 1.00 90.62 415 ALA A CA 1
ATOM 3340 C C . ALA A 1 415 ? 17.427 0.201 -8.835 1.00 90.62 415 ALA A C 1
ATOM 3342 O O . ALA A 1 415 ? 18.411 0.898 -9.054 1.00 90.62 415 ALA A O 1
ATOM 3343 N N . LEU A 1 416 ? 16.233 0.731 -8.540 1.00 91.25 416 LEU A N 1
ATOM 3344 C CA . LEU A 1 416 ? 16.112 2.135 -8.119 1.00 91.25 416 LEU A CA 1
ATOM 3345 C C . LEU A 1 416 ? 15.583 2.220 -6.695 1.00 91.25 416 LEU A C 1
ATOM 3347 O O . LEU A 1 416 ? 14.719 1.447 -6.271 1.00 91.25 416 LEU A O 1
ATOM 3351 N N . ASN A 1 417 ? 16.129 3.195 -5.986 1.00 94.00 417 ASN A N 1
ATOM 3352 C CA . ASN A 1 417 ? 15.869 3.476 -4.591 1.00 94.00 417 ASN A CA 1
ATOM 3353 C C . ASN A 1 417 ? 15.275 4.875 -4.502 1.00 94.00 417 ASN A C 1
ATOM 3355 O O . ASN A 1 417 ? 15.780 5.806 -5.126 1.00 94.00 417 ASN A O 1
ATOM 3359 N N . ASN A 1 418 ? 14.226 5.035 -3.710 1.00 94.81 418 ASN A N 1
ATOM 3360 C CA . ASN A 1 418 ? 13.570 6.321 -3.537 1.00 94.81 418 ASN A CA 1
ATOM 3361 C C . ASN A 1 418 ? 13.357 6.609 -2.059 1.00 94.81 418 ASN A C 1
ATOM 3363 O O . ASN A 1 418 ? 12.970 5.716 -1.303 1.00 94.81 418 ASN A O 1
ATOM 3367 N N . GLU A 1 419 ? 13.542 7.868 -1.682 1.00 96.25 419 GLU A N 1
ATOM 3368 C CA . GLU A 1 419 ? 13.162 8.389 -0.370 1.00 96.25 419 GLU A CA 1
ATOM 3369 C C . GLU A 1 419 ? 11.875 9.198 -0.506 1.00 96.25 419 GLU A C 1
ATOM 3371 O O . GLU A 1 419 ? 11.730 10.032 -1.409 1.00 96.25 419 GLU A O 1
ATOM 3376 N N . TRP A 1 420 ? 10.938 8.981 0.410 1.00 97.06 420 TRP A N 1
ATOM 3377 C CA . TRP A 1 420 ? 9.585 9.503 0.319 1.00 97.06 420 TRP A CA 1
ATOM 3378 C C . TRP A 1 420 ? 9.184 10.266 1.569 1.00 97.06 420 TRP A C 1
ATOM 3380 O O . TRP A 1 420 ? 9.292 9.779 2.693 1.00 97.06 420 TRP A O 1
ATOM 3390 N N . LYS A 1 421 ? 8.566 11.424 1.352 1.00 97.81 421 LYS A N 1
ATOM 3391 C CA . LYS A 1 421 ? 7.637 12.020 2.309 1.00 97.81 421 LYS A CA 1
ATOM 3392 C C . LYS A 1 421 ? 6.222 11.630 1.907 1.00 97.81 421 LYS A C 1
ATOM 3394 O O . LYS A 1 421 ? 5.860 11.780 0.741 1.00 97.81 421 LYS A O 1
ATOM 3399 N N . VAL A 1 422 ? 5.425 11.145 2.852 1.00 98.44 422 VAL A N 1
ATOM 3400 C CA . VAL A 1 422 ? 4.103 10.585 2.564 1.00 98.44 422 VAL A CA 1
ATOM 3401 C C . VAL A 1 422 ? 3.044 11.192 3.481 1.00 98.44 422 VAL A C 1
ATOM 3403 O O . VAL A 1 422 ? 3.112 11.080 4.704 1.00 98.44 422 VAL A O 1
ATOM 3406 N N . ASP A 1 423 ? 2.031 11.806 2.875 1.00 98.38 423 ASP A N 1
ATOM 3407 C CA . ASP A 1 423 ? 0.811 12.244 3.555 1.00 98.38 423 ASP A CA 1
ATOM 3408 C C . ASP A 1 423 ? -0.241 11.129 3.444 1.00 98.38 423 ASP A C 1
ATOM 3410 O O . ASP A 1 423 ? -0.737 10.822 2.353 1.00 98.38 423 ASP A O 1
ATOM 3414 N N . GLY A 1 424 ? -0.567 10.501 4.574 1.00 98.31 424 GLY A N 1
ATOM 3415 C CA . GLY A 1 424 ? -1.516 9.394 4.651 1.00 98.31 424 GLY A CA 1
ATOM 3416 C C . GLY A 1 424 ? -2.884 9.802 5.196 1.00 98.31 424 GLY A C 1
ATOM 3417 O O . GLY A 1 424 ? -3.006 10.673 6.057 1.00 98.31 424 GLY A O 1
ATOM 3418 N N . LEU A 1 425 ? -3.925 9.134 4.711 1.00 98.56 425 LEU A N 1
ATOM 3419 C CA . LEU A 1 425 ? -5.292 9.197 5.215 1.00 98.56 425 LEU A CA 1
ATOM 3420 C C . LEU A 1 425 ? -5.757 7.774 5.510 1.00 98.56 425 LEU A C 1
ATOM 3422 O O . LEU A 1 425 ? -5.858 6.964 4.588 1.00 98.56 425 LEU A O 1
ATOM 3426 N N . ASN A 1 426 ? -6.078 7.490 6.768 1.00 98.19 426 ASN A N 1
ATOM 3427 C CA . ASN A 1 426 ? -6.637 6.219 7.205 1.00 98.19 426 ASN A CA 1
ATOM 3428 C C . ASN A 1 426 ? -8.060 6.432 7.730 1.00 98.19 426 ASN A C 1
ATOM 3430 O O . ASN A 1 426 ? -8.299 7.310 8.556 1.00 98.19 426 ASN A O 1
ATOM 3434 N N . ILE A 1 427 ? -9.002 5.647 7.219 1.00 98.44 427 ILE A N 1
ATOM 3435 C CA . ILE A 1 427 ? -10.401 5.646 7.639 1.00 98.44 427 ILE A CA 1
ATOM 3436 C C . ILE A 1 427 ? -10.774 4.209 7.966 1.00 98.44 427 ILE A C 1
ATOM 3438 O O . ILE A 1 427 ? -10.567 3.316 7.140 1.00 98.44 427 ILE A O 1
ATOM 3442 N N . SER A 1 428 ? -11.359 3.977 9.135 1.00 98.19 428 SER A N 1
ATOM 3443 C CA . SER A 1 428 ? -11.900 2.670 9.487 1.00 98.19 428 SER A CA 1
ATOM 3444 C C . SER A 1 428 ? -13.263 2.782 10.153 1.00 98.19 428 SER A C 1
ATOM 3446 O O . SER A 1 428 ? -13.580 3.772 10.809 1.00 98.19 428 SER A O 1
ATOM 3448 N N . GLY A 1 429 ? -14.084 1.759 9.955 1.00 98.25 429 GLY A N 1
ATOM 3449 C CA . GLY A 1 429 ? -15.394 1.649 10.578 1.00 98.25 429 GLY A CA 1
ATOM 3450 C C . GLY A 1 429 ? -15.664 0.210 10.986 1.00 98.25 429 GLY A C 1
ATOM 3451 O O . GLY A 1 429 ? -15.349 -0.712 10.234 1.00 98.25 429 GLY A O 1
ATOM 3452 N N . LYS A 1 430 ? -16.242 0.009 12.167 1.00 98.31 430 LYS A N 1
ATOM 3453 C CA . LYS A 1 430 ? -16.648 -1.297 12.691 1.00 98.31 430 LYS A CA 1
ATOM 3454 C C . LYS A 1 430 ? -18.074 -1.200 13.223 1.00 98.31 430 LYS A C 1
ATOM 3456 O O . LYS A 1 430 ? -18.372 -0.322 14.026 1.00 98.31 430 LYS A O 1
ATOM 3461 N N . LEU A 1 431 ? -18.934 -2.111 12.789 1.00 98.19 431 LEU A N 1
ATOM 3462 C CA . LEU A 1 431 ? -20.231 -2.399 13.384 1.00 98.19 431 LEU A CA 1
ATOM 3463 C C . LEU A 1 431 ? -20.079 -3.661 14.229 1.00 98.19 431 LEU A C 1
ATOM 3465 O O . LEU A 1 431 ? -19.707 -4.710 13.708 1.00 98.19 431 LEU A O 1
ATOM 3469 N N . ILE A 1 432 ? -20.352 -3.547 15.519 1.00 97.88 432 ILE A N 1
ATOM 3470 C CA . ILE A 1 432 ? -20.126 -4.577 16.526 1.00 97.88 432 ILE A CA 1
ATOM 3471 C C . ILE A 1 432 ? -21.477 -4.999 17.104 1.00 97.88 432 ILE A C 1
ATOM 3473 O O . ILE A 1 432 ? -22.293 -4.157 17.479 1.00 97.88 432 ILE A O 1
ATOM 3477 N N . TYR A 1 433 ? -21.691 -6.309 17.186 1.00 97.31 433 TYR A N 1
ATOM 3478 C CA . TYR A 1 433 ? -22.816 -6.948 17.853 1.00 97.31 433 TYR A CA 1
ATOM 3479 C C . TYR A 1 433 ? -22.316 -7.753 19.054 1.00 97.31 433 TYR A C 1
ATOM 3481 O O . TYR A 1 433 ? -21.586 -8.735 18.898 1.00 97.31 433 TYR A O 1
ATOM 3489 N N . HIS A 1 434 ? -22.730 -7.352 20.250 1.00 95.25 434 HIS A N 1
ATOM 3490 C CA . HIS A 1 434 ? -22.422 -8.023 21.510 1.00 95.25 434 HIS A CA 1
ATOM 3491 C C . HIS A 1 434 ? -23.388 -9.200 21.714 1.00 95.25 434 HIS A C 1
ATOM 3493 O O . HIS A 1 434 ? -24.589 -9.008 21.911 1.00 95.25 434 HIS A O 1
ATOM 3499 N N . TRP A 1 435 ? -22.878 -10.435 21.618 1.00 92.94 435 TRP A N 1
ATOM 3500 C CA . TRP A 1 435 ? -23.689 -11.658 21.718 1.00 92.94 435 TRP A CA 1
ATOM 3501 C C . TRP A 1 435 ? -23.859 -12.122 23.167 1.00 92.94 435 TRP A C 1
ATOM 3503 O O . TRP A 1 435 ? -24.971 -12.436 23.593 1.00 92.94 435 TRP A O 1
ATOM 3513 N N . LYS A 1 436 ? -22.755 -12.149 23.914 1.00 88.88 436 LYS A N 1
ATOM 3514 C CA . LYS A 1 436 ? -22.684 -12.389 25.362 1.00 88.88 436 LYS A CA 1
ATOM 3515 C C . LYS A 1 436 ? -21.838 -11.277 25.981 1.00 88.88 436 LYS A C 1
ATOM 3517 O O . LYS A 1 436 ? -21.123 -10.599 25.249 1.00 88.88 436 LYS A O 1
ATOM 3522 N N . ASP A 1 437 ? -21.836 -11.156 27.305 1.00 81.81 437 ASP A N 1
ATOM 3523 C CA . ASP A 1 437 ? -21.077 -10.127 28.037 1.00 81.81 437 ASP A CA 1
ATOM 3524 C C . ASP A 1 437 ? -19.602 -10.001 27.617 1.00 81.81 437 ASP A C 1
ATOM 3526 O O . ASP A 1 437 ? -19.044 -8.905 27.637 1.00 81.81 437 ASP A O 1
ATOM 3530 N N . SER A 1 438 ? -18.985 -11.108 27.198 1.00 91.69 438 SER A N 1
ATOM 3531 C CA . SER A 1 438 ? -17.575 -11.150 26.804 1.00 91.69 438 SER A CA 1
ATOM 3532 C C . SER A 1 438 ? -17.335 -11.461 25.330 1.00 91.69 438 SER A C 1
ATOM 3534 O O . SER A 1 438 ? -16.204 -11.336 24.889 1.00 91.69 438 SER A O 1
ATOM 3536 N N . VAL A 1 439 ? -18.338 -11.869 24.546 1.00 96.44 439 VAL A N 1
ATOM 3537 C CA . VAL A 1 439 ? -18.139 -12.291 23.144 1.00 96.44 439 VAL A CA 1
ATOM 3538 C C . VAL A 1 439 ? -18.943 -11.401 22.214 1.00 96.44 439 VAL A C 1
ATOM 3540 O O . VAL A 1 439 ? -20.158 -11.263 22.369 1.00 96.44 439 VAL A O 1
ATOM 3543 N N . PHE A 1 440 ? -18.280 -10.867 21.193 1.00 97.19 440 PHE A N 1
ATOM 3544 C CA . PHE A 1 440 ? -18.917 -10.036 20.181 1.00 97.19 440 PHE A CA 1
ATOM 3545 C C . PHE A 1 440 ? -18.452 -10.393 18.771 1.00 97.19 440 PHE A C 1
ATOM 3547 O O . PHE A 1 440 ? -17.346 -10.887 18.551 1.00 97.19 440 PHE A O 1
ATOM 3554 N N . PHE A 1 441 ? -19.313 -10.110 17.802 1.00 98.19 441 PHE A N 1
ATOM 3555 C CA . PHE A 1 441 ? -19.025 -10.224 16.378 1.00 98.19 441 PHE A CA 1
ATOM 3556 C C . PHE A 1 441 ? -18.961 -8.841 15.766 1.00 98.19 441 PHE A C 1
ATOM 3558 O O . PHE A 1 441 ? -19.602 -7.912 16.254 1.00 98.19 441 PHE A O 1
ATOM 3565 N N . TRP A 1 442 ? -18.197 -8.690 14.695 1.00 98.50 442 TRP A N 1
ATOM 3566 C CA . TRP A 1 442 ? -18.076 -7.401 14.042 1.00 98.50 442 TRP A CA 1
ATOM 3567 C C . TRP A 1 442 ? -17.917 -7.533 12.532 1.00 98.50 442 TRP A C 1
ATOM 3569 O O . TRP A 1 442 ? -17.311 -8.475 12.023 1.00 98.50 442 TRP A O 1
ATOM 3579 N N . GLY A 1 443 ? -18.476 -6.563 11.818 1.00 98.69 443 GLY A N 1
ATOM 3580 C CA . GLY A 1 443 ? -18.228 -6.320 10.403 1.00 98.69 443 GLY A CA 1
ATOM 3581 C C . GLY A 1 443 ? -17.656 -4.921 10.241 1.00 98.69 443 GLY A C 1
ATOM 3582 O O . GLY A 1 443 ? -18.061 -4.002 10.949 1.00 98.69 443 GLY A O 1
ATOM 3583 N N . GLY A 1 444 ? -16.693 -4.732 9.349 1.00 98.38 444 GLY A N 1
ATOM 3584 C CA . GLY A 1 444 ? -16.035 -3.439 9.227 1.00 98.38 444 GLY A CA 1
ATOM 3585 C C . GLY A 1 444 ? -15.318 -3.223 7.912 1.00 98.38 444 GLY A C 1
ATOM 3586 O O . GLY A 1 444 ? -15.220 -4.116 7.074 1.00 98.38 444 GLY A O 1
ATOM 3587 N N . PHE A 1 445 ? -14.800 -2.016 7.746 1.00 98.56 445 PHE A N 1
ATOM 3588 C CA . PHE A 1 445 ? -13.997 -1.632 6.598 1.00 98.56 445 PHE A CA 1
ATOM 3589 C C . PHE A 1 445 ? -12.758 -0.858 7.036 1.00 98.56 445 PHE A C 1
ATOM 3591 O O . PHE A 1 445 ? -12.726 -0.236 8.100 1.00 98.56 445 PHE A O 1
ATOM 3598 N N . GLN A 1 446 ? -11.750 -0.870 6.173 1.00 98.38 446 GLN A N 1
ATOM 3599 C CA . GLN A 1 446 ? -10.569 -0.027 6.282 1.00 98.38 446 GLN A CA 1
ATOM 3600 C C . GLN A 1 446 ? -10.233 0.538 4.904 1.00 98.38 446 GLN A C 1
ATOM 3602 O O . GLN A 1 446 ? -10.231 -0.181 3.905 1.00 98.38 446 GLN A O 1
ATOM 3607 N N . TYR A 1 447 ? -9.931 1.828 4.860 1.00 98.62 447 TYR A N 1
ATOM 3608 C CA . TYR A 1 447 ? -9.451 2.549 3.692 1.00 98.62 447 TYR A CA 1
ATOM 3609 C C . TYR A 1 447 ? -8.177 3.299 4.078 1.00 98.62 447 TYR A C 1
ATOM 3611 O O . TYR A 1 447 ? -8.166 4.055 5.045 1.00 98.62 447 TYR A O 1
ATOM 3619 N N . SER A 1 448 ? -7.107 3.100 3.317 1.00 98.31 448 SER A N 1
ATOM 3620 C CA . SER A 1 448 ? -5.842 3.813 3.466 1.00 98.31 448 SER A CA 1
ATOM 3621 C C . SER A 1 448 ? -5.448 4.412 2.123 1.00 98.31 448 SER A C 1
ATOM 3623 O O . SER A 1 448 ? -5.398 3.702 1.116 1.00 98.31 448 SER A O 1
ATOM 3625 N N . LYS A 1 449 ? -5.174 5.715 2.097 1.00 98.62 449 LYS A N 1
ATOM 3626 C CA . LYS A 1 449 ? -4.584 6.410 0.951 1.00 98.62 449 LYS A CA 1
ATOM 3627 C C . LYS A 1 449 ? -3.282 7.052 1.388 1.00 98.62 449 LYS A C 1
ATOM 3629 O O . LYS A 1 449 ? -3.289 7.907 2.265 1.00 98.62 449 LYS A O 1
ATOM 3634 N N . LEU A 1 450 ? -2.195 6.680 0.733 1.00 98.62 450 LEU A N 1
ATOM 3635 C CA . LEU A 1 450 ? -0.857 7.202 0.967 1.00 98.62 450 LEU A CA 1
ATOM 3636 C C . LEU A 1 450 ? -0.451 8.042 -0.237 1.00 98.62 450 LEU A C 1
ATOM 3638 O O . LEU A 1 450 ? -0.399 7.514 -1.345 1.00 98.62 450 LEU A O 1
ATOM 3642 N N . SER A 1 451 ? -0.208 9.334 -0.031 1.00 98.06 451 SER A N 1
ATOM 3643 C CA . SER A 1 451 ? 0.136 10.281 -1.099 1.00 98.06 451 SER A CA 1
ATOM 3644 C C . SER A 1 451 ? 1.623 10.593 -1.037 1.00 98.06 451 SER A C 1
ATOM 3646 O O . SER A 1 451 ? 2.093 11.116 -0.027 1.00 98.06 451 SER A O 1
ATOM 3648 N N . TYR A 1 452 ? 2.362 10.257 -2.091 1.00 97.62 452 TYR A N 1
ATOM 3649 C CA . TYR A 1 452 ? 3.820 10.266 -2.061 1.00 97.62 452 TYR A CA 1
ATOM 3650 C C . TYR A 1 452 ? 4.392 11.551 -2.637 1.00 97.62 452 TYR A C 1
ATOM 3652 O O . TYR A 1 452 ? 3.920 12.088 -3.639 1.00 97.62 452 TYR A O 1
ATOM 3660 N N . LYS A 1 453 ? 5.478 12.006 -2.022 1.00 95.81 453 LYS A N 1
ATOM 3661 C CA . LYS A 1 453 ? 6.337 13.060 -2.535 1.00 95.81 453 LYS A CA 1
ATOM 3662 C C . LYS A 1 453 ? 7.778 12.583 -2.459 1.00 95.81 453 LYS A C 1
ATOM 3664 O O . LYS A 1 453 ? 8.315 12.396 -1.368 1.00 95.81 453 LYS A O 1
ATOM 3669 N N . MET A 1 454 ? 8.390 12.393 -3.623 1.00 94.25 454 MET A N 1
ATOM 3670 C CA . MET A 1 454 ? 9.791 11.995 -3.718 1.00 94.25 454 MET A CA 1
ATOM 3671 C C . MET A 1 454 ? 10.685 13.083 -3.121 1.00 94.25 454 MET A C 1
ATOM 3673 O O . MET A 1 454 ? 10.489 14.270 -3.401 1.00 94.25 454 MET A O 1
ATOM 3677 N N . GLN A 1 455 ? 11.639 12.682 -2.291 1.00 93.25 455 GLN A N 1
ATOM 3678 C CA . GLN A 1 455 ? 12.677 13.552 -1.741 1.00 93.25 455 GLN A CA 1
ATOM 3679 C C . GLN A 1 455 ? 14.025 13.286 -2.395 1.00 93.25 455 GLN A C 1
ATOM 3681 O O . GLN A 1 455 ? 14.755 14.235 -2.670 1.00 93.25 455 GLN A O 1
ATOM 3686 N N . ASN A 1 456 ? 14.310 12.020 -2.685 1.00 91.38 456 ASN A N 1
ATOM 3687 C CA . ASN A 1 456 ? 15.540 11.585 -3.319 1.00 91.38 456 ASN A CA 1
ATOM 3688 C C . ASN A 1 456 ? 15.252 10.414 -4.266 1.00 91.38 456 ASN A C 1
ATOM 3690 O O . ASN A 1 456 ? 14.386 9.588 -3.967 1.00 91.38 456 ASN A O 1
ATOM 3694 N N . LEU A 1 457 ? 15.990 10.357 -5.373 1.00 89.44 457 LEU A N 1
ATOM 3695 C CA . LEU A 1 457 ? 16.004 9.255 -6.333 1.00 89.44 457 LEU A CA 1
ATOM 3696 C C . LEU A 1 457 ? 17.451 8.793 -6.490 1.00 89.44 457 LEU A C 1
ATOM 3698 O O . LEU A 1 457 ? 18.328 9.589 -6.818 1.00 89.44 457 LEU A O 1
ATOM 3702 N N . GLY A 1 458 ? 17.689 7.503 -6.302 1.00 85.19 458 GLY A N 1
ATOM 3703 C CA . GLY A 1 458 ? 18.988 6.876 -6.505 1.00 85.19 458 GLY A CA 1
ATOM 3704 C C . GLY A 1 458 ? 18.859 5.465 -7.066 1.00 85.19 458 GLY A C 1
ATOM 3705 O O . GLY A 1 458 ? 17.769 5.017 -7.420 1.00 85.19 458 GLY A O 1
ATOM 3706 N N . GLY A 1 459 ? 19.981 4.751 -7.120 1.00 84.38 459 GLY A N 1
ATOM 3707 C CA . GLY A 1 459 ? 20.074 3.389 -7.650 1.00 84.38 459 GLY A CA 1
ATOM 3708 C C . GLY A 1 459 ? 20.990 3.291 -8.865 1.00 84.38 459 GLY A C 1
ATOM 3709 O O . GLY A 1 459 ? 21.845 4.153 -9.069 1.00 84.38 459 GLY A O 1
ATOM 3710 N N . ASP A 1 460 ? 20.791 2.243 -9.659 1.00 79.94 460 ASP A N 1
ATOM 3711 C CA . ASP A 1 460 ? 21.577 1.910 -10.847 1.00 79.94 460 ASP A CA 1
ATOM 3712 C C . ASP A 1 460 ? 21.166 2.805 -12.025 1.00 79.94 460 ASP A C 1
ATOM 3714 O O . ASP A 1 460 ? 20.479 2.395 -12.963 1.00 79.94 460 ASP A O 1
ATOM 3718 N N . LEU A 1 461 ? 21.541 4.079 -11.936 1.00 77.19 461 LEU A N 1
ATOM 3719 C CA . LEU A 1 461 ? 21.365 5.062 -12.997 1.00 77.19 461 LEU A CA 1
ATOM 3720 C C . LEU A 1 461 ? 22.580 5.013 -13.934 1.00 77.19 461 LEU A C 1
ATOM 3722 O O . LEU A 1 461 ? 23.718 5.100 -13.474 1.00 77.19 461 LEU A O 1
ATOM 3726 N N . ASP A 1 462 ? 22.346 4.912 -15.246 1.00 70.44 462 ASP A N 1
ATOM 3727 C CA . ASP A 1 462 ? 23.405 5.017 -16.262 1.00 70.44 462 ASP A CA 1
ATOM 3728 C C . ASP A 1 462 ? 23.838 6.489 -16.385 1.00 70.44 462 ASP A C 1
ATOM 3730 O O . ASP A 1 462 ? 23.289 7.268 -17.168 1.00 70.44 462 ASP A O 1
ATOM 3734 N N . LEU A 1 463 ? 24.759 6.900 -15.511 1.00 75.19 463 LEU A N 1
ATOM 3735 C CA . LEU A 1 463 ? 25.315 8.249 -15.464 1.00 75.19 463 LEU A CA 1
ATOM 3736 C C . LEU A 1 463 ? 26.638 8.271 -16.239 1.00 75.19 463 LEU A C 1
ATOM 3738 O O . LEU A 1 463 ? 27.676 7.847 -15.736 1.00 75.19 463 LEU A O 1
ATOM 3742 N N . SER A 1 464 ? 26.609 8.776 -17.471 1.00 68.81 464 SER A N 1
ATOM 3743 C CA . SER A 1 464 ? 27.812 8.960 -18.288 1.00 68.81 464 SER A CA 1
ATOM 3744 C C . SER A 1 464 ? 28.509 10.295 -17.999 1.00 68.81 464 SER A C 1
ATOM 3746 O O . SER A 1 464 ? 27.837 11.304 -17.779 1.00 68.81 464 SER A O 1
ATOM 3748 N N . GLY A 1 465 ? 29.838 10.335 -18.126 1.00 77.06 465 GLY A N 1
ATOM 3749 C CA . GLY A 1 465 ? 30.632 11.570 -18.094 1.00 77.06 465 GLY A CA 1
ATOM 3750 C C . GLY A 1 465 ? 31.448 11.762 -16.814 1.00 77.06 465 GLY A C 1
ATOM 3751 O O . GLY A 1 465 ? 31.605 10.843 -16.014 1.00 77.06 465 GLY A O 1
ATOM 3752 N N . ASP A 1 466 ? 32.016 12.958 -16.649 1.00 87.19 466 ASP A N 1
ATOM 3753 C CA . ASP A 1 466 ? 32.747 13.338 -15.438 1.00 87.19 466 ASP A CA 1
ATOM 3754 C C . ASP A 1 466 ? 31.791 13.489 -14.228 1.00 87.19 466 ASP A C 1
ATOM 3756 O O . ASP A 1 466 ? 30.574 13.607 -14.414 1.00 87.19 466 ASP A O 1
ATOM 3760 N N . PRO A 1 467 ? 32.302 13.522 -12.981 1.00 86.38 467 PRO A N 1
ATOM 3761 C CA . PRO A 1 467 ? 31.462 13.584 -11.783 1.00 86.38 467 PRO A CA 1
ATOM 3762 C C . PRO A 1 467 ? 30.458 14.747 -11.752 1.00 86.38 467 PRO A C 1
ATOM 3764 O O . PRO A 1 467 ? 29.365 14.592 -11.206 1.00 86.38 467 PRO A O 1
ATOM 3767 N N . VAL A 1 468 ? 30.791 15.900 -12.344 1.00 86.62 468 VAL A N 1
ATOM 3768 C CA . VAL A 1 468 ? 29.884 17.056 -12.401 1.00 86.62 468 VAL A CA 1
ATOM 3769 C C . VAL A 1 468 ? 28.754 16.781 -13.388 1.00 86.62 468 VAL A C 1
ATOM 3771 O O . VAL A 1 468 ? 27.587 16.986 -13.056 1.00 86.62 468 VAL A O 1
ATOM 3774 N N . SER A 1 469 ? 29.077 16.252 -14.568 1.00 82.94 469 SER A N 1
ATOM 3775 C CA . SER A 1 469 ? 28.081 15.849 -15.568 1.00 82.94 469 SER A CA 1
ATOM 3776 C C . SER A 1 469 ? 27.145 14.753 -15.045 1.00 82.94 469 SER A C 1
ATOM 3778 O O . SER A 1 469 ? 25.927 14.836 -15.235 1.00 82.94 469 SER A O 1
ATOM 3780 N N . ALA A 1 470 ? 27.680 13.770 -14.316 1.00 81.25 470 ALA A N 1
ATOM 3781 C CA . ALA A 1 470 ? 26.894 12.724 -13.663 1.00 81.25 470 ALA A CA 1
ATOM 3782 C C . ALA A 1 470 ? 25.927 13.304 -12.611 1.00 81.25 470 ALA A C 1
ATOM 3784 O O . ALA A 1 470 ? 24.754 12.929 -12.575 1.00 81.25 470 ALA A O 1
ATOM 3785 N N . TYR A 1 471 ? 26.382 14.269 -11.804 1.00 82.81 471 TYR A N 1
ATOM 3786 C CA . TYR A 1 471 ? 25.554 14.944 -10.800 1.00 82.81 471 TYR A CA 1
ATOM 3787 C C . TYR A 1 471 ? 24.452 15.821 -11.417 1.00 82.81 471 TYR A C 1
ATOM 3789 O O . TYR A 1 471 ? 23.304 15.803 -10.977 1.00 82.81 471 TYR A O 1
ATOM 3797 N N . VAL A 1 472 ? 24.761 16.568 -12.479 1.00 84.81 472 VAL A N 1
ATOM 3798 C CA . VAL A 1 472 ? 23.745 17.350 -13.204 1.00 84.81 472 VAL A CA 1
ATOM 3799 C C . VAL A 1 472 ? 22.697 16.424 -13.828 1.00 84.81 472 VAL A C 1
ATOM 3801 O O . VAL A 1 472 ? 21.499 16.712 -13.767 1.00 84.81 472 VAL A O 1
ATOM 3804 N N . THR A 1 473 ? 23.132 15.289 -14.380 1.00 81.88 473 THR A N 1
ATOM 3805 C CA . THR A 1 473 ? 22.238 14.280 -14.962 1.00 81.88 473 THR A CA 1
ATOM 3806 C C . THR A 1 473 ? 21.330 13.660 -13.902 1.00 81.88 473 THR A C 1
ATOM 3808 O O . THR A 1 473 ? 20.130 13.531 -14.141 1.00 81.88 473 THR A O 1
ATOM 3811 N N . SER A 1 474 ? 21.842 13.344 -12.709 1.00 82.00 474 SER A N 1
ATOM 3812 C CA . SER A 1 474 ? 21.009 12.800 -11.629 1.00 82.00 474 SER A CA 1
ATOM 3813 C C . SER A 1 474 ? 19.948 13.801 -11.152 1.00 82.00 474 SER A C 1
ATOM 3815 O O . SER A 1 474 ? 18.784 13.424 -11.005 1.00 82.00 474 SER A O 1
ATOM 3817 N N . ILE A 1 475 ? 20.292 15.090 -11.025 1.00 85.00 475 ILE A N 1
ATOM 3818 C CA . ILE A 1 475 ? 19.321 16.155 -10.715 1.00 85.00 475 ILE A CA 1
ATOM 3819 C C . ILE A 1 475 ? 18.253 16.263 -11.806 1.00 85.00 475 ILE A C 1
ATOM 3821 O O . ILE A 1 475 ? 17.067 16.416 -11.502 1.00 85.00 475 ILE A O 1
ATOM 3825 N N . LEU A 1 476 ? 18.650 16.191 -13.080 1.00 84.38 476 LEU A N 1
ATOM 3826 C CA . LEU A 1 476 ? 17.711 16.249 -14.196 1.00 84.38 476 LEU A CA 1
ATOM 3827 C C . LEU A 1 476 ? 16.731 15.071 -14.153 1.00 84.38 476 LEU A C 1
ATOM 3829 O O . LEU A 1 476 ? 15.522 15.287 -14.247 1.00 84.38 476 LEU A O 1
ATOM 3833 N N . ILE A 1 477 ? 17.230 13.846 -13.959 1.00 83.19 477 ILE A N 1
ATOM 3834 C CA . ILE A 1 477 ? 16.394 12.644 -13.834 1.00 83.19 477 ILE A CA 1
ATOM 3835 C C . ILE A 1 477 ? 15.426 12.805 -12.657 1.00 83.19 477 ILE A C 1
ATOM 3837 O O . ILE A 1 477 ? 14.223 12.596 -12.820 1.00 83.19 477 ILE A O 1
ATOM 3841 N N . GLN A 1 478 ? 15.908 13.242 -11.492 1.00 86.44 478 GLN A N 1
ATOM 3842 C CA . GLN A 1 478 ? 15.059 13.482 -10.326 1.00 86.44 478 GLN A CA 1
ATOM 3843 C C . GLN A 1 478 ? 13.972 14.532 -10.617 1.00 86.44 478 GLN A C 1
ATOM 3845 O O . GLN A 1 478 ? 12.804 14.339 -10.282 1.00 86.44 478 GLN A O 1
ATOM 3850 N N . SER A 1 479 ? 14.323 15.628 -11.295 1.00 86.69 479 SER A N 1
ATOM 3851 C CA . SER A 1 479 ? 13.375 16.689 -11.643 1.00 86.69 479 SER A CA 1
ATOM 3852 C C . SER A 1 479 ? 12.295 16.217 -12.621 1.00 86.69 479 SER A C 1
ATOM 3854 O O . SER A 1 479 ? 11.119 16.536 -12.427 1.00 86.69 479 SER A O 1
ATOM 3856 N N . LEU A 1 480 ? 12.668 15.430 -13.634 1.00 86.00 480 LEU A N 1
ATOM 3857 C CA . LEU A 1 480 ? 11.740 14.883 -14.629 1.00 86.00 480 LEU A CA 1
ATOM 3858 C C . LEU A 1 480 ? 10.791 13.840 -14.030 1.00 86.00 480 LEU A C 1
ATOM 3860 O O . LEU A 1 480 ? 9.634 13.744 -14.435 1.00 86.00 480 LEU A O 1
ATOM 3864 N N . THR A 1 481 ? 11.266 13.080 -13.048 1.00 87.88 481 THR A N 1
ATOM 3865 C CA . THR A 1 481 ? 10.511 11.976 -12.443 1.00 87.88 481 THR A CA 1
ATOM 3866 C C . THR A 1 481 ? 9.670 12.409 -11.243 1.00 87.88 481 THR A C 1
ATOM 3868 O O . THR A 1 481 ? 8.745 11.699 -10.862 1.00 87.88 481 THR A O 1
ATOM 3871 N N . GLN A 1 482 ? 9.874 13.614 -10.698 1.00 87.56 482 GLN A N 1
ATOM 3872 C CA . GLN A 1 482 ? 9.086 14.154 -9.582 1.00 87.56 482 GLN A CA 1
ATOM 3873 C C . GLN A 1 482 ? 7.567 14.113 -9.819 1.00 87.56 482 GLN A C 1
ATOM 3875 O O . GLN A 1 482 ? 6.805 13.860 -8.885 1.00 87.56 482 GLN A O 1
ATOM 3880 N N . GLY A 1 483 ? 7.125 14.346 -11.059 1.00 89.12 483 GLY A N 1
ATOM 3881 C CA . GLY A 1 483 ? 5.709 14.324 -11.441 1.00 89.12 483 GLY A CA 1
ATOM 3882 C C . GLY A 1 483 ? 5.082 12.927 -11.509 1.00 89.12 483 GLY A C 1
ATOM 3883 O O . GLY A 1 483 ? 3.865 12.825 -11.626 1.00 89.12 483 GLY A O 1
ATOM 3884 N N . LEU A 1 484 ? 5.888 11.863 -11.433 1.00 91.69 484 LEU A N 1
ATOM 3885 C CA . LEU A 1 484 ? 5.422 10.475 -11.470 1.00 91.69 484 LEU A CA 1
ATOM 3886 C C . LEU A 1 484 ? 4.968 9.955 -10.103 1.00 91.69 484 LEU A C 1
ATOM 3888 O O . LEU A 1 484 ? 4.313 8.915 -10.041 1.00 91.69 484 LEU A O 1
ATOM 3892 N N . ALA A 1 485 ? 5.340 10.636 -9.012 1.00 93.12 485 ALA A N 1
ATOM 3893 C CA . ALA A 1 485 ? 4.993 10.215 -7.659 1.00 93.12 485 ALA A CA 1
ATOM 3894 C C . ALA A 1 485 ? 3.466 10.133 -7.499 1.00 93.12 485 ALA A C 1
ATOM 3896 O O . ALA A 1 485 ? 2.744 11.109 -7.719 1.00 93.12 485 ALA A O 1
ATOM 3897 N N . GLY A 1 486 ? 2.982 8.942 -7.146 1.00 94.06 486 GLY A N 1
ATOM 3898 C CA . GLY A 1 486 ? 1.560 8.618 -7.144 1.00 94.06 486 GLY A CA 1
ATOM 3899 C C . GLY A 1 486 ? 0.969 8.422 -5.750 1.00 94.06 486 GLY A C 1
ATOM 3900 O O . GLY A 1 486 ? 1.471 8.914 -4.739 1.00 94.06 486 GLY A O 1
ATOM 3901 N N . ASN A 1 487 ? -0.132 7.667 -5.705 1.00 97.06 487 ASN A N 1
ATOM 3902 C CA . ASN A 1 487 ? -0.758 7.245 -4.456 1.00 97.06 487 ASN A CA 1
ATOM 3903 C C . ASN A 1 487 ? -0.751 5.723 -4.340 1.00 97.06 487 ASN A C 1
ATOM 3905 O O . ASN A 1 487 ? -1.074 5.041 -5.313 1.00 97.06 487 ASN A O 1
ATOM 3909 N N . SER A 1 488 ? -0.482 5.209 -3.142 1.00 97.94 488 SER A N 1
ATOM 3910 C CA . SER A 1 488 ? -0.846 3.834 -2.794 1.00 97.94 488 SER A CA 1
ATOM 3911 C C . SER A 1 488 ? -2.221 3.840 -2.133 1.00 97.94 488 SER A C 1
ATOM 3913 O O . SER A 1 488 ? -2.504 4.683 -1.277 1.00 97.94 488 SER A O 1
ATOM 3915 N N . ILE A 1 489 ? -3.095 2.919 -2.534 1.00 97.81 489 ILE A N 1
ATOM 3916 C CA . ILE A 1 489 ? -4.471 2.834 -2.031 1.00 97.81 489 ILE A CA 1
ATOM 3917 C C . ILE A 1 489 ? -4.734 1.405 -1.575 1.00 97.81 489 ILE A C 1
ATOM 3919 O O . ILE A 1 489 ? -4.657 0.479 -2.375 1.00 97.81 489 ILE A O 1
ATOM 3923 N N . ALA A 1 490 ? -5.094 1.230 -0.308 1.00 98.12 490 ALA A N 1
ATOM 3924 C CA . ALA A 1 490 ? -5.495 -0.052 0.257 1.00 98.12 490 ALA A CA 1
ATOM 3925 C C . ALA A 1 490 ? -6.930 0.035 0.782 1.00 98.12 490 ALA A C 1
ATOM 3927 O O . ALA A 1 490 ? -7.289 0.975 1.492 1.00 98.12 490 ALA A O 1
ATOM 3928 N N . LYS A 1 491 ? -7.765 -0.936 0.416 1.00 98.25 491 LYS A N 1
ATOM 3929 C CA . LYS A 1 491 ? -9.159 -1.038 0.854 1.00 98.25 491 LYS A CA 1
ATOM 3930 C C . LYS A 1 491 ? -9.431 -2.460 1.299 1.00 98.25 491 LYS A C 1
ATOM 3932 O O . LYS A 1 491 ? -9.042 -3.393 0.600 1.00 98.25 491 LYS A O 1
ATOM 3937 N N . ALA A 1 492 ? -10.135 -2.625 2.407 1.00 98.50 492 ALA A N 1
ATOM 3938 C CA . ALA A 1 492 ? -10.540 -3.932 2.893 1.00 98.50 492 ALA A CA 1
ATOM 3939 C C . ALA A 1 492 ? -11.921 -3.885 3.538 1.00 98.50 492 ALA A C 1
ATOM 3941 O O . ALA A 1 492 ? -12.292 -2.890 4.162 1.00 98.50 492 ALA A O 1
ATOM 3942 N N . ILE A 1 493 ? -12.647 -4.990 3.404 1.00 98.56 493 ILE A N 1
ATOM 3943 C CA . ILE A 1 493 ? -13.852 -5.296 4.173 1.00 98.56 493 ILE A CA 1
ATOM 3944 C C . ILE A 1 493 ? -13.533 -6.522 5.016 1.00 98.56 493 ILE A C 1
ATOM 3946 O O . ILE A 1 493 ? -12.980 -7.496 4.502 1.00 98.56 493 ILE A O 1
ATOM 3950 N N . PHE A 1 494 ? -13.887 -6.469 6.292 1.00 98.62 494 PHE A N 1
ATOM 3951 C CA . PHE A 1 494 ? -13.604 -7.501 7.275 1.00 98.62 494 PHE A CA 1
ATOM 3952 C C . PHE A 1 494 ? -14.880 -7.990 7.947 1.00 98.62 494 PHE A C 1
ATOM 3954 O O . PHE A 1 494 ? -15.818 -7.225 8.176 1.00 98.62 494 PHE A O 1
ATOM 3961 N N . VAL A 1 495 ? -14.853 -9.258 8.329 1.00 98.75 495 VAL A N 1
ATOM 3962 C CA . VAL A 1 495 ? -15.755 -9.861 9.304 1.00 98.75 495 VAL A CA 1
ATOM 3963 C C . VAL A 1 495 ? -14.912 -10.563 10.357 1.00 98.75 495 VAL A C 1
ATOM 3965 O O . VAL A 1 495 ? -13.846 -11.112 10.061 1.00 98.75 495 VAL A O 1
ATOM 3968 N N . GLY A 1 496 ? -15.360 -10.528 11.601 1.00 98.31 496 GLY A N 1
ATOM 3969 C CA . GLY A 1 496 ? -14.568 -11.061 12.689 1.00 98.31 496 GLY A CA 1
ATOM 3970 C C . GLY A 1 496 ? -15.339 -11.248 13.977 1.00 98.31 496 GLY A C 1
ATOM 3971 O O . GLY A 1 496 ? -16.539 -10.990 14.078 1.00 98.31 496 GLY A O 1
ATOM 3972 N N . ALA A 1 497 ? -14.597 -11.704 14.973 1.00 98.31 497 ALA A N 1
ATOM 3973 C CA . ALA A 1 497 ? -15.065 -11.858 16.333 1.00 98.31 497 ALA A CA 1
ATOM 3974 C C . ALA A 1 497 ? -14.057 -11.217 17.283 1.00 98.31 497 ALA A C 1
ATOM 3976 O O . ALA A 1 497 ? -12.899 -10.963 16.931 1.00 98.31 497 ALA A O 1
ATOM 3977 N N . GLY A 1 498 ? -14.514 -10.941 18.491 1.00 97.81 498 GLY A N 1
ATOM 3978 C CA . GLY A 1 498 ? -13.657 -10.482 19.554 1.00 97.81 498 GLY A CA 1
ATOM 3979 C C . GLY A 1 498 ? -14.145 -10.928 20.915 1.00 97.81 498 GLY A C 1
ATOM 3980 O O . GLY A 1 498 ? -15.270 -11.408 21.086 1.00 97.81 498 GLY A O 1
ATOM 3981 N N . TYR A 1 499 ? -13.240 -10.782 21.868 1.00 97.44 499 TYR A N 1
ATOM 3982 C CA . TYR A 1 499 ? -13.454 -11.113 23.257 1.00 97.44 499 TYR A CA 1
ATOM 3983 C C . TYR A 1 499 ? -13.178 -9.893 24.127 1.00 97.44 499 TYR A C 1
ATOM 3985 O O . TYR A 1 499 ? -12.241 -9.141 23.864 1.00 97.44 499 TYR A O 1
ATOM 3993 N N . SER A 1 500 ? -14.003 -9.700 25.145 1.00 95.38 500 SER A N 1
ATOM 3994 C CA . SER A 1 500 ? -13.986 -8.576 26.067 1.00 95.38 500 SER A CA 1
ATOM 3995 C C . SER A 1 500 ? -13.859 -9.082 27.501 1.00 95.38 500 SER A C 1
ATOM 3997 O O . SER A 1 500 ? -14.731 -9.795 27.996 1.00 95.38 500 SER A O 1
ATOM 3999 N N . LEU A 1 501 ? -12.805 -8.645 28.177 1.00 94.00 501 LEU A N 1
ATOM 4000 C CA . LEU A 1 501 ? -12.576 -8.815 29.606 1.00 94.00 501 LEU A CA 1
ATOM 4001 C C . LEU A 1 501 ? -12.881 -7.488 30.296 1.00 94.00 501 LEU A C 1
ATOM 4003 O O . LEU A 1 501 ? -12.233 -6.484 30.007 1.00 94.00 501 LEU A O 1
ATOM 4007 N N . ASP A 1 502 ? -13.876 -7.482 31.175 1.00 89.75 502 ASP A N 1
ATOM 4008 C CA . ASP A 1 502 ? -14.250 -6.315 31.973 1.00 89.75 502 ASP A CA 1
ATOM 4009 C C . ASP A 1 502 ? -13.806 -6.544 33.420 1.00 89.75 502 ASP A C 1
ATOM 4011 O O . ASP A 1 502 ? -14.354 -7.397 34.114 1.00 89.75 502 ASP A O 1
ATOM 4015 N N . PHE A 1 503 ? -12.788 -5.805 33.852 1.00 86.50 503 PHE A N 1
ATOM 4016 C CA . PHE A 1 503 ? -12.216 -5.883 35.196 1.00 86.50 503 PHE A CA 1
ATOM 4017 C C . PHE A 1 503 ? -12.973 -5.014 36.207 1.00 86.50 503 PHE A C 1
ATOM 4019 O O . PHE A 1 503 ? -12.701 -5.091 37.403 1.00 86.50 503 PHE A O 1
ATOM 4026 N N . SER A 1 504 ? -13.920 -4.189 35.752 1.00 76.94 504 SER A N 1
ATOM 4027 C CA . SER A 1 504 ? -14.736 -3.345 36.629 1.00 76.94 504 SER A CA 1
ATOM 4028 C C . SER A 1 504 ? -15.884 -4.111 37.286 1.00 76.94 504 SER A C 1
ATOM 4030 O O . SER A 1 504 ? -16.429 -3.671 38.301 1.00 76.94 504 SER A O 1
ATOM 4032 N N . LYS A 1 505 ? -16.266 -5.269 36.736 1.00 67.56 505 LYS A N 1
ATOM 4033 C CA . LYS A 1 505 ? -17.236 -6.164 37.368 1.00 67.56 505 LYS A CA 1
ATOM 4034 C C . LYS A 1 505 ? -16.538 -6.909 38.508 1.00 67.56 505 LYS A C 1
ATOM 4036 O O . LYS A 1 505 ? -15.783 -7.842 38.262 1.00 67.56 505 LYS A O 1
ATOM 4041 N N . LYS A 1 506 ? -16.796 -6.516 39.762 1.00 53.44 506 LYS A N 1
ATOM 4042 C CA . LYS A 1 506 ? -16.474 -7.367 40.919 1.00 53.44 506 LYS A CA 1
ATOM 4043 C C . LYS A 1 506 ? -17.222 -8.687 40.739 1.00 53.44 506 LYS A C 1
ATOM 4045 O O . LYS A 1 506 ? -18.452 -8.687 40.767 1.00 53.44 506 LYS A O 1
ATOM 4050 N N . GLU A 1 507 ? -16.496 -9.786 40.542 1.00 45.62 507 GLU A N 1
ATOM 4051 C CA . GLU A 1 507 ? -17.068 -11.125 40.670 1.00 45.62 507 GLU A CA 1
ATOM 4052 C C . GLU A 1 507 ? -17.711 -11.205 42.054 1.00 45.62 507 GLU A C 1
ATOM 4054 O O . GLU A 1 507 ? -17.043 -11.098 43.082 1.00 45.62 507 GLU A O 1
ATOM 4059 N N . THR A 1 508 ? -19.037 -11.287 42.078 1.00 42.00 508 THR A N 1
ATOM 4060 C CA . THR A 1 508 ? -19.761 -11.631 43.296 1.00 42.00 508 THR A CA 1
ATOM 4061 C C . THR A 1 508 ? -19.555 -13.134 43.444 1.00 42.00 508 THR A C 1
ATOM 4063 O O . THR A 1 508 ? -20.200 -13.903 42.732 1.00 42.00 508 THR A O 1
ATOM 4066 N N . GLN A 1 509 ? -18.549 -13.523 44.233 1.00 34.94 509 GLN A N 1
ATOM 4067 C CA . GLN A 1 509 ? -18.372 -14.906 44.684 1.00 34.94 509 GLN A CA 1
ATOM 4068 C C . GLN A 1 509 ? -19.472 -15.288 45.666 1.00 34.94 509 GLN A C 1
ATOM 4070 O O . GLN A 1 509 ? -19.861 -14.410 46.475 1.00 34.94 509 GLN A O 1
#

Nearest PDB structures (foldseek):
  1i78-assembly1_A  TM=5.384E-01  e=4.120E-07  Escherichia coli K-12
  6slj-assembly1_A  TM=2.185E-01  e=4.124E-02  Porphyromonas gingivalis W83
  6sml-assembly1_B  TM=2.263E-01  e=7.241E-02  Porphyromonas gingivalis W83
  6v81-assembly1_A  TM=9.065E-02  e=9.352E-02  Escherichia coli BW25113
  3csl-assembly1_A  TM=1.409E-01  e=2.884E+00  Serratia marcescens

Solvent-accessible surface area (backbone atoms only — not comparable to full-atom values): 26984 Å² total; per-residue (Å²): 133,81,89,89,82,87,83,91,81,91,78,89,74,87,84,78,84,82,84,78,66,30,38,40,33,29,70,88,73,50,74,48,58,26,39,78,79,47,75,60,96,60,38,32,36,33,28,39,81,88,69,54,77,45,80,43,55,47,88,52,47,65,50,77,42,79,68,89,80,92,62,64,73,66,54,53,56,57,55,52,56,52,53,53,52,52,53,53,53,51,53,55,50,54,54,51,52,51,54,54,50,51,53,52,51,54,51,52,50,54,52,52,52,52,53,53,51,54,51,50,53,52,53,53,51,53,49,50,54,51,52,56,50,51,50,53,51,50,54,54,48,52,54,51,50,52,56,52,49,57,54,47,52,59,53,50,58,62,49,62,72,68,60,83,80,68,80,93,79,89,81,88,90,85,89,85,87,79,91,69,83,71,78,74,82,74,72,72,38,39,34,42,36,43,35,42,32,44,34,42,9,43,55,45,65,26,64,68,53,30,51,49,48,49,44,35,51,47,25,74,74,62,71,61,38,43,50,46,66,52,84,61,51,75,46,73,29,57,22,40,37,42,37,40,37,38,35,51,60,56,39,35,42,35,41,35,36,38,41,33,26,11,32,38,24,59,46,38,41,37,29,48,53,46,67,32,100,84,68,46,82,44,75,44,61,27,34,48,52,76,45,57,74,31,59,32,38,43,35,38,40,40,41,36,41,30,40,60,78,44,76,60,92,55,42,34,36,20,53,33,47,34,40,38,41,37,42,37,40,36,52,39,77,65,41,32,36,38,22,72,49,48,90,90,38,88,73,51,58,50,39,41,31,42,39,35,39,38,38,40,34,43,37,38,35,47,32,44,34,42,36,42,35,33,54,48,92,92,38,35,37,38,41,38,38,41,35,43,32,53,29,38,35,44,33,42,36,38,42,39,37,43,37,42,42,90,92,50,73,50,77,49,75,43,39,43,35,37,35,35,43,29,52,28,41,39,39,37,39,37,44,35,41,52,76,48,99,39,37,32,38,35,42,32,40,42,41,37,42,37,39,46,39,72,76,46,74,51,60,74,68,94,63,67,75,55,75,66,53,27,52,54,50,51,52,49,53,45,62,71,46,53,81,47,50,43,54,29,41,39,38,37,43,36,42,33,42,34,42,43,48,64,71,58,62,75,79,84,125

Radius of gyration: 43.43 Å; Cα contacts (8 Å, |Δi|>4): 999; chains: 1; bounding box: 82×77×167 Å

InterPro domains:
  IPR052293 Serine-Rich Repeat Protein (SRRP) [PTHR12239] (74-177)

pLDDT: mean 80.32, std 18.47, range [29.39, 98.75]

Organism: NCBI:txid2484950

Sequence (509 aa):
MKRIFVLSLLALIPINIFSETQYVYMKDGRILQGEVLHQNSDKIKFKNAEGKEVEILKNSVERIVFKKPDIEAKREQETKLKAEREAKLKRKREAKLKAEQETKSKAEQKAKLKAEQEAKLKAEQEAKLKTEQEEKLKTEQETKLKAEQEAKLKAEEEAKQKEIEEENKQIVVEEKPKTETKPQPTAETHKLEILAGIGRSKYESQVPNFHRGVEGYATILGGRGGFFNYPPARKDSDAKTINLRYTWNRFVGEIGGSHMNSLESTTSVGYIVYPDLSSNVVSQGAFTAQAPFNTISYKQINAQISYTAYKDSLFEIRPILGYHKIWQTGKDNSTYDVSPKDPNNSSSVDWAIRYGTSFSDYLSGPSVGLAIESKWKEKWETRFELQRQFLHGNSIYTRDQIALILGGAYENRAALNNEWKVDGLNISGKLIYHWKDSVFFWGGFQYSKLSYKMQNLGGDLDLSGDPVSAYVTSILIQSLTQGLAGNSIAKAIFVGAGYSLDFSKKETQ

Mean predicted aligned error: 18.77 Å